Protein AF-A0A9E5RZT3-F1 (afdb_monomer)

Sequence (417 aa):
MDFTASQERQRAEQMVERFIDRFQPCYRFLAYYAALPLLLTPELVNYLRVEFLRDENVPWVAEVDLLLSDLCRQVGYELYTIDTAIRAYLLEEMKRELGIERMQEVAKSLIGYIRYLFQNNSYISAKELQAQQWAAMVYLEETREQVVREIAEGFESYGTSAIGKGLVNLADLARLANITKELAPELINYQNLLDYAGVVSKVVANASEIKHEDIKRSYQILPDIELRIPDDLVPDNLISDNLQQLELSTSASISEFISPFSRKATGNNSRDFFDREELLQQIFQILAQGGNISLVGESAIGKTSILHQICNQGKERLRSMGVLARDFVYFNLQLVTNEEEFYEALCDVLEIPFSPGYQLVRALRNKHYVLCLDEIEKLDDSAFTSNIRSLLRGLADGIDEPLKLIIAGRSPLDILF

Mean predicted aligned error: 17.51 Å

Foldseek 3Di:
DDPVLVVLLVVLVVQLVVLCVVPHVLLLQLLLLQLLFQKDALVRSVCSCVPPPPVSPDDNCSSVSCCPGPQWDDLDDRIIGGDLSNSVNSPVVCCVPVNLVVLLVSLVVQLVVLVVVPVVDPPDDPVSSLLRNLSSQLSPPVCVVVSLVVLLVQQVVLQPCPDDDDFVSLLSLLVSLVSCSSSCVSCVVQVLSVLLSVQSNCLSQPLVPDDPCSQQDWGCRDPPGIDHRHPSSHPVVSVDPDDDDDDDDDDDDDDDDDQPPRDDDDDDDPCPVPVLVVVVVVVLVCVLVLAAAEAAADRSPCLVVSLVVCQVCVQVSSVVVVGDRAHEFEAECPPPQAQQSVQVRVCVRVVHPRQPDVRVQVRLVPHAHEYEYEPCLSCAVVHYPPRVVVVVCVQRPDRPRRYHYYYYDNDDVVVRD

Secondary structure (DSSP, 8-state):
--HHHHHHHHHHHHHHHHHHHHS-TTHHHHHHHHHSSSSB-HHHHHHHHHHH-TTTT--TTHHHHHHTSTTEEEEETTEEEE-HHHHHHHHHHHHHHTHHHHHHHHHHHHHHHHHHHHHH-TTS-HHHHHHHHHHHHTTSHHHHHHHHHHHHHHHHHHHH-TTS-SHHHHHHHHHHHHHHHHTGGG-TT-HHHHHHHHHHHHHHH-GGG--HHHHH--EEEETTEEE---GGGS-GGGT-S------------------TT--------S-TTHHHHHHHHHHHHHHHTT--EEEE--TTSSHHHHHHHHHHHHHHHHHHTT---PEEEEEE-TT--SHHHHHHHHHHHTT----TTHHHHHHTTT--EEEEEE-GGGS-TTTS-HHHHHHHHHTTSSTTSSEEEEEEESS-HHHH-

Structure (mmCIF, N/CA/C/O backbone):
data_AF-A0A9E5RZT3-F1
#
_entry.id   AF-A0A9E5RZT3-F1
#
loop_
_atom_site.group_PDB
_atom_site.id
_atom_site.type_symbol
_atom_site.label_atom_id
_atom_site.label_alt_id
_atom_site.label_comp_id
_atom_site.label_asym_id
_atom_site.label_entity_id
_atom_site.label_seq_id
_atom_site.pdbx_PDB_ins_code
_atom_site.Cartn_x
_atom_site.Cartn_y
_atom_site.Cartn_z
_atom_site.occupancy
_atom_site.B_iso_or_equiv
_atom_site.auth_seq_id
_atom_site.auth_comp_id
_atom_site.auth_asym_id
_atom_site.auth_atom_id
_atom_site.pdbx_PDB_model_num
ATOM 1 N N . MET A 1 1 ? -24.412 13.719 1.003 1.00 38.88 1 MET A N 1
ATOM 2 C CA . MET A 1 1 ? -24.196 12.269 1.184 1.00 38.88 1 MET A CA 1
ATOM 3 C C . MET A 1 1 ? -23.756 11.726 -0.155 1.00 38.88 1 MET A C 1
ATOM 5 O O . MET A 1 1 ? -24.462 11.939 -1.132 1.00 38.88 1 MET A O 1
ATOM 9 N N . ASP A 1 2 ? -22.549 11.175 -0.205 1.00 51.12 2 ASP A N 1
ATOM 10 C CA . ASP A 1 2 ? -21.821 10.913 -1.445 1.00 51.12 2 ASP A CA 1
ATOM 11 C C . ASP A 1 2 ? -22.307 9.608 -2.092 1.00 51.12 2 ASP A C 1
ATOM 13 O O . ASP A 1 2 ? -22.129 8.515 -1.552 1.00 51.12 2 ASP A O 1
ATOM 17 N N . PHE A 1 3 ? -22.986 9.725 -3.232 1.00 48.03 3 PHE A N 1
ATOM 18 C CA . PHE A 1 3 ? -23.589 8.598 -3.953 1.00 48.03 3 PHE A CA 1
ATOM 19 C C . PHE A 1 3 ? -22.542 7.558 -4.396 1.00 48.03 3 PHE A C 1
ATOM 21 O O . PHE A 1 3 ? -22.839 6.370 -4.491 1.00 48.03 3 PHE A O 1
ATOM 28 N N . THR A 1 4 ? -21.302 7.996 -4.612 1.00 64.25 4 THR A N 1
ATOM 29 C CA . THR A 1 4 ? -20.142 7.178 -4.990 1.00 64.25 4 THR A CA 1
ATOM 30 C C . THR A 1 4 ? -19.677 6.264 -3.856 1.00 64.25 4 THR A C 1
ATOM 32 O O . THR A 1 4 ? -19.559 5.060 -4.067 1.00 64.25 4 THR A O 1
ATOM 35 N N . ALA A 1 5 ? -19.519 6.792 -2.638 1.00 66.62 5 ALA A N 1
ATOM 36 C CA . ALA A 1 5 ? -19.072 6.024 -1.473 1.00 66.62 5 ALA A CA 1
ATOM 37 C C . ALA A 1 5 ? -20.051 4.890 -1.115 1.00 66.62 5 ALA A C 1
ATOM 39 O O . ALA A 1 5 ? -19.645 3.775 -0.791 1.00 66.62 5 ALA A O 1
ATOM 40 N N . SER A 1 6 ? -21.358 5.146 -1.244 1.00 77.38 6 SER A N 1
ATOM 41 C CA . SER A 1 6 ? -22.384 4.117 -1.033 1.00 77.38 6 SER A CA 1
ATOM 42 C C . SER A 1 6 ? -22.327 2.998 -2.080 1.00 77.38 6 SER A C 1
ATOM 44 O O . SER A 1 6 ? -22.625 1.852 -1.750 1.00 77.38 6 SER A O 1
ATOM 46 N N . GLN A 1 7 ? -21.972 3.309 -3.331 1.00 81.88 7 GLN A N 1
ATOM 47 C CA . GLN A 1 7 ? -21.822 2.303 -4.386 1.00 81.88 7 GLN A CA 1
ATOM 48 C C . GLN A 1 7 ? -20.537 1.489 -4.233 1.00 81.88 7 GLN A C 1
ATOM 50 O O . GLN A 1 7 ? -20.559 0.280 -4.447 1.00 81.88 7 GLN A O 1
ATOM 55 N N . GLU A 1 8 ? -19.428 2.134 -3.868 1.00 84.81 8 GLU A N 1
ATOM 56 C CA . GLU A 1 8 ? -18.153 1.459 -3.605 1.00 84.81 8 GLU A CA 1
ATOM 57 C C . GLU A 1 8 ? -18.287 0.466 -2.448 1.00 84.81 8 GLU A C 1
ATOM 59 O O . GLU A 1 8 ? -17.894 -0.690 -2.595 1.00 84.81 8 GLU A O 1
ATOM 64 N N . ARG A 1 9 ? -18.959 0.864 -1.358 1.00 89.00 9 ARG A N 1
ATOM 65 C CA . ARG A 1 9 ? -19.255 -0.029 -0.228 1.00 89.00 9 ARG A CA 1
ATOM 66 C C . ARG A 1 9 ? -20.103 -1.235 -0.643 1.00 89.00 9 ARG A C 1
ATOM 68 O O . ARG A 1 9 ? -19.760 -2.357 -0.296 1.00 89.00 9 ARG A O 1
ATOM 75 N N . GLN A 1 10 ? -21.166 -1.033 -1.428 1.00 90.50 10 GLN A N 1
ATOM 76 C CA . GLN A 1 10 ? -21.998 -2.142 -1.923 1.00 90.50 10 GLN A CA 1
ATOM 77 C C . GLN A 1 10 ? -21.229 -3.102 -2.840 1.00 90.50 10 GLN A C 1
ATOM 79 O O . GLN A 1 10 ? -21.478 -4.305 -2.823 1.00 90.50 10 GLN A O 1
ATOM 84 N N . ARG A 1 11 ? -20.300 -2.595 -3.661 1.00 91.38 11 ARG A N 1
ATOM 85 C CA . ARG A 1 11 ? -19.444 -3.460 -4.486 1.00 91.38 11 ARG A CA 1
ATOM 86 C C . ARG A 1 11 ? -18.473 -4.263 -3.630 1.00 91.38 11 ARG A C 1
ATOM 88 O O . ARG A 1 11 ? -18.341 -5.460 -3.864 1.00 91.38 11 ARG A O 1
ATOM 95 N N . ALA A 1 12 ? -17.838 -3.623 -2.650 1.00 93.12 12 ALA A N 1
ATOM 96 C CA . ALA A 1 12 ? -16.948 -4.286 -1.704 1.00 93.12 12 ALA A CA 1
ATOM 97 C C . ALA A 1 12 ? -17.667 -5.424 -0.962 1.00 93.12 12 ALA A C 1
ATOM 99 O O . ALA A 1 12 ? -17.183 -6.553 -0.966 1.00 93.12 12 ALA A O 1
ATOM 100 N N . GLU A 1 13 ? -18.866 -5.154 -0.440 1.00 95.88 13 GLU A N 1
ATOM 101 C CA . GLU A 1 13 ? -19.746 -6.156 0.171 1.00 95.88 13 GLU A CA 1
ATOM 102 C C . GLU A 1 13 ? -20.003 -7.333 -0.779 1.00 95.88 13 GLU A C 1
ATOM 104 O O . GLU A 1 13 ? -19.720 -8.478 -0.439 1.00 95.88 13 GLU A O 1
ATOM 109 N N . GLN A 1 14 ? -20.447 -7.070 -2.013 1.00 95.25 14 GLN A N 1
ATOM 110 C CA . GLN A 1 14 ? -20.709 -8.131 -2.993 1.00 95.25 14 GLN A CA 1
ATOM 111 C C . GLN A 1 14 ? -19.471 -8.969 -3.327 1.00 95.25 14 GLN A C 1
ATOM 113 O O . GLN A 1 14 ? -19.600 -10.169 -3.567 1.00 95.25 14 GLN A O 1
ATOM 118 N N . MET A 1 15 ? -18.285 -8.362 -3.392 1.00 94.25 15 MET A N 1
ATOM 119 C CA . MET A 1 15 ? -17.039 -9.087 -3.654 1.00 94.25 15 MET A CA 1
ATOM 120 C C . MET A 1 15 ? -16.668 -10.000 -2.486 1.00 94.25 15 MET A C 1
ATOM 122 O O . MET A 1 15 ? -16.328 -11.161 -2.713 1.00 94.25 15 MET A O 1
ATOM 126 N N . VAL A 1 16 ? -16.789 -9.504 -1.253 1.00 96.69 16 VAL A N 1
ATOM 127 C CA . VAL A 1 16 ? -16.526 -10.291 -0.043 1.00 96.69 16 VAL A CA 1
ATOM 128 C C . VAL A 1 16 ? -17.523 -11.438 0.092 1.00 96.69 16 VAL A C 1
ATOM 130 O O . VAL A 1 16 ? -17.105 -12.575 0.292 1.00 96.69 16 VAL A O 1
ATOM 133 N N . GLU A 1 17 ? -18.819 -11.189 -0.097 1.00 96.56 17 GLU A N 1
ATOM 134 C CA . GLU A 1 17 ? -19.833 -12.247 -0.021 1.00 96.56 17 GLU A CA 1
ATOM 135 C C . GLU A 1 17 ? -19.623 -13.310 -1.109 1.00 96.56 17 GLU A C 1
ATOM 137 O O . GLU A 1 17 ? -19.631 -14.499 -0.811 1.00 96.56 17 GLU A O 1
ATOM 142 N N . ARG A 1 18 ? -19.301 -12.917 -2.351 1.00 95.19 18 ARG A N 1
ATOM 143 C CA . ARG A 1 18 ? -18.952 -13.881 -3.414 1.00 95.19 18 ARG A CA 1
ATOM 144 C C . ARG A 1 18 ? -17.739 -14.736 -3.065 1.00 95.19 18 ARG A C 1
ATOM 146 O O . ARG A 1 18 ? -17.714 -15.916 -3.407 1.00 95.19 18 ARG A O 1
ATOM 153 N N . PHE A 1 19 ? -16.720 -14.145 -2.446 1.00 94.56 19 PHE A N 1
ATOM 154 C CA . PHE A 1 19 ? -15.545 -14.878 -1.987 1.00 94.56 19 PHE A CA 1
ATOM 155 C C . PHE A 1 19 ? -15.931 -15.911 -0.920 1.00 94.56 19 PHE A C 1
ATOM 157 O O . PHE A 1 19 ? -15.558 -17.076 -1.032 1.00 94.56 19 PHE A O 1
ATOM 164 N N . ILE A 1 20 ? -16.738 -15.515 0.063 1.00 96.06 20 ILE A N 1
ATOM 165 C CA . ILE A 1 20 ? -17.185 -16.396 1.147 1.00 96.06 20 ILE A CA 1
ATOM 166 C C . ILE A 1 20 ? -18.079 -17.526 0.611 1.00 96.06 20 ILE A C 1
ATOM 168 O O . ILE A 1 20 ? -17.851 -18.688 0.950 1.00 96.06 20 ILE A O 1
ATOM 172 N N . ASP A 1 21 ? -19.030 -17.209 -0.271 1.00 93.75 21 ASP A N 1
ATOM 173 C CA . ASP A 1 21 ? -19.938 -18.173 -0.908 1.00 93.75 21 ASP A CA 1
ATOM 174 C C . ASP A 1 21 ? -19.197 -19.185 -1.791 1.00 93.75 21 ASP A C 1
ATOM 176 O O . ASP A 1 21 ? -19.586 -20.351 -1.880 1.00 93.75 21 ASP A O 1
ATOM 180 N N . ARG A 1 22 ? -18.124 -18.747 -2.463 1.00 92.00 22 ARG A N 1
ATOM 181 C CA . ARG A 1 22 ? -17.287 -19.615 -3.302 1.00 92.00 22 ARG A CA 1
ATOM 182 C C . ARG A 1 22 ? -16.529 -20.654 -2.480 1.00 92.00 22 ARG A C 1
ATOM 184 O O . ARG A 1 22 ? -16.280 -21.750 -2.986 1.00 92.00 22 ARG A O 1
ATOM 191 N N . PHE A 1 23 ? -16.125 -20.296 -1.265 1.00 90.94 23 PHE A N 1
ATOM 192 C CA . PHE A 1 23 ? -15.326 -21.145 -0.394 1.00 90.94 23 PHE A CA 1
ATOM 193 C C . PHE A 1 23 ? -16.155 -21.623 0.800 1.00 90.94 23 PHE A C 1
ATOM 195 O O . PHE A 1 23 ? -16.931 -22.568 0.660 1.00 90.94 23 PHE A O 1
ATOM 202 N N . GLN A 1 24 ? -15.968 -21.037 1.986 1.00 90.44 24 GLN A N 1
ATOM 203 C CA . GLN A 1 24 ? -16.671 -21.434 3.208 1.00 90.44 24 GLN A CA 1
ATOM 204 C C . GLN A 1 24 ? -16.912 -20.224 4.125 1.00 90.44 24 GLN A C 1
ATOM 206 O O . GLN A 1 24 ? -16.071 -19.324 4.165 1.00 90.44 24 GLN A O 1
ATOM 211 N N . PRO A 1 25 ? -17.975 -20.228 4.958 1.00 93.19 25 PRO A N 1
ATOM 212 C CA . PRO A 1 25 ? -18.276 -19.130 5.883 1.00 93.19 25 PRO A CA 1
ATOM 213 C C . PRO A 1 25 ? -17.114 -18.716 6.799 1.00 93.19 25 PRO A C 1
ATOM 215 O O . PRO A 1 25 ? -16.943 -17.530 7.070 1.00 93.19 25 PRO A O 1
ATOM 218 N N . CYS A 1 26 ? -16.276 -19.664 7.234 1.00 92.81 26 CYS A N 1
ATOM 219 C CA . CYS A 1 26 ? -15.142 -19.390 8.122 1.00 92.81 26 CYS A CA 1
ATOM 220 C C . CYS A 1 26 ? -14.037 -18.530 7.471 1.00 92.81 26 CYS A C 1
ATOM 222 O O . CYS A 1 26 ? -13.254 -17.903 8.184 1.00 92.81 26 CYS A O 1
ATOM 224 N N . TYR A 1 27 ? -13.999 -18.414 6.135 1.00 95.44 27 TYR A N 1
ATOM 225 C CA . TYR A 1 27 ? -13.047 -17.548 5.424 1.00 95.44 27 TYR A CA 1
ATOM 226 C C . TYR A 1 27 ? -13.284 -16.062 5.726 1.00 95.44 27 TYR A C 1
ATOM 228 O O . TYR A 1 27 ? -12.349 -15.265 5.633 1.00 95.44 27 TYR A O 1
ATOM 236 N N . ARG A 1 28 ? -14.507 -15.695 6.140 1.00 96.81 28 ARG A N 1
ATOM 237 C CA . ARG A 1 28 ? -14.860 -14.334 6.570 1.00 96.81 28 ARG A CA 1
ATOM 238 C C . ARG A 1 28 ? -13.922 -13.840 7.667 1.00 96.81 28 ARG A C 1
ATOM 240 O O . ARG A 1 28 ? -13.397 -12.736 7.574 1.00 96.81 28 ARG A O 1
ATOM 247 N N . PHE A 1 29 ? -13.654 -14.684 8.663 1.00 96.62 29 PHE A N 1
ATOM 248 C CA . PHE A 1 29 ? -12.776 -14.313 9.764 1.00 96.62 29 PHE A CA 1
ATOM 249 C C . PHE A 1 29 ? -11.347 -14.078 9.276 1.00 96.62 29 PHE A C 1
ATOM 251 O O . PHE A 1 29 ? -10.760 -13.057 9.617 1.00 96.62 29 PHE A O 1
ATOM 258 N N . LEU A 1 30 ? -10.804 -14.949 8.417 1.00 96.88 30 LEU A N 1
ATOM 259 C CA . LEU A 1 30 ? -9.469 -14.740 7.845 1.00 96.88 30 LEU A CA 1
ATOM 260 C C . LEU A 1 30 ? -9.377 -13.421 7.069 1.00 96.88 30 LEU A C 1
ATOM 262 O O . LEU A 1 30 ? -8.405 -12.690 7.245 1.00 96.88 30 LEU A O 1
ATOM 266 N N . ALA A 1 31 ? -10.402 -13.085 6.281 1.00 97.56 31 ALA A N 1
ATOM 267 C CA . ALA A 1 31 ? -10.467 -11.812 5.570 1.00 97.56 31 ALA A CA 1
ATOM 268 C C . ALA A 1 31 ? -10.495 -10.607 6.532 1.00 97.56 31 ALA A C 1
ATOM 270 O O . ALA A 1 31 ? -9.792 -9.630 6.285 1.00 97.56 31 ALA A O 1
ATOM 271 N N . TYR A 1 32 ? -11.226 -10.685 7.652 1.00 97.12 32 TYR A N 1
ATOM 272 C CA . TYR A 1 32 ? -11.210 -9.641 8.688 1.00 97.12 32 TYR A CA 1
ATOM 273 C C . TYR A 1 32 ? -9.811 -9.415 9.262 1.00 97.12 32 TYR A C 1
ATOM 275 O O . TYR A 1 32 ? -9.309 -8.292 9.239 1.00 97.12 32 TYR A O 1
ATOM 283 N N . TYR A 1 33 ? -9.152 -10.475 9.735 1.00 96.38 33 TYR A N 1
ATOM 284 C CA . TYR A 1 33 ? -7.817 -10.353 10.326 1.00 96.38 33 TYR A CA 1
ATOM 285 C C . TYR A 1 33 ? -6.780 -9.873 9.296 1.00 96.38 33 TYR A C 1
ATOM 287 O O . TYR A 1 33 ? -5.914 -9.065 9.630 1.00 96.38 33 TYR A O 1
ATOM 295 N N . ALA A 1 34 ? -6.891 -10.311 8.038 1.00 96.44 34 ALA A N 1
ATOM 296 C CA . ALA A 1 34 ? -6.018 -9.882 6.947 1.00 96.44 34 ALA A CA 1
ATOM 297 C C . ALA A 1 34 ? -6.259 -8.428 6.491 1.00 96.44 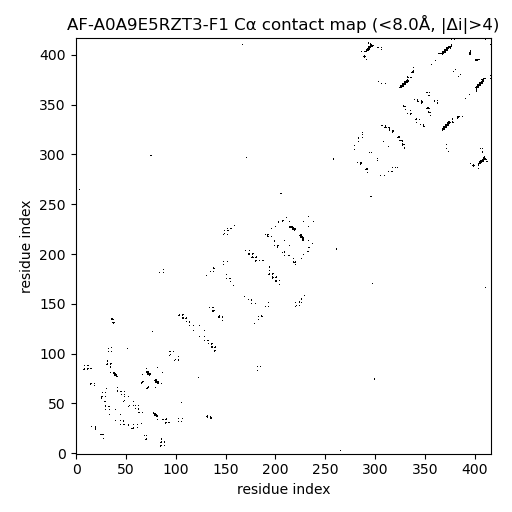34 ALA A C 1
ATOM 299 O O . ALA A 1 34 ? -5.403 -7.855 5.825 1.00 96.44 34 ALA A O 1
ATOM 300 N N . ALA A 1 35 ? -7.381 -7.806 6.864 1.00 96.00 35 ALA A N 1
ATOM 301 C CA . ALA A 1 35 ? -7.650 -6.398 6.568 1.00 96.00 35 ALA A CA 1
ATOM 302 C C . ALA A 1 35 ? -6.925 -5.428 7.514 1.00 96.00 35 ALA A C 1
ATOM 304 O O . ALA A 1 35 ? -6.787 -4.247 7.191 1.00 96.00 35 ALA A O 1
ATOM 305 N N . LEU A 1 36 ? -6.459 -5.901 8.677 1.00 94.38 36 LEU A N 1
ATOM 306 C CA . LEU A 1 36 ? -5.747 -5.064 9.646 1.00 94.38 36 LEU A CA 1
ATOM 307 C C . LEU A 1 36 ? -4.390 -4.571 9.102 1.00 94.38 36 LEU A C 1
ATOM 309 O O . LEU A 1 36 ? -4.187 -3.352 9.086 1.00 94.38 36 LEU A O 1
ATOM 313 N N . PRO A 1 37 ? -3.484 -5.443 8.604 1.00 92.25 37 PRO A N 1
ATOM 314 C CA . PRO A 1 37 ? -2.268 -5.004 7.920 1.00 92.25 37 PRO A CA 1
ATOM 315 C C . PRO A 1 37 ? -2.564 -4.215 6.638 1.00 92.25 37 PRO A C 1
ATOM 317 O O . PRO A 1 37 ? -3.601 -4.391 6.001 1.00 92.25 37 PRO A O 1
ATOM 320 N N . LEU A 1 38 ? -1.614 -3.376 6.217 1.00 90.25 38 LEU A N 1
ATOM 321 C CA . LEU A 1 38 ? -1.667 -2.728 4.899 1.00 90.25 38 LEU A CA 1
ATOM 322 C C . LEU A 1 38 ? -1.055 -3.610 3.797 1.00 90.25 38 LEU A C 1
ATOM 324 O O . LEU A 1 38 ? -1.415 -3.465 2.635 1.00 90.25 38 LEU A O 1
ATOM 328 N N . LEU A 1 39 ? -0.119 -4.499 4.148 1.00 88.44 39 LEU A N 1
ATOM 329 C CA . LEU A 1 39 ? 0.541 -5.446 3.243 1.00 88.44 39 LEU A CA 1
ATOM 330 C C . LEU A 1 39 ? 0.432 -6.846 3.829 1.00 88.44 39 LEU A C 1
ATOM 332 O O . LEU A 1 39 ? 0.546 -7.038 5.039 1.00 88.44 39 LEU A O 1
ATOM 336 N N . LEU A 1 40 ? 0.268 -7.816 2.943 1.00 90.06 40 LEU A N 1
ATOM 337 C CA . LEU A 1 40 ? 0.179 -9.228 3.255 1.00 90.06 40 LEU A CA 1
ATOM 338 C C . LEU A 1 40 ? 1.331 -9.979 2.598 1.00 90.06 40 LEU A C 1
ATOM 340 O O . LEU A 1 40 ? 1.657 -9.743 1.435 1.00 90.06 40 LEU A O 1
ATOM 344 N N . THR A 1 41 ? 1.892 -10.917 3.352 1.00 87.25 41 THR A N 1
ATOM 345 C CA . THR A 1 41 ? 2.764 -11.979 2.843 1.00 87.25 41 THR A CA 1
ATOM 346 C C . THR A 1 41 ? 2.118 -13.328 3.159 1.00 87.25 41 THR A C 1
ATOM 348 O O . THR A 1 41 ? 1.289 -13.395 4.079 1.00 87.25 41 THR A O 1
ATOM 351 N N . PRO A 1 42 ? 2.474 -14.411 2.448 1.00 86.44 42 PRO A N 1
ATOM 352 C CA . PRO A 1 42 ? 2.032 -15.758 2.804 1.00 86.44 42 PRO A CA 1
ATOM 353 C C . PRO A 1 42 ? 2.277 -16.094 4.283 1.00 86.44 42 PRO A C 1
ATOM 355 O O . PRO A 1 42 ? 1.380 -16.593 4.961 1.00 86.44 42 PRO A O 1
ATOM 358 N N . GLU A 1 43 ? 3.444 -15.733 4.821 1.00 85.94 43 GLU A N 1
ATOM 359 C CA . GLU A 1 43 ? 3.818 -15.958 6.223 1.00 85.94 43 GLU A CA 1
ATOM 360 C C . GLU A 1 43 ? 2.916 -15.179 7.181 1.00 85.94 43 GLU A C 1
ATOM 362 O O . GLU A 1 43 ? 2.504 -15.710 8.212 1.00 85.94 43 GLU A O 1
ATOM 367 N N . LEU A 1 44 ? 2.568 -13.934 6.839 1.00 88.94 44 LEU A N 1
ATOM 368 C CA . LEU A 1 44 ? 1.687 -13.114 7.664 1.00 88.94 44 LEU A CA 1
ATOM 369 C C . LEU A 1 44 ? 0.260 -13.656 7.703 1.00 88.94 44 LEU A C 1
ATOM 371 O O . LEU A 1 44 ? -0.339 -13.724 8.775 1.00 88.94 44 LEU A O 1
ATOM 375 N N . VAL A 1 45 ? -0.280 -14.077 6.559 1.00 92.94 45 VAL A N 1
ATOM 376 C CA . VAL A 1 45 ? -1.621 -14.678 6.504 1.00 92.94 45 VAL A CA 1
ATOM 377 C C . VAL A 1 45 ? -1.639 -16.014 7.254 1.00 92.94 45 VAL A C 1
ATOM 379 O O . VAL A 1 45 ? -2.578 -16.283 8.009 1.00 92.94 45 VAL A O 1
ATOM 382 N N . ASN A 1 46 ? -0.572 -16.810 7.131 1.00 89.19 46 ASN A N 1
ATOM 383 C CA . ASN A 1 46 ? -0.389 -18.028 7.913 1.00 89.19 46 ASN A CA 1
ATOM 384 C C . ASN A 1 46 ? -0.381 -17.751 9.418 1.00 89.19 46 ASN A C 1
ATOM 386 O O . ASN A 1 46 ? -1.124 -18.392 10.163 1.00 89.19 46 ASN A O 1
ATOM 390 N N . TYR A 1 47 ? 0.402 -16.765 9.859 1.00 89.25 47 TYR A N 1
ATOM 391 C CA . TYR A 1 47 ? 0.463 -16.354 11.256 1.00 89.25 47 TYR A CA 1
ATOM 392 C C . TYR A 1 47 ? -0.912 -15.942 11.784 1.00 89.25 47 TYR A C 1
ATOM 394 O O . TYR A 1 47 ? -1.341 -16.449 12.817 1.00 89.25 47 TYR A O 1
ATOM 402 N N . LEU A 1 48 ? -1.641 -15.097 11.050 1.00 92.50 48 LEU A N 1
ATOM 403 C CA . LEU A 1 48 ? -2.982 -14.660 11.442 1.00 92.50 48 LEU A CA 1
ATOM 404 C C . LEU A 1 48 ? -3.941 -15.844 11.614 1.00 92.50 48 LEU A C 1
ATOM 406 O O . LEU A 1 48 ? -4.666 -15.919 12.608 1.00 92.50 48 LEU A O 1
ATOM 410 N N . ARG A 1 49 ? -3.921 -16.804 10.682 1.00 93.88 49 ARG A N 1
ATOM 411 C CA . ARG A 1 49 ? -4.760 -18.002 10.781 1.00 93.88 49 ARG A CA 1
ATOM 412 C C . ARG A 1 49 ? -4.364 -18.876 11.968 1.00 93.88 49 ARG A C 1
ATOM 414 O O . ARG A 1 49 ? -5.223 -19.316 12.730 1.00 93.88 49 ARG A O 1
ATOM 421 N N . VAL A 1 50 ? -3.072 -19.153 12.119 1.00 90.19 50 VAL A N 1
ATOM 422 C CA . VAL A 1 50 ? -2.561 -20.036 13.170 1.00 90.19 50 VAL A CA 1
ATOM 423 C C . VAL A 1 50 ? -2.740 -19.421 14.551 1.00 90.19 50 VAL A C 1
ATOM 425 O O . VAL A 1 50 ? -2.972 -20.170 15.493 1.00 90.19 50 VAL A O 1
ATOM 428 N N . GLU A 1 51 ? -2.641 -18.107 14.698 1.00 91.06 51 GLU A N 1
ATOM 429 C CA . GLU A 1 51 ? -2.739 -17.452 16.001 1.00 91.06 51 GLU A CA 1
ATOM 430 C C . GLU A 1 51 ? -4.194 -17.204 16.414 1.00 91.06 51 GLU A C 1
ATOM 432 O O . GLU A 1 51 ? -4.560 -17.483 17.553 1.00 91.06 51 GLU A O 1
ATOM 437 N N . PHE A 1 52 ? -5.052 -16.755 15.491 1.00 92.00 52 PHE A N 1
ATOM 438 C CA . PHE A 1 52 ? -6.385 -16.249 15.849 1.00 92.00 52 PHE A CA 1
ATOM 439 C C . PHE A 1 52 ? -7.561 -17.124 15.414 1.00 92.00 52 PHE A C 1
ATOM 441 O O . PHE A 1 52 ? -8.673 -16.885 15.882 1.00 92.00 52 PHE A O 1
ATOM 448 N N . LEU A 1 53 ? -7.351 -18.112 14.533 1.00 91.62 53 LEU A N 1
ATOM 449 C CA . LEU A 1 53 ? -8.434 -18.857 13.866 1.00 91.62 53 LEU A CA 1
ATOM 450 C C . LEU A 1 53 ? -8.401 -20.369 14.112 1.00 91.62 53 LEU A C 1
ATOM 452 O O . LEU A 1 53 ? -9.026 -21.126 13.366 1.00 91.62 53 LEU A O 1
ATOM 456 N N . ARG A 1 54 ? -7.686 -20.835 15.145 1.00 84.56 54 ARG A N 1
ATOM 457 C CA . ARG A 1 54 ? -7.622 -22.275 15.466 1.00 84.56 54 ARG A CA 1
ATOM 458 C C . ARG A 1 54 ? -8.998 -22.865 15.754 1.00 84.56 54 ARG A C 1
ATOM 460 O O . ARG A 1 54 ? -9.301 -23.948 15.261 1.00 84.56 54 ARG A O 1
ATOM 467 N N . ASP A 1 55 ? -9.821 -22.134 16.498 1.00 86.50 55 ASP A N 1
ATOM 468 C CA . ASP A 1 55 ? -11.148 -22.593 16.916 1.00 86.50 55 ASP A CA 1
ATOM 469 C C . ASP A 1 55 ? -12.208 -22.431 15.808 1.00 86.50 55 ASP A C 1
ATOM 471 O O . ASP A 1 55 ? -13.235 -23.107 15.822 1.00 86.50 55 ASP A O 1
ATOM 475 N N . GLU A 1 56 ? -11.922 -21.610 14.792 1.00 84.44 56 GLU A N 1
ATOM 476 C CA . GLU A 1 56 ? -12.823 -21.306 13.668 1.00 84.44 56 GLU A CA 1
ATOM 477 C C . GLU A 1 56 ? -12.726 -22.321 12.511 1.00 84.44 56 GLU A C 1
ATOM 479 O O . GLU A 1 56 ? -13.371 -22.161 11.474 1.00 84.44 56 GLU A O 1
ATOM 484 N N . ASN A 1 57 ? -11.914 -23.377 12.664 1.00 84.44 57 ASN A N 1
ATOM 485 C CA . ASN A 1 57 ? -11.698 -24.432 11.663 1.00 84.44 57 ASN A CA 1
ATOM 486 C C . ASN A 1 57 ? -11.342 -23.905 10.256 1.00 84.44 57 ASN A C 1
ATOM 488 O O . ASN A 1 57 ? -11.708 -24.505 9.243 1.00 84.44 57 ASN A O 1
ATOM 492 N N . VAL A 1 58 ? -10.613 -22.788 10.173 1.00 89.50 58 VAL A N 1
ATOM 493 C CA . VAL A 1 58 ? -10.184 -22.223 8.887 1.00 89.50 58 VAL A CA 1
ATOM 494 C C . VAL A 1 58 ? -9.095 -23.117 8.274 1.00 89.50 58 VAL A C 1
ATOM 496 O O . VAL A 1 58 ? -8.036 -23.309 8.891 1.00 89.50 58 VAL A O 1
ATOM 499 N N . PRO A 1 59 ? -9.314 -23.681 7.070 1.00 82.56 59 PRO A N 1
ATOM 500 C CA . PRO A 1 59 ? -8.364 -24.603 6.466 1.00 82.56 59 PRO A CA 1
ATOM 501 C C . PRO A 1 59 ? -7.097 -23.867 6.021 1.00 82.56 59 PRO A C 1
ATOM 503 O O . PRO A 1 59 ? -7.130 -22.693 5.669 1.00 82.56 59 PRO A O 1
ATOM 506 N N . TRP A 1 60 ? -5.964 -24.569 5.992 1.00 82.19 60 TRP A N 1
ATOM 507 C CA . TRP A 1 60 ? -4.680 -23.988 5.576 1.00 82.19 60 TRP A CA 1
ATOM 508 C C . TRP A 1 60 ? -4.699 -23.450 4.136 1.00 82.19 60 TRP A C 1
ATOM 510 O O . TRP A 1 60 ? -4.038 -22.462 3.841 1.00 82.19 60 TRP A O 1
ATOM 520 N N . VAL A 1 61 ? -5.509 -24.051 3.256 1.00 84.31 61 VAL A N 1
ATOM 521 C CA . VAL A 1 61 ? -5.678 -23.604 1.862 1.00 84.31 61 VAL A CA 1
ATOM 522 C C . VAL A 1 61 ? -6.331 -22.219 1.759 1.00 84.31 61 VAL A C 1
ATOM 524 O O . VAL A 1 61 ? -6.113 -21.531 0.766 1.00 84.31 61 VAL A O 1
ATOM 527 N N . ALA A 1 62 ? -7.039 -21.769 2.806 1.00 85.69 62 ALA A N 1
ATOM 528 C CA . ALA A 1 62 ? -7.678 -20.454 2.848 1.00 85.69 62 ALA A CA 1
ATOM 529 C C . ALA A 1 62 ? -6.681 -19.298 2.700 1.00 85.69 62 ALA A C 1
ATOM 531 O O . ALA A 1 62 ? -7.045 -18.234 2.208 1.00 85.69 62 ALA A O 1
ATOM 532 N N . GLU A 1 63 ? -5.425 -19.506 3.107 1.00 88.38 63 GLU A N 1
ATOM 533 C CA . GLU A 1 63 ? -4.351 -18.520 2.966 1.00 88.38 63 GLU A CA 1
ATOM 534 C C . GLU A 1 63 ? -4.104 -18.200 1.484 1.00 88.38 63 GLU A C 1
ATOM 536 O O . GLU A 1 63 ? -4.121 -17.040 1.074 1.00 88.38 63 GLU A O 1
ATOM 541 N N . VAL A 1 64 ? -3.940 -19.245 0.668 1.00 82.50 64 VAL A N 1
ATOM 542 C CA . VAL A 1 64 ? -3.691 -19.132 -0.775 1.00 82.50 64 VAL A CA 1
ATOM 543 C C . VAL A 1 64 ? -4.946 -18.662 -1.501 1.00 82.50 64 VAL A C 1
ATOM 545 O O . VAL A 1 64 ? -4.863 -17.783 -2.357 1.00 82.50 64 VAL A O 1
ATOM 548 N N . ASP A 1 65 ? -6.108 -19.207 -1.130 1.00 89.31 65 ASP A N 1
ATOM 549 C CA . ASP A 1 65 ? -7.391 -18.805 -1.706 1.00 89.31 65 ASP A CA 1
ATOM 550 C C . ASP A 1 65 ? -7.649 -17.306 -1.502 1.00 89.31 65 ASP A C 1
ATOM 552 O O . ASP A 1 65 ? -8.110 -16.644 -2.428 1.00 89.31 65 ASP A O 1
ATOM 556 N N . LEU A 1 66 ? -7.325 -16.754 -0.324 1.00 93.06 66 LEU A N 1
ATOM 557 C CA . LEU A 1 66 ? -7.446 -15.323 -0.043 1.00 93.06 66 LEU A CA 1
ATOM 558 C C . LEU A 1 66 ? -6.466 -14.496 -0.881 1.00 93.06 66 LEU A C 1
ATOM 560 O O . LEU A 1 66 ? -6.888 -13.549 -1.546 1.00 93.06 66 LEU A O 1
ATOM 564 N N . LEU A 1 67 ? -5.173 -14.836 -0.857 1.00 87.81 67 LEU A N 1
ATOM 565 C CA . LEU A 1 67 ? -4.125 -14.060 -1.534 1.00 87.81 67 LEU A CA 1
ATOM 566 C C . LEU A 1 67 ? -4.301 -14.015 -3.057 1.00 87.81 67 LEU A C 1
ATOM 568 O O . LEU A 1 67 ? -3.969 -13.009 -3.680 1.00 87.81 67 LEU A O 1
ATOM 572 N N . LEU A 1 68 ? -4.838 -15.086 -3.645 1.00 85.69 68 LEU A N 1
ATOM 573 C CA . LEU A 1 68 ? -5.085 -15.199 -5.084 1.00 85.69 68 LEU A CA 1
ATOM 574 C C . LEU A 1 68 ? -6.527 -14.847 -5.487 1.00 85.69 68 LEU A C 1
ATOM 576 O O . LEU A 1 68 ? -6.894 -15.010 -6.652 1.00 85.69 68 LEU A O 1
ATOM 580 N N . SER A 1 69 ? -7.359 -14.401 -4.543 1.00 90.44 69 SER A N 1
ATOM 581 C CA . SER A 1 69 ? -8.719 -13.940 -4.834 1.00 90.44 69 SER A CA 1
ATOM 582 C C . SER A 1 69 ? -8.745 -12.515 -5.380 1.00 90.44 69 SER A C 1
ATOM 584 O O . SER A 1 69 ? -7.807 -11.743 -5.200 1.00 90.44 69 SER A O 1
ATOM 586 N N . ASP A 1 70 ? -9.896 -12.125 -5.928 1.00 88.75 70 ASP A N 1
ATOM 587 C CA . ASP A 1 70 ? -10.167 -10.749 -6.361 1.00 88.75 70 ASP A CA 1
ATOM 588 C C . ASP A 1 70 ? -10.239 -9.739 -5.193 1.00 88.75 70 ASP A C 1
ATOM 590 O O . ASP A 1 70 ? -10.407 -8.543 -5.429 1.00 88.75 70 ASP A O 1
ATOM 594 N N . LEU A 1 71 ? -10.137 -10.193 -3.933 1.00 91.94 71 LEU A N 1
ATOM 595 C CA . LEU A 1 71 ? -10.019 -9.303 -2.773 1.00 91.94 71 LEU A CA 1
ATOM 596 C C . LEU A 1 71 ? -8.610 -8.709 -2.650 1.00 91.94 71 LEU A C 1
ATOM 598 O O . LEU A 1 71 ? -8.445 -7.631 -2.075 1.00 91.94 71 LEU A O 1
ATOM 602 N N . CYS A 1 72 ? -7.612 -9.418 -3.183 1.00 88.12 72 CYS A N 1
ATOM 603 C CA . CYS A 1 72 ? -6.200 -9.104 -3.057 1.00 88.12 72 CYS A CA 1
ATOM 604 C C . CYS A 1 72 ? -5.590 -8.726 -4.411 1.00 88.12 72 CYS A C 1
ATOM 606 O O . CYS A 1 72 ? -6.011 -9.178 -5.474 1.00 88.12 72 CYS A O 1
ATOM 608 N N . ARG A 1 73 ? -4.530 -7.922 -4.370 1.00 84.94 73 ARG A N 1
ATOM 609 C CA . ARG A 1 73 ? -3.701 -7.597 -5.530 1.00 84.94 73 ARG A CA 1
ATOM 610 C C . ARG A 1 73 ? -2.239 -7.795 -5.183 1.00 84.94 73 ARG A C 1
ATOM 612 O O . ARG A 1 73 ? -1.776 -7.292 -4.165 1.00 84.94 73 ARG A O 1
ATOM 619 N N . GLN A 1 74 ? -1.503 -8.484 -6.048 1.00 80.38 74 GLN A N 1
ATOM 620 C CA . GLN A 1 74 ? -0.057 -8.599 -5.904 1.00 80.38 74 GLN A CA 1
ATOM 621 C C . GLN A 1 74 ? 0.612 -7.263 -6.259 1.00 80.38 74 GLN A C 1
ATOM 623 O O . GLN A 1 74 ? 0.391 -6.720 -7.343 1.00 80.38 74 GLN A O 1
ATOM 628 N N . VAL A 1 75 ? 1.423 -6.737 -5.341 1.00 74.56 75 VAL A N 1
ATOM 629 C CA . VAL A 1 75 ? 2.145 -5.458 -5.482 1.00 74.56 75 VAL A CA 1
ATOM 630 C C . VAL A 1 75 ? 3.665 -5.627 -5.519 1.00 74.56 75 VAL A C 1
ATOM 632 O O . VAL A 1 75 ? 4.378 -4.679 -5.834 1.00 74.56 75 VAL A O 1
ATOM 635 N N . GLY A 1 76 ? 4.162 -6.835 -5.249 1.00 65.25 76 GLY A N 1
ATOM 636 C CA . GLY A 1 76 ? 5.577 -7.185 -5.318 1.00 65.25 76 GLY A CA 1
ATOM 637 C C . GLY A 1 76 ? 5.799 -8.694 -5.231 1.00 65.25 76 GLY A C 1
ATOM 638 O O . GLY A 1 76 ? 4.845 -9.480 -5.221 1.00 65.25 76 GLY A O 1
ATOM 639 N N . TYR A 1 77 ? 7.064 -9.112 -5.168 1.00 69.50 77 TYR A N 1
ATOM 640 C CA . TYR A 1 77 ? 7.406 -10.514 -4.927 1.00 69.50 77 TYR A CA 1
ATOM 641 C C . TYR A 1 77 ? 6.856 -10.941 -3.562 1.00 69.50 77 TYR A C 1
ATOM 643 O O . TYR A 1 77 ? 7.240 -10.371 -2.548 1.00 69.50 77 TYR A O 1
ATOM 651 N N . GLU A 1 78 ? 5.903 -11.879 -3.562 1.00 74.50 78 GLU A N 1
ATOM 652 C CA . GLU A 1 78 ? 5.211 -12.373 -2.357 1.00 74.50 78 GLU A CA 1
ATOM 653 C C . GLU A 1 78 ? 4.537 -11.285 -1.490 1.00 74.50 78 GLU A C 1
ATOM 655 O O . GLU A 1 78 ? 4.189 -11.527 -0.336 1.00 74.50 78 GLU A O 1
ATOM 660 N N . LEU A 1 79 ? 4.283 -10.105 -2.067 1.00 79.56 79 LEU A N 1
ATOM 661 C CA . LEU A 1 79 ? 3.628 -8.976 -1.408 1.00 79.56 79 LEU A CA 1
ATOM 662 C C . LEU A 1 79 ? 2.262 -8.702 -2.030 1.00 79.56 79 LEU A C 1
ATOM 664 O O . LEU A 1 79 ? 2.148 -8.492 -3.241 1.00 79.56 79 LEU A O 1
ATOM 668 N N . TYR A 1 80 ? 1.239 -8.633 -1.183 1.00 87.31 80 TYR A N 1
ATOM 669 C CA . TYR A 1 80 ? -0.152 -8.439 -1.580 1.00 87.31 80 TYR A CA 1
ATOM 670 C C . TYR A 1 80 ? -0.805 -7.313 -0.777 1.00 87.31 80 TYR A C 1
ATOM 672 O O . TYR A 1 80 ? -0.426 -7.048 0.362 1.00 87.31 80 TYR A O 1
ATOM 680 N N . THR A 1 81 ? -1.813 -6.663 -1.349 1.00 88.88 81 THR A N 1
ATOM 681 C CA . THR A 1 81 ? -2.675 -5.697 -0.653 1.00 88.88 81 THR A CA 1
ATOM 682 C C . THR A 1 81 ? -4.135 -6.066 -0.847 1.00 88.88 81 THR A C 1
ATOM 684 O O . THR A 1 81 ? -4.517 -6.532 -1.920 1.00 88.88 81 THR A O 1
ATOM 687 N N . ILE A 1 82 ? -4.962 -5.843 0.175 1.00 92.31 82 ILE A N 1
ATOM 688 C CA . ILE A 1 82 ? -6.419 -5.859 0.009 1.00 92.31 82 ILE A CA 1
ATOM 689 C C . ILE A 1 82 ? -6.832 -4.528 -0.615 1.00 92.31 82 ILE A C 1
ATOM 691 O O . ILE A 1 82 ? -6.308 -3.478 -0.241 1.00 92.31 82 ILE A O 1
ATOM 695 N N . ASP A 1 83 ? -7.758 -4.560 -1.573 1.00 87.62 83 ASP A N 1
ATOM 696 C CA . ASP A 1 83 ? -8.267 -3.333 -2.186 1.00 87.62 83 ASP A CA 1
ATOM 697 C C . ASP A 1 83 ? -8.851 -2.366 -1.139 1.00 87.62 83 ASP A C 1
ATOM 699 O O . ASP A 1 83 ? -9.566 -2.794 -0.235 1.00 87.62 83 ASP A O 1
ATOM 703 N N . THR A 1 84 ? -8.586 -1.062 -1.267 1.00 85.50 84 THR A N 1
ATOM 704 C CA . THR A 1 84 ? -8.965 -0.033 -0.282 1.00 85.50 84 THR A CA 1
ATOM 705 C C . THR A 1 84 ? -10.442 -0.088 0.117 1.00 85.50 84 THR A C 1
ATOM 707 O O . THR A 1 84 ? -10.765 -0.003 1.303 1.00 85.50 84 THR A O 1
ATOM 710 N N . ALA A 1 85 ? -11.359 -0.237 -0.847 1.00 89.38 85 ALA A N 1
ATOM 711 C CA . ALA A 1 85 ? -12.794 -0.256 -0.547 1.00 89.38 85 ALA A CA 1
ATOM 712 C C . ALA A 1 85 ? -13.204 -1.555 0.166 1.00 89.38 85 ALA A C 1
ATOM 714 O O . ALA A 1 85 ? -14.020 -1.534 1.089 1.00 89.38 85 ALA A O 1
ATOM 715 N N . ILE A 1 86 ? -12.600 -2.675 -0.238 1.00 94.50 86 ILE A N 1
ATOM 716 C CA . ILE A 1 86 ? -12.803 -3.995 0.369 1.00 94.50 86 ILE A CA 1
ATOM 717 C C . ILE A 1 86 ? -12.264 -4.008 1.795 1.00 94.50 86 ILE A C 1
ATOM 719 O O . ILE A 1 86 ? -12.965 -4.426 2.712 1.00 94.50 86 ILE A O 1
ATOM 723 N N . ARG A 1 87 ? -11.051 -3.495 1.999 1.00 94.31 87 ARG A N 1
ATOM 724 C CA . ARG A 1 87 ? -10.410 -3.371 3.306 1.00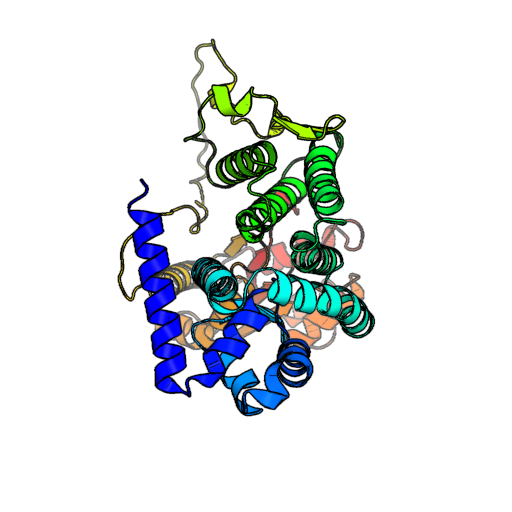 94.31 87 ARG A CA 1
ATOM 725 C C . ARG A 1 87 ? -11.254 -2.520 4.250 1.00 94.31 87 ARG A C 1
ATOM 727 O O . ARG A 1 87 ? -11.532 -2.955 5.362 1.00 94.31 87 ARG A O 1
ATOM 734 N N . ALA A 1 88 ? -11.713 -1.350 3.801 1.00 91.56 88 ALA A N 1
ATOM 735 C CA . ALA A 1 88 ? -12.575 -0.482 4.602 1.00 91.56 88 ALA A CA 1
ATOM 736 C C . ALA A 1 88 ? -13.872 -1.190 5.030 1.00 91.56 88 ALA A C 1
ATOM 738 O O . ALA A 1 88 ? -14.235 -1.133 6.204 1.00 91.56 88 ALA A O 1
ATOM 739 N N . TYR A 1 89 ? -14.525 -1.904 4.106 1.00 95.31 89 TYR A N 1
ATOM 740 C CA . TYR A 1 89 ? -15.704 -2.717 4.410 1.00 95.31 89 TYR A CA 1
ATOM 741 C C . TYR A 1 89 ? -15.391 -3.830 5.423 1.00 95.31 89 TYR A C 1
ATOM 743 O O . TYR A 1 89 ? -16.066 -3.937 6.441 1.00 95.31 89 TYR A O 1
ATOM 751 N N . LEU A 1 90 ? -14.334 -4.617 5.199 1.00 96.75 90 LEU A N 1
ATOM 752 C CA . LEU A 1 90 ? -13.933 -5.705 6.097 1.00 96.75 90 LEU A CA 1
ATOM 753 C C . LEU A 1 90 ? -13.628 -5.205 7.514 1.00 96.75 90 LEU A C 1
ATOM 755 O O . LEU A 1 90 ? -14.005 -5.861 8.478 1.00 96.75 90 LEU A O 1
ATOM 759 N N . LEU A 1 91 ? -12.976 -4.048 7.654 1.00 95.06 91 LEU A N 1
ATOM 760 C CA . LEU A 1 91 ? -12.680 -3.446 8.956 1.00 95.06 91 LEU A CA 1
ATOM 761 C C . LEU A 1 91 ? -13.941 -2.944 9.668 1.00 95.06 91 LEU A C 1
ATOM 763 O O . LEU A 1 91 ? -14.062 -3.112 10.882 1.00 95.06 91 LEU A O 1
ATOM 767 N N . GLU A 1 92 ? -14.881 -2.345 8.933 1.00 94.06 92 GLU A N 1
ATOM 768 C CA . GLU A 1 92 ? -16.176 -1.918 9.476 1.00 94.06 92 GLU A CA 1
ATOM 769 C C . GLU A 1 92 ? -16.970 -3.123 10.002 1.00 94.06 92 GLU A C 1
ATOM 771 O O . GLU A 1 92 ? -17.436 -3.120 11.145 1.00 94.06 92 GLU A O 1
ATOM 776 N N . GLU A 1 93 ? -17.058 -4.186 9.202 1.00 96.38 93 GLU A N 1
ATOM 777 C CA . GLU A 1 93 ? -17.774 -5.408 9.563 1.00 96.38 93 GLU A CA 1
ATOM 778 C C . GLU A 1 93 ? -17.074 -6.165 10.697 1.00 96.38 93 GLU A C 1
ATOM 780 O O . GLU A 1 93 ? -17.739 -6.614 11.630 1.00 96.38 93 GLU A O 1
ATOM 785 N N . MET A 1 94 ? -15.737 -6.224 10.696 1.00 96.25 94 MET A N 1
ATOM 786 C CA . MET A 1 94 ? -14.954 -6.774 11.805 1.00 96.25 94 MET A CA 1
ATOM 787 C C . MET A 1 94 ? -15.256 -6.033 13.108 1.00 96.25 94 MET A C 1
ATOM 789 O O . MET A 1 94 ? -15.504 -6.663 14.135 1.00 96.25 94 MET A O 1
ATOM 793 N N . LYS A 1 95 ? -15.274 -4.696 13.079 1.00 95.06 95 LYS A N 1
ATOM 794 C CA . LYS A 1 95 ? -15.590 -3.874 14.253 1.00 95.06 95 LYS A CA 1
ATOM 795 C C . LYS A 1 95 ? -17.013 -4.119 14.746 1.00 95.06 95 LYS A C 1
ATOM 797 O O . LYS A 1 95 ? -17.238 -4.140 15.954 1.00 95.06 95 LYS A O 1
ATOM 802 N N . ARG A 1 96 ? -17.965 -4.319 13.830 1.00 95.88 96 ARG A N 1
ATOM 803 C CA . ARG A 1 96 ? -19.367 -4.618 14.149 1.00 95.88 96 ARG A CA 1
ATOM 804 C C . ARG A 1 96 ? -19.549 -6.014 14.750 1.00 95.88 96 ARG A C 1
ATOM 806 O O . ARG A 1 96 ? -20.325 -6.160 15.689 1.00 95.88 96 ARG A O 1
ATOM 813 N N . GLU A 1 97 ? -18.881 -7.025 14.199 1.00 96.06 97 GLU A N 1
ATOM 814 C CA . GLU A 1 97 ? -19.094 -8.436 14.552 1.00 96.06 97 GLU A CA 1
ATOM 815 C C . GLU A 1 97 ? -18.192 -8.925 15.686 1.00 96.06 97 GLU A C 1
ATOM 817 O O . GLU A 1 97 ? -18.657 -9.652 16.560 1.00 96.06 97 GLU A O 1
ATOM 822 N N . LEU A 1 98 ? -16.919 -8.525 15.687 1.00 94.94 98 LEU A N 1
ATOM 823 C CA . LEU A 1 98 ? -15.916 -8.962 16.666 1.00 94.94 98 LEU A CA 1
ATOM 824 C C . LEU A 1 98 ? -15.605 -7.901 17.729 1.00 94.94 98 LEU A C 1
ATOM 826 O O . LEU A 1 98 ? -15.047 -8.226 18.776 1.00 94.94 98 LEU A O 1
ATOM 830 N N . GLY A 1 99 ? -15.970 -6.642 17.482 1.00 94.6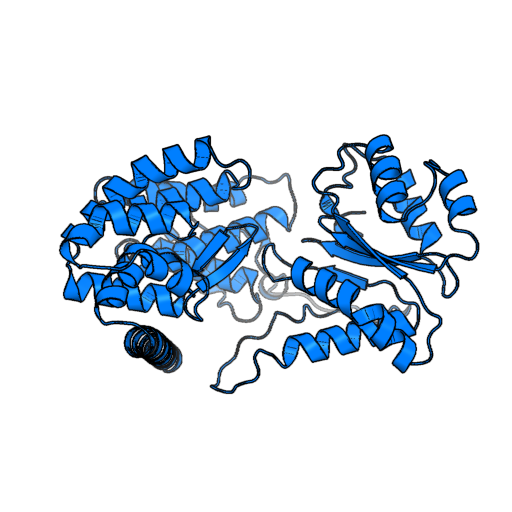9 99 GLY A N 1
ATOM 831 C CA . GLY A 1 99 ? -15.716 -5.537 18.400 1.00 94.69 99 GLY A CA 1
ATOM 832 C C . GLY A 1 99 ? -14.296 -4.972 18.315 1.00 94.69 99 GLY A C 1
ATOM 833 O O . GLY A 1 99 ? -13.353 -5.604 17.834 1.00 94.69 99 GLY A O 1
ATOM 834 N N . ILE A 1 100 ? -14.136 -3.748 18.827 1.00 92.00 100 ILE A N 1
ATOM 835 C CA . ILE A 1 100 ? -12.850 -3.035 18.816 1.00 92.00 100 ILE A CA 1
ATOM 836 C C . ILE A 1 100 ? -11.786 -3.723 19.684 1.00 92.00 100 ILE A C 1
ATOM 838 O O . ILE A 1 100 ? -10.614 -3.720 19.322 1.00 92.00 100 ILE A O 1
ATOM 842 N N . GLU A 1 101 ? -12.184 -4.369 20.785 1.00 94.06 101 GLU A N 1
ATOM 843 C CA . GLU A 1 101 ? -11.264 -5.076 21.687 1.00 94.06 101 GLU A CA 1
ATOM 844 C C . GLU A 1 101 ? -10.520 -6.204 20.960 1.00 94.06 101 GLU A C 1
ATOM 846 O O . GLU A 1 101 ? -9.306 -6.352 21.111 1.00 94.06 101 GLU A O 1
ATOM 851 N N . ARG A 1 102 ? -11.218 -6.949 20.091 1.00 94.25 102 ARG A N 1
ATOM 852 C CA . ARG A 1 102 ? -10.602 -8.015 19.294 1.00 94.25 102 ARG A CA 1
ATOM 853 C C . ARG A 1 102 ? -9.647 -7.461 18.241 1.00 94.25 102 ARG A C 1
ATOM 855 O O . ARG A 1 102 ? -8.576 -8.023 18.033 1.00 94.25 102 ARG A O 1
ATOM 862 N N . MET A 1 103 ? -9.995 -6.343 17.601 1.00 94.56 103 MET A N 1
ATOM 863 C CA . MET A 1 103 ? -9.091 -5.660 16.665 1.00 94.56 103 MET A CA 1
ATOM 864 C C . MET A 1 103 ? -7.803 -5.212 17.368 1.00 94.56 103 MET A C 1
ATOM 866 O O . MET A 1 103 ? -6.710 -5.405 16.840 1.00 94.56 103 MET A O 1
ATOM 870 N N . GLN A 1 104 ? -7.924 -4.671 18.584 1.00 93.75 104 GLN A N 1
ATOM 871 C CA . GLN A 1 104 ? -6.790 -4.246 19.406 1.00 93.75 104 GLN A CA 1
ATOM 872 C C . GLN A 1 104 ? -5.891 -5.411 19.823 1.00 93.75 104 GLN A C 1
ATOM 874 O O . GLN A 1 104 ? -4.669 -5.274 19.802 1.00 93.75 104 GLN A O 1
ATOM 879 N N . GLU A 1 105 ? -6.468 -6.555 20.190 1.00 93.38 105 GLU A N 1
ATOM 880 C CA . GLU A 1 105 ? -5.712 -7.769 20.517 1.00 93.38 105 GLU A CA 1
ATOM 881 C C . GLU A 1 105 ? -4.826 -8.205 19.342 1.00 93.38 105 GLU A C 1
ATOM 883 O O . GLU A 1 105 ? -3.621 -8.408 19.502 1.00 93.38 105 GLU A O 1
ATOM 888 N N . VAL A 1 106 ? -5.401 -8.264 18.141 1.00 93.19 106 VAL A N 1
ATOM 889 C CA . VAL A 1 106 ? -4.671 -8.654 16.928 1.00 93.19 106 VAL A CA 1
ATOM 890 C C . VAL A 1 106 ? -3.605 -7.626 16.583 1.00 93.19 106 VAL A C 1
ATOM 892 O O . VAL A 1 106 ? -2.467 -7.990 16.295 1.00 93.19 106 VAL A O 1
ATOM 895 N N . ALA A 1 107 ? -3.950 -6.340 16.645 1.00 91.81 107 ALA A N 1
ATOM 896 C CA . ALA A 1 107 ? -3.024 -5.248 16.390 1.00 91.81 107 ALA A CA 1
ATOM 897 C C . ALA A 1 107 ? -1.799 -5.299 17.320 1.00 91.81 107 ALA A C 1
ATOM 899 O O . ALA A 1 107 ? -0.668 -5.151 16.853 1.00 91.81 107 ALA A O 1
ATOM 900 N N . LYS A 1 108 ? -1.989 -5.591 18.617 1.00 90.94 108 LYS A N 1
ATOM 901 C CA . LYS A 1 108 ? -0.882 -5.772 19.577 1.00 90.94 108 LYS A CA 1
ATOM 902 C C . LYS A 1 108 ? 0.061 -6.894 19.152 1.00 90.94 108 LYS A C 1
ATOM 904 O O . LYS A 1 108 ? 1.278 -6.700 19.147 1.00 90.94 108 LYS A O 1
ATOM 909 N N . SER A 1 109 ? -0.485 -8.040 18.760 1.00 89.56 109 SER A N 1
ATOM 910 C CA . SER A 1 109 ? 0.307 -9.174 18.278 1.00 89.56 109 SER A CA 1
ATOM 911 C C . SER A 1 109 ? 1.028 -8.866 16.959 1.00 89.56 109 SER A C 1
ATOM 913 O O . SER A 1 109 ? 2.203 -9.206 16.796 1.00 89.56 109 SER A O 1
ATOM 915 N N . LEU A 1 110 ? 0.370 -8.141 16.048 1.00 87.31 110 LEU A N 1
ATOM 916 C CA . LEU A 1 110 ? 0.945 -7.713 14.772 1.00 87.31 110 LEU A CA 1
ATOM 917 C C . LEU A 1 110 ? 2.176 -6.822 14.953 1.00 87.31 110 LEU A C 1
ATOM 919 O O . LEU A 1 110 ? 3.154 -7.023 14.242 1.00 87.31 110 LEU A O 1
ATOM 923 N N . ILE A 1 111 ? 2.190 -5.893 15.917 1.00 84.38 111 ILE A N 1
ATOM 924 C CA . ILE A 1 111 ? 3.354 -5.014 16.157 1.00 84.38 111 ILE A CA 1
ATOM 925 C C . ILE A 1 111 ? 4.633 -5.832 16.399 1.00 84.38 111 ILE A C 1
ATOM 927 O O . ILE A 1 111 ? 5.690 -5.529 15.835 1.00 84.38 111 ILE A O 1
ATOM 931 N N . GLY A 1 112 ? 4.547 -6.873 17.233 1.00 79.19 112 GLY A N 1
ATOM 932 C CA . GLY A 1 112 ? 5.683 -7.744 17.537 1.00 79.19 112 GLY A CA 1
ATOM 933 C C . GLY A 1 112 ? 6.097 -8.594 16.338 1.00 79.19 112 GLY A C 1
ATOM 934 O O . GLY A 1 112 ? 7.285 -8.694 16.023 1.00 79.19 112 GLY A O 1
ATOM 935 N N . TYR A 1 113 ? 5.115 -9.163 15.643 1.00 80.06 113 TYR A N 1
ATOM 936 C CA . TYR A 1 113 ? 5.356 -10.065 14.525 1.00 80.06 113 TYR A CA 1
ATOM 937 C C . TYR A 1 113 ? 5.881 -9.350 13.270 1.00 80.06 113 TYR A C 1
ATOM 939 O O . TYR A 1 113 ? 6.825 -9.829 12.649 1.00 80.06 113 TYR A O 1
ATOM 947 N N . ILE A 1 114 ? 5.363 -8.161 12.948 1.00 79.00 114 ILE A N 1
ATOM 948 C CA . ILE A 1 114 ? 5.866 -7.297 11.868 1.00 79.00 114 ILE A CA 1
ATOM 949 C C . ILE A 1 114 ? 7.346 -6.985 12.104 1.00 79.00 114 ILE A C 1
ATOM 951 O O . ILE A 1 114 ? 8.168 -7.132 11.206 1.00 79.00 114 ILE A O 1
ATOM 955 N N . ARG A 1 115 ? 7.740 -6.632 13.331 1.00 75.44 115 ARG A N 1
ATOM 956 C CA . ARG A 1 115 ? 9.156 -6.380 13.632 1.00 75.44 115 ARG A CA 1
ATOM 957 C C . ARG A 1 115 ? 10.037 -7.600 13.342 1.00 75.44 115 ARG A C 1
ATOM 959 O O . ARG A 1 115 ? 11.128 -7.433 12.808 1.00 75.44 115 ARG A O 1
ATOM 966 N N . TYR A 1 116 ? 9.564 -8.800 13.674 1.00 77.19 116 TYR A N 1
ATOM 967 C CA . TYR A 1 116 ? 10.276 -10.049 13.407 1.00 77.19 116 TYR A CA 1
ATOM 968 C C . TYR A 1 116 ? 10.341 -10.383 11.910 1.00 77.19 116 TYR A C 1
ATOM 970 O O . TYR A 1 116 ? 11.420 -10.673 11.397 1.00 77.19 116 TYR A O 1
ATOM 978 N N . LEU A 1 117 ? 9.213 -10.311 11.196 1.00 67.75 117 LEU A N 1
ATOM 979 C CA . LEU A 1 117 ? 9.145 -10.612 9.764 1.00 67.75 117 LEU A CA 1
ATOM 980 C C . LEU A 1 117 ? 10.112 -9.749 8.956 1.00 67.75 117 LEU A C 1
ATOM 982 O O . LEU A 1 117 ? 10.842 -10.250 8.108 1.00 67.75 117 LEU A O 1
ATOM 986 N N . PHE A 1 118 ? 10.161 -8.455 9.249 1.00 65.00 118 PHE A N 1
ATOM 987 C CA . PHE A 1 118 ? 10.975 -7.517 8.485 1.00 65.00 118 PHE A CA 1
ATOM 988 C C . PHE A 1 118 ? 12.469 -7.605 8.793 1.00 65.00 118 PHE A C 1
ATOM 990 O O . PHE A 1 118 ? 13.284 -7.246 7.953 1.00 65.00 118 PHE A O 1
ATOM 997 N N . GLN A 1 119 ? 12.855 -8.117 9.964 1.00 69.69 119 GLN A N 1
ATOM 998 C CA . GLN A 1 119 ? 14.260 -8.439 10.232 1.00 69.69 119 GLN A CA 1
ATOM 999 C C . GLN A 1 119 ? 14.754 -9.615 9.380 1.00 69.69 119 GLN A C 1
ATOM 1001 O O . GLN A 1 119 ? 15.953 -9.721 9.137 1.00 69.69 119 GLN A O 1
ATOM 1006 N N . ASN A 1 120 ? 13.839 -10.472 8.918 1.00 65.69 120 ASN A N 1
ATOM 1007 C CA . ASN A 1 120 ? 14.159 -11.690 8.178 1.00 65.69 120 ASN A CA 1
ATOM 1008 C C . ASN A 1 120 ? 13.850 -11.600 6.671 1.00 65.69 120 ASN A C 1
ATOM 1010 O O . ASN A 1 120 ? 14.312 -12.455 5.921 1.00 65.69 120 ASN A O 1
ATOM 1014 N N . ASN A 1 121 ? 13.125 -10.569 6.221 1.00 60.25 121 ASN A N 1
ATOM 1015 C CA . ASN A 1 121 ? 12.734 -10.366 4.823 1.00 60.25 121 ASN A CA 1
ATOM 1016 C C . ASN A 1 121 ? 13.434 -9.136 4.223 1.00 60.25 121 ASN A C 1
ATOM 1018 O O . ASN A 1 121 ? 13.117 -7.999 4.564 1.00 60.25 121 ASN A O 1
ATOM 1022 N N . SER A 1 122 ? 14.362 -9.353 3.286 1.00 58.41 122 SER A N 1
ATOM 1023 C CA . SER A 1 122 ? 15.189 -8.295 2.678 1.00 58.41 122 SER A CA 1
ATOM 1024 C C . SER A 1 122 ? 14.491 -7.463 1.593 1.00 58.41 122 SER A C 1
ATOM 1026 O O . SER A 1 122 ? 15.096 -6.531 1.068 1.00 58.41 122 SER A O 1
ATOM 1028 N N . TYR A 1 123 ? 13.253 -7.803 1.220 1.00 64.81 123 TYR A N 1
ATOM 1029 C CA . TYR A 1 123 ? 12.537 -7.200 0.089 1.00 64.81 123 TYR A CA 1
ATOM 1030 C C . TYR A 1 123 ? 11.530 -6.105 0.478 1.00 64.81 123 TYR A C 1
ATOM 1032 O O . TYR A 1 123 ? 10.927 -5.514 -0.413 1.00 64.81 123 TYR A O 1
ATOM 1040 N N . ILE A 1 124 ? 11.351 -5.808 1.773 1.00 66.62 124 ILE A N 1
ATOM 1041 C CA . ILE A 1 124 ? 10.442 -4.744 2.225 1.00 66.62 124 ILE A CA 1
ATOM 1042 C C . ILE A 1 124 ? 11.235 -3.519 2.692 1.00 66.62 124 ILE A C 1
ATOM 1044 O O . ILE A 1 124 ? 12.164 -3.621 3.493 1.00 66.62 124 ILE A O 1
ATOM 1048 N N . SER A 1 125 ? 10.869 -2.338 2.198 1.00 73.88 125 SER A N 1
ATOM 1049 C CA . SER A 1 125 ? 11.559 -1.085 2.507 1.00 73.88 125 SER A CA 1
ATOM 1050 C C . SER A 1 125 ? 11.254 -0.564 3.918 1.00 73.88 125 SER A C 1
ATOM 1052 O O . SER A 1 125 ? 10.211 -0.847 4.512 1.00 73.88 125 SER A O 1
ATOM 1054 N N . ALA A 1 126 ? 12.128 0.304 4.442 1.00 75.94 126 ALA A N 1
ATOM 1055 C CA . ALA A 1 126 ? 11.914 0.966 5.733 1.00 75.94 126 ALA A CA 1
ATOM 1056 C C . ALA A 1 126 ? 10.615 1.801 5.779 1.00 75.94 126 ALA A C 1
ATOM 1058 O O . ALA A 1 126 ? 9.954 1.863 6.813 1.00 75.94 126 ALA A O 1
ATOM 1059 N N . LYS A 1 127 ? 10.219 2.410 4.651 1.00 78.00 127 LYS A N 1
ATOM 1060 C CA . LYS A 1 127 ? 8.982 3.204 4.542 1.00 78.00 127 LYS A CA 1
ATOM 1061 C C . LYS A 1 127 ? 7.727 2.326 4.584 1.00 78.00 127 LYS A C 1
ATOM 1063 O O . LYS A 1 127 ? 6.723 2.723 5.171 1.00 78.00 127 LYS A O 1
ATOM 1068 N N . GLU A 1 128 ? 7.774 1.143 3.977 1.00 78.56 128 GLU A N 1
ATOM 1069 C CA . GLU A 1 128 ? 6.684 0.161 4.037 1.00 78.56 128 GLU A CA 1
ATOM 1070 C C . GLU A 1 128 ? 6.572 -0.458 5.430 1.00 78.56 128 GLU A C 1
ATOM 1072 O O . GLU A 1 128 ? 5.463 -0.593 5.941 1.00 78.56 128 GLU A O 1
ATOM 1077 N N . LEU A 1 129 ? 7.706 -0.752 6.077 1.00 80.81 129 LEU A N 1
ATOM 1078 C CA . LEU A 1 129 ? 7.740 -1.187 7.476 1.00 80.81 129 LEU A CA 1
ATOM 1079 C C . LEU A 1 129 ? 7.068 -0.164 8.391 1.00 80.81 129 LEU A C 1
ATOM 1081 O O . LEU A 1 129 ? 6.215 -0.527 9.199 1.00 80.81 129 LEU A O 1
ATOM 1085 N N . GLN A 1 130 ? 7.421 1.111 8.243 1.00 85.31 130 GLN A N 1
ATOM 1086 C CA . GLN A 1 130 ? 6.817 2.189 9.018 1.00 85.31 130 GLN A CA 1
ATOM 1087 C C . GLN A 1 130 ? 5.297 2.251 8.802 1.00 85.31 130 GLN A C 1
ATOM 1089 O O . GLN A 1 130 ? 4.540 2.291 9.769 1.00 85.31 130 GLN A O 1
ATOM 1094 N N . ALA A 1 131 ? 4.835 2.175 7.550 1.00 86.88 131 ALA A N 1
ATOM 1095 C CA . ALA A 1 131 ? 3.406 2.153 7.246 1.00 86.88 131 ALA A CA 1
ATOM 1096 C C . ALA A 1 131 ? 2.689 0.955 7.900 1.00 86.88 131 ALA A C 1
ATOM 1098 O O . ALA A 1 131 ? 1.611 1.128 8.467 1.00 86.88 131 ALA A O 1
ATOM 1099 N N . GLN A 1 132 ? 3.296 -0.240 7.884 1.00 87.69 132 GLN A N 1
ATOM 1100 C CA . GLN A 1 132 ? 2.741 -1.410 8.578 1.00 87.69 132 GLN A CA 1
ATOM 1101 C C . GLN A 1 132 ? 2.668 -1.218 10.092 1.00 87.69 132 GLN A C 1
ATOM 1103 O O . GLN A 1 132 ? 1.683 -1.603 10.721 1.00 87.69 132 GLN A O 1
ATOM 1108 N N . GLN A 1 133 ? 3.701 -0.626 10.691 1.00 89.25 133 GLN A N 1
ATOM 1109 C CA . GLN A 1 133 ? 3.721 -0.354 12.126 1.00 89.25 133 GLN A CA 1
ATOM 1110 C C . GLN A 1 133 ? 2.605 0.614 12.511 1.00 89.25 133 GLN A C 1
ATOM 1112 O O . GLN A 1 133 ? 1.851 0.321 13.437 1.00 89.25 133 GLN A O 1
ATOM 1117 N N . TRP A 1 134 ? 2.437 1.705 11.762 1.00 92.88 134 TRP A N 1
ATOM 1118 C CA . TRP A 1 134 ? 1.333 2.643 11.962 1.00 92.88 134 TRP A CA 1
ATOM 1119 C C . TRP A 1 134 ? -0.032 1.973 11.829 1.00 92.88 134 TRP A C 1
ATOM 1121 O O . TRP A 1 134 ? -0.907 2.217 12.658 1.00 92.88 134 TRP A O 1
ATOM 1131 N N . ALA A 1 135 ? -0.199 1.085 10.845 1.00 90.69 135 ALA A N 1
ATOM 1132 C CA . ALA A 1 135 ? -1.444 0.355 10.637 1.00 90.69 135 ALA A CA 1
ATOM 1133 C C . ALA A 1 135 ? -1.845 -0.506 11.835 1.00 90.69 135 ALA A C 1
ATOM 1135 O O . ALA A 1 135 ? -3.021 -0.570 12.165 1.00 90.69 135 ALA A O 1
ATOM 1136 N N . ALA A 1 136 ? -0.885 -1.122 12.525 1.00 90.62 136 ALA A N 1
ATOM 1137 C CA . ALA A 1 136 ? -1.173 -1.844 13.758 1.00 90.62 136 ALA A CA 1
ATOM 1138 C C . ALA A 1 136 ? -1.344 -0.886 14.953 1.00 90.62 136 ALA A C 1
ATOM 1140 O O . ALA A 1 136 ? -2.287 -1.008 15.731 1.00 90.62 136 ALA A O 1
ATOM 1141 N N . MET A 1 137 ? -0.465 0.107 15.093 1.00 92.25 137 MET A N 1
ATOM 1142 C CA . MET A 1 137 ? -0.462 1.027 16.234 1.00 92.25 137 MET A CA 1
ATOM 1143 C C . MET A 1 137 ? -1.724 1.892 16.319 1.00 92.25 137 MET A C 1
ATOM 1145 O O . MET A 1 137 ? -2.182 2.164 17.421 1.00 92.25 137 MET A O 1
ATOM 1149 N N . VAL A 1 138 ? -2.334 2.286 15.197 1.00 93.25 138 VAL A N 1
ATOM 1150 C CA . VAL A 1 138 ? -3.491 3.202 15.202 1.00 93.25 138 VAL A CA 1
ATOM 1151 C C . VAL A 1 138 ? -4.711 2.655 15.963 1.00 93.25 138 VAL A C 1
ATOM 1153 O O . VAL A 1 138 ? -5.530 3.425 16.473 1.00 93.25 138 VAL A O 1
ATOM 1156 N N . TYR A 1 139 ? -4.826 1.329 16.080 1.00 91.19 139 TYR A N 1
ATOM 1157 C CA . TYR A 1 139 ? -5.902 0.677 16.829 1.00 91.19 139 TYR A CA 1
ATOM 1158 C C . TYR A 1 139 ? -5.728 0.808 18.350 1.00 91.19 139 TYR A C 1
ATOM 1160 O O . TYR A 1 139 ? -6.708 0.684 19.090 1.00 91.19 139 TYR A O 1
ATOM 1168 N N . LEU A 1 140 ? -4.510 1.078 18.828 1.00 91.56 140 LEU A N 1
ATOM 1169 C CA . LEU A 1 140 ? -4.182 1.169 20.248 1.00 91.56 140 LEU A CA 1
ATOM 1170 C C . LEU A 1 140 ? -4.246 2.624 20.708 1.00 91.56 140 LEU A C 1
ATOM 1172 O O . LEU A 1 140 ? -3.597 3.498 20.136 1.00 91.56 140 LEU A O 1
ATOM 1176 N N . GLU A 1 141 ? -5.026 2.899 21.752 1.00 88.12 141 GLU A N 1
ATOM 1177 C CA . GLU A 1 141 ? -5.229 4.271 22.231 1.00 88.12 141 GLU A CA 1
ATOM 1178 C C . GLU A 1 141 ? -3.916 4.914 22.687 1.00 88.12 141 GLU A C 1
ATOM 1180 O O . GLU A 1 141 ? -3.674 6.087 22.413 1.00 88.12 141 GLU A O 1
ATOM 1185 N N . GLU A 1 142 ? -3.045 4.127 23.319 1.00 89.62 142 GLU A N 1
ATOM 1186 C CA . GLU A 1 142 ? -1.766 4.562 23.870 1.00 89.62 142 GLU A CA 1
ATOM 1187 C C . GLU A 1 142 ? -0.728 4.974 22.814 1.00 89.62 142 GLU A C 1
ATOM 1189 O O . GLU A 1 142 ? 0.166 5.761 23.120 1.00 89.62 142 GLU A O 1
ATOM 1194 N N . THR A 1 143 ? -0.827 4.469 21.580 1.00 92.38 143 THR A N 1
ATOM 1195 C CA . THR A 1 143 ? 0.118 4.785 20.494 1.00 92.38 143 THR A CA 1
ATOM 1196 C C . THR A 1 143 ? -0.516 5.573 19.352 1.00 92.38 143 THR A C 1
ATOM 1198 O O . THR A 1 143 ? 0.203 6.071 18.488 1.00 92.38 143 THR A O 1
ATOM 1201 N N . ARG A 1 144 ? -1.841 5.760 19.338 1.00 93.56 144 ARG A N 1
ATOM 1202 C CA . ARG A 1 144 ? -2.542 6.489 18.271 1.00 93.56 144 ARG A CA 1
ATOM 1203 C C . ARG A 1 144 ? -2.049 7.927 18.106 1.00 93.56 144 ARG A C 1
ATOM 1205 O O . ARG A 1 144 ? -1.820 8.358 16.979 1.00 93.56 144 ARG A O 1
ATOM 1212 N N . GLU A 1 145 ? -1.841 8.655 19.204 1.00 94.50 145 GLU A N 1
ATOM 1213 C CA . GLU A 1 145 ? -1.292 10.019 19.141 1.00 94.50 145 GLU A CA 1
ATOM 1214 C C . GLU A 1 145 ? 0.129 10.028 18.560 1.00 94.50 145 GLU A C 1
ATOM 1216 O O . GLU A 1 145 ? 0.466 10.904 17.767 1.00 94.50 145 GLU A O 1
ATOM 1221 N N . GLN A 1 146 ? 0.942 9.020 18.890 1.00 94.06 146 GLN A N 1
ATOM 1222 C CA . GLN A 1 146 ? 2.278 8.864 18.319 1.00 94.06 146 GLN A CA 1
ATOM 1223 C C . GLN A 1 146 ? 2.211 8.639 16.803 1.00 94.06 146 GLN A C 1
ATOM 1225 O O . GLN A 1 146 ? 2.960 9.273 16.069 1.00 94.06 146 GLN A O 1
ATOM 1230 N N . VAL A 1 147 ? 1.289 7.804 16.312 1.00 95.31 147 VAL A N 1
ATOM 1231 C CA . VAL A 1 147 ? 1.090 7.608 14.864 1.00 95.31 147 VAL A CA 1
ATOM 1232 C C . VAL A 1 147 ? 0.716 8.924 14.178 1.00 95.31 147 VAL A C 1
ATOM 1234 O O . VAL A 1 147 ? 1.292 9.272 13.152 1.00 95.31 147 VAL A O 1
ATOM 1237 N N . VAL A 1 148 ? -0.217 9.682 14.760 1.00 96.12 148 VAL A N 1
ATOM 1238 C CA . VAL A 1 148 ? -0.624 11.002 14.249 1.00 96.12 148 VAL A CA 1
ATOM 1239 C C . VAL A 1 148 ? 0.563 11.956 14.185 1.00 96.12 148 VAL A C 1
ATOM 1241 O O . VAL A 1 148 ? 0.750 12.626 13.172 1.00 96.12 148 VAL A O 1
ATOM 1244 N N . ARG A 1 149 ? 1.372 11.992 15.247 1.00 95.75 149 ARG A N 1
ATOM 1245 C CA . ARG A 1 149 ? 2.587 12.801 15.332 1.00 95.75 149 ARG A CA 1
ATOM 1246 C C . ARG A 1 149 ? 3.586 12.428 14.243 1.00 95.75 149 ARG A C 1
ATOM 1248 O O . ARG A 1 149 ? 3.981 13.300 13.485 1.00 95.75 149 ARG A O 1
ATOM 1255 N N . GLU A 1 150 ? 3.929 11.150 14.113 1.00 94.31 150 GLU A N 1
ATOM 1256 C CA . GLU A 1 150 ? 4.912 10.684 13.127 1.00 94.31 150 GLU A CA 1
ATOM 1257 C C . GLU A 1 150 ? 4.452 10.931 11.679 1.00 94.31 150 GLU A C 1
ATOM 1259 O O . GLU A 1 150 ? 5.259 11.299 10.824 1.00 94.31 150 GLU A O 1
ATOM 1264 N N . ILE A 1 151 ? 3.153 10.782 11.391 1.00 93.56 151 ILE A N 1
ATOM 1265 C CA . ILE A 1 151 ? 2.586 11.141 10.083 1.00 93.56 151 ILE A CA 1
ATOM 1266 C C . ILE A 1 151 ? 2.690 12.656 9.852 1.00 93.56 151 ILE A C 1
ATOM 1268 O O . ILE A 1 151 ? 3.093 13.085 8.769 1.00 93.56 151 ILE A O 1
ATOM 1272 N N . ALA A 1 152 ? 2.337 13.469 10.851 1.00 93.50 152 ALA A N 1
ATOM 1273 C CA . ALA A 1 152 ? 2.359 14.926 10.748 1.00 93.50 152 ALA A CA 1
ATOM 1274 C C . ALA A 1 152 ? 3.783 15.481 10.595 1.00 93.50 152 ALA A C 1
ATOM 1276 O O . ALA A 1 152 ? 4.016 16.316 9.727 1.00 93.50 152 ALA A O 1
ATOM 1277 N N . GLU A 1 153 ? 4.746 14.967 11.358 1.00 90.69 153 GLU A N 1
ATOM 1278 C CA . GLU A 1 153 ? 6.175 15.266 11.206 1.00 90.69 153 GLU A CA 1
ATOM 1279 C C . GLU A 1 153 ? 6.688 14.818 9.829 1.00 90.69 153 GLU A C 1
ATOM 1281 O O . GLU A 1 153 ? 7.470 15.520 9.187 1.00 90.69 153 GLU A O 1
ATOM 1286 N N . GLY A 1 154 ? 6.190 13.685 9.319 1.00 88.19 154 GLY A N 1
ATOM 1287 C CA . GLY A 1 154 ? 6.433 13.246 7.946 1.00 88.19 154 GLY A CA 1
ATOM 1288 C C . GLY A 1 154 ? 6.002 14.295 6.918 1.00 88.19 154 GLY A C 1
ATOM 1289 O O . GLY A 1 154 ? 6.774 14.619 6.015 1.00 88.19 154 GLY A O 1
ATOM 1290 N N . PHE A 1 155 ? 4.811 14.875 7.082 1.00 86.44 155 PHE A N 1
ATOM 1291 C CA . PHE A 1 155 ? 4.335 15.983 6.249 1.00 86.44 155 PHE A CA 1
ATOM 1292 C C . PHE A 1 155 ? 5.150 17.276 6.447 1.00 86.44 155 PHE A C 1
ATOM 1294 O O . PHE A 1 155 ? 5.456 17.955 5.469 1.00 86.44 155 PHE A O 1
ATOM 1301 N N . GLU A 1 156 ? 5.539 17.616 7.679 1.00 82.94 156 GLU A N 1
ATOM 1302 C CA . GLU A 1 156 ? 6.314 18.828 7.997 1.00 82.94 156 GLU A CA 1
ATOM 1303 C C . GLU A 1 156 ? 7.743 18.784 7.441 1.00 82.94 156 GLU A C 1
ATOM 1305 O O . GLU A 1 156 ? 8.262 19.795 6.957 1.00 82.94 156 GLU A O 1
ATOM 1310 N N . SER A 1 157 ? 8.370 17.605 7.450 1.00 76.06 157 SER A N 1
ATOM 1311 C CA . SER A 1 157 ? 9.729 17.402 6.933 1.00 76.06 157 SER A CA 1
ATOM 1312 C C . SER A 1 157 ? 9.887 17.815 5.461 1.00 76.06 157 SER A C 1
ATOM 1314 O O . SER A 1 157 ? 10.991 18.128 5.013 1.00 76.06 157 SER A O 1
ATOM 1316 N N . TYR A 1 158 ? 8.777 17.903 4.723 1.00 62.81 158 TYR A N 1
ATOM 1317 C CA . TYR A 1 158 ? 8.746 18.443 3.373 1.00 62.81 158 TYR A CA 1
ATOM 1318 C C . TYR A 1 158 ? 8.796 19.981 3.314 1.00 62.81 158 TYR A C 1
ATOM 1320 O O . TYR A 1 158 ? 9.474 20.536 2.453 1.00 62.81 158 TYR A O 1
ATOM 1328 N N . GLY A 1 159 ? 8.131 20.684 4.236 1.00 52.28 159 GLY A N 1
ATOM 1329 C CA . GLY A 1 159 ? 8.047 22.151 4.237 1.00 52.28 159 GLY A CA 1
ATOM 1330 C C . GLY A 1 159 ? 9.346 22.869 4.628 1.00 52.28 159 GLY A C 1
ATOM 1331 O O . GLY A 1 159 ? 9.482 24.065 4.387 1.00 52.28 159 GLY A O 1
ATOM 1332 N N . THR A 1 160 ? 10.309 22.161 5.227 1.00 47.59 160 THR A N 1
ATOM 1333 C CA . THR A 1 160 ? 11.555 22.746 5.761 1.00 47.59 160 THR A CA 1
ATOM 1334 C C . THR A 1 160 ? 12.795 22.500 4.892 1.00 47.59 160 THR A C 1
ATOM 1336 O O . THR A 1 160 ? 13.793 23.212 5.029 1.00 47.59 160 THR A O 1
ATOM 1339 N N . SER A 1 161 ? 12.750 21.548 3.955 1.00 45.19 161 SER A N 1
ATOM 1340 C CA . SER A 1 161 ? 13.892 21.198 3.101 1.00 45.19 161 SER A CA 1
ATOM 1341 C C . SER A 1 161 ? 13.942 22.057 1.829 1.00 45.19 161 SER A C 1
ATOM 1343 O O . SER A 1 161 ? 13.657 21.604 0.724 1.00 45.19 161 SER A O 1
ATOM 1345 N N . ALA A 1 162 ? 14.373 23.313 1.969 1.00 38.72 162 ALA A N 1
ATOM 1346 C CA . ALA A 1 162 ? 14.559 24.275 0.871 1.00 38.72 162 ALA A CA 1
ATOM 1347 C C . ALA A 1 162 ? 15.688 23.918 -0.139 1.00 38.72 162 ALA A C 1
ATOM 1349 O O . ALA A 1 162 ? 16.179 24.795 -0.848 1.00 38.72 162 ALA A O 1
ATOM 1350 N N . ILE A 1 163 ? 16.159 22.662 -0.197 1.00 36.53 163 ILE A N 1
ATOM 1351 C CA . ILE A 1 163 ? 17.377 22.273 -0.944 1.00 36.53 163 ILE A CA 1
ATOM 1352 C C . ILE A 1 163 ? 17.150 21.124 -1.960 1.00 36.53 163 ILE A C 1
ATOM 1354 O O . ILE A 1 163 ? 18.051 20.805 -2.728 1.00 36.53 163 ILE A O 1
ATOM 1358 N N . GLY A 1 164 ? 15.944 20.556 -2.096 1.00 38.59 164 GLY A N 1
ATOM 1359 C CA . GLY A 1 164 ? 15.675 19.489 -3.082 1.00 38.59 164 GLY A CA 1
ATOM 1360 C C . GLY A 1 164 ? 14.348 19.664 -3.817 1.00 38.59 164 GLY A C 1
ATOM 1361 O O . GLY A 1 164 ? 13.308 19.248 -3.318 1.00 38.59 164 GLY A O 1
ATOM 1362 N N . LYS A 1 165 ? 14.371 20.284 -5.002 1.00 39.16 165 LYS A N 1
ATOM 1363 C CA . LYS A 1 165 ? 13.179 20.591 -5.812 1.00 39.16 165 LYS A CA 1
ATOM 1364 C C . LYS A 1 165 ? 12.440 19.331 -6.301 1.00 39.16 165 LYS A C 1
ATOM 1366 O O . LYS A 1 165 ? 13.008 18.515 -7.022 1.00 39.16 165 LYS A O 1
ATOM 1371 N N . GLY A 1 166 ? 11.136 19.261 -6.016 1.00 45.44 166 GLY A N 1
ATOM 1372 C CA . GLY A 1 166 ? 10.129 18.761 -6.962 1.00 45.44 166 GLY A CA 1
ATOM 1373 C C . GLY A 1 166 ? 9.436 17.435 -6.630 1.00 45.44 166 GLY A C 1
ATOM 1374 O O . GLY A 1 166 ? 8.352 17.431 -6.061 1.00 45.44 166 GLY A O 1
ATOM 1375 N N . LEU A 1 167 ? 10.000 16.302 -7.064 1.00 36.28 167 LEU A N 1
ATOM 1376 C CA . LEU A 1 167 ? 9.220 15.071 -7.321 1.00 36.28 167 LEU A CA 1
ATOM 1377 C C . LEU A 1 167 ? 9.306 13.977 -6.247 1.00 36.28 167 LEU A C 1
ATOM 1379 O O . LEU A 1 167 ? 8.294 13.350 -5.942 1.00 36.28 167 LEU A O 1
ATOM 1383 N N . VAL A 1 168 ? 10.483 13.754 -5.647 1.00 39.25 168 VAL A N 1
ATOM 1384 C CA . VAL A 1 168 ? 10.656 12.749 -4.571 1.00 39.25 168 VAL A CA 1
ATOM 1385 C C . VAL A 1 168 ? 9.743 13.072 -3.393 1.00 39.25 168 VAL A C 1
ATOM 1387 O O . VAL A 1 168 ? 9.107 12.194 -2.814 1.00 39.25 168 VAL A O 1
ATOM 1390 N N . ASN A 1 169 ? 9.614 14.361 -3.108 1.00 60.41 169 ASN A N 1
ATOM 1391 C CA . ASN A 1 169 ? 8.802 14.825 -2.012 1.00 60.41 169 ASN A CA 1
ATOM 1392 C C . ASN A 1 169 ? 7.293 14.770 -2.305 1.00 60.41 169 ASN A C 1
ATOM 1394 O O . ASN A 1 169 ? 6.512 14.481 -1.406 1.00 60.41 169 ASN A O 1
ATOM 1398 N N . LEU A 1 170 ? 6.876 14.983 -3.558 1.00 63.66 170 LEU A N 1
ATOM 1399 C CA . LEU A 1 170 ? 5.480 14.829 -3.982 1.00 63.66 170 LEU A CA 1
ATOM 1400 C C . LEU A 1 170 ? 4.998 13.381 -3.844 1.00 63.66 170 LEU A C 1
ATOM 1402 O O . LEU A 1 170 ? 3.913 13.149 -3.317 1.00 63.66 170 LEU A O 1
ATOM 1406 N N . ALA A 1 171 ? 5.816 12.411 -4.258 1.00 61.47 171 ALA A N 1
ATOM 1407 C CA . ALA A 1 171 ? 5.502 10.992 -4.097 1.00 61.47 171 ALA A CA 1
ATOM 1408 C C . ALA A 1 171 ? 5.433 10.586 -2.614 1.00 61.47 171 ALA A C 1
ATOM 1410 O O . ALA A 1 171 ? 4.571 9.801 -2.218 1.00 61.47 171 ALA A O 1
ATOM 1411 N N . ASP A 1 172 ? 6.307 11.143 -1.771 1.00 69.12 172 ASP A N 1
ATOM 1412 C CA . ASP A 1 172 ? 6.261 10.909 -0.327 1.00 69.12 172 ASP A CA 1
ATOM 1413 C C . ASP A 1 172 ? 5.029 11.539 0.334 1.00 69.12 172 ASP A C 1
ATOM 1415 O O . ASP A 1 172 ? 4.401 10.894 1.176 1.00 69.12 172 ASP A O 1
ATOM 1419 N N . LEU A 1 173 ? 4.618 12.735 -0.092 1.00 76.06 173 LEU A N 1
ATOM 1420 C CA . LEU A 1 173 ? 3.358 13.348 0.325 1.00 76.06 173 LEU A CA 1
ATOM 1421 C C . LEU A 1 173 ? 2.139 12.537 -0.119 1.00 76.06 173 LEU A C 1
ATOM 1423 O O . LEU A 1 173 ? 1.233 12.311 0.683 1.00 76.06 173 LEU A O 1
ATOM 1427 N N . ALA A 1 174 ? 2.119 12.075 -1.371 1.00 76.50 174 ALA A N 1
ATOM 1428 C CA . ALA A 1 174 ? 1.062 11.222 -1.907 1.00 76.50 174 ALA A CA 1
ATOM 1429 C C . ALA A 1 174 ? 0.948 9.926 -1.099 1.00 76.50 174 ALA A C 1
ATOM 1431 O O . ALA A 1 174 ? -0.143 9.522 -0.692 1.00 76.50 174 ALA A O 1
ATOM 1432 N N . ARG A 1 175 ? 2.094 9.306 -0.793 1.00 83.62 175 ARG A N 1
ATOM 1433 C CA . ARG A 1 175 ? 2.187 8.112 0.047 1.00 83.62 175 ARG A CA 1
ATOM 1434 C C . ARG A 1 175 ? 1.650 8.371 1.453 1.00 83.62 175 ARG A C 1
ATOM 1436 O O . ARG A 1 175 ? 0.824 7.594 1.922 1.00 83.62 175 ARG A O 1
ATOM 1443 N N . LEU A 1 176 ? 2.088 9.440 2.124 1.00 86.69 176 LEU A N 1
ATOM 1444 C CA . LEU A 1 176 ? 1.607 9.799 3.464 1.00 86.69 176 LEU A CA 1
ATOM 1445 C C . LEU A 1 176 ? 0.104 10.092 3.463 1.00 86.69 176 LEU A C 1
ATOM 1447 O O . LEU A 1 176 ? -0.609 9.652 4.365 1.00 86.69 176 LEU A O 1
ATOM 1451 N N . ALA A 1 177 ? -0.399 10.775 2.435 1.00 85.69 177 ALA A N 1
ATOM 1452 C CA . ALA A 1 177 ? -1.816 11.07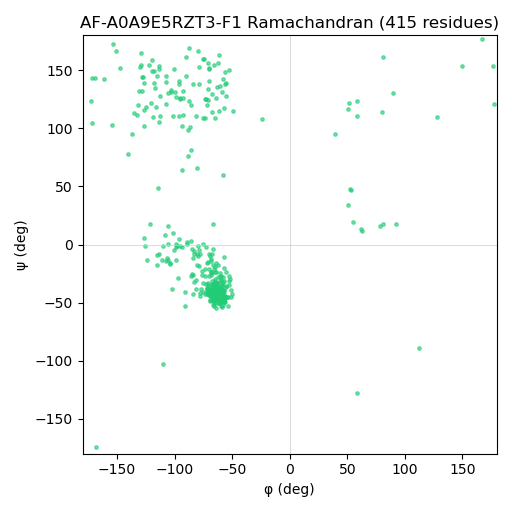3 2.296 1.00 85.69 177 ALA A CA 1
ATOM 1453 C C . ALA A 1 177 ? -2.656 9.807 2.059 1.00 85.69 177 ALA A C 1
ATOM 1455 O O . ALA A 1 177 ? -3.697 9.633 2.695 1.00 85.69 177 ALA A O 1
ATOM 1456 N N . ASN A 1 178 ? -2.169 8.881 1.229 1.00 84.56 178 ASN A N 1
ATOM 1457 C CA . ASN A 1 178 ? -2.796 7.578 1.019 1.00 84.56 178 ASN A CA 1
ATOM 1458 C C . ASN A 1 178 ? -2.797 6.734 2.299 1.00 84.56 178 ASN A C 1
ATOM 1460 O O . ASN A 1 178 ? -3.839 6.193 2.656 1.00 84.56 178 ASN A O 1
ATOM 1464 N N . ILE A 1 179 ? -1.682 6.672 3.034 1.00 88.06 179 ILE A N 1
ATOM 1465 C CA . ILE A 1 179 ? -1.631 5.970 4.326 1.00 88.06 179 ILE A CA 1
ATOM 1466 C C . ILE A 1 179 ? -2.623 6.597 5.307 1.00 88.06 179 ILE A C 1
ATOM 1468 O O . ILE A 1 179 ? -3.427 5.892 5.903 1.00 88.06 179 ILE A O 1
ATOM 1472 N N . THR A 1 180 ? -2.632 7.924 5.431 1.00 91.44 180 THR A N 1
ATOM 1473 C CA . THR A 1 180 ? -3.570 8.637 6.312 1.00 91.44 180 THR A CA 1
ATOM 1474 C C . THR A 1 180 ? -5.024 8.305 5.968 1.00 91.44 180 THR A C 1
ATOM 1476 O O . THR A 1 180 ? -5.842 8.090 6.862 1.00 91.44 180 THR A O 1
ATOM 1479 N N . LYS A 1 181 ? -5.344 8.196 4.673 1.00 89.12 181 LYS A N 1
ATOM 1480 C CA . LYS A 1 181 ? -6.666 7.781 4.195 1.00 89.12 181 LYS A CA 1
ATOM 1481 C C . LYS A 1 181 ? -6.990 6.328 4.563 1.00 89.12 181 LYS A C 1
ATOM 1483 O O . LYS A 1 181 ? -8.099 6.062 5.015 1.00 89.12 181 LYS A O 1
ATOM 1488 N N . GLU A 1 182 ? -6.049 5.401 4.400 1.00 88.75 182 GLU A N 1
ATOM 1489 C CA . GLU A 1 182 ? -6.214 3.990 4.789 1.00 88.75 182 GLU A CA 1
ATOM 1490 C C . GLU A 1 182 ? -6.430 3.808 6.301 1.00 88.75 182 GLU A C 1
ATOM 1492 O O . GLU A 1 182 ? -7.081 2.853 6.731 1.00 88.75 182 GLU A O 1
ATOM 1497 N N . LEU A 1 183 ? -5.901 4.726 7.115 1.00 91.25 183 LEU A N 1
ATOM 1498 C CA . LEU A 1 183 ? -6.046 4.728 8.574 1.00 91.25 183 LEU A CA 1
ATOM 1499 C C . LEU A 1 183 ? -7.230 5.577 9.067 1.00 91.25 183 LEU A C 1
ATOM 1501 O O . LEU A 1 183 ? -7.510 5.605 10.267 1.00 91.25 183 LEU A O 1
ATOM 1505 N N . ALA A 1 184 ? -7.959 6.238 8.163 1.00 89.31 184 ALA A N 1
ATOM 1506 C CA . ALA A 1 184 ? -9.030 7.173 8.499 1.00 89.31 184 ALA A CA 1
ATOM 1507 C C . ALA A 1 184 ? -10.092 6.639 9.484 1.00 89.31 184 ALA A C 1
ATOM 1509 O O . ALA A 1 184 ? -10.483 7.411 10.363 1.00 89.31 184 ALA A O 1
ATOM 1510 N N . PRO A 1 185 ? -10.535 5.360 9.423 1.00 86.12 185 PRO A N 1
ATOM 1511 C CA . PRO A 1 185 ? -11.531 4.838 10.363 1.00 86.12 185 PRO A CA 1
ATOM 1512 C C . PRO A 1 185 ? -11.132 4.965 11.840 1.00 86.12 185 PRO A C 1
ATOM 1514 O O . PRO A 1 185 ? -11.995 5.157 12.695 1.00 86.12 185 PRO A O 1
ATOM 1517 N N . GLU A 1 186 ? -9.833 4.899 12.139 1.00 89.75 186 GLU A N 1
ATOM 1518 C CA . GLU A 1 186 ? -9.298 4.987 13.503 1.00 89.75 186 GLU A CA 1
ATOM 1519 C C . GLU A 1 186 ? -8.735 6.380 13.837 1.00 89.75 186 GLU A C 1
ATOM 1521 O O . GLU A 1 186 ? -8.392 6.661 14.984 1.00 89.75 186 GLU A O 1
ATOM 1526 N N . LEU A 1 187 ? -8.697 7.289 12.858 1.00 90.94 187 LEU A N 1
ATOM 1527 C CA . LEU A 1 187 ? -8.209 8.666 12.997 1.00 90.94 187 LEU A CA 1
ATOM 1528 C C . LEU A 1 187 ? -9.336 9.710 13.024 1.00 90.94 187 LEU A C 1
ATOM 1530 O O . LEU A 1 187 ? -9.075 10.901 12.878 1.00 90.94 187 LEU A O 1
ATOM 1534 N N . ILE A 1 188 ? -10.586 9.297 13.255 1.00 87.38 188 ILE A N 1
ATOM 1535 C CA . ILE A 1 188 ? -11.760 10.189 13.211 1.00 87.38 188 ILE A CA 1
ATOM 1536 C C . ILE A 1 188 ? -11.676 11.377 14.190 1.00 87.38 188 ILE A C 1
ATOM 1538 O O . ILE A 1 188 ? -12.206 12.450 13.918 1.00 87.38 188 ILE A O 1
ATOM 1542 N N . ASN A 1 189 ? -10.959 11.215 15.308 1.00 90.12 189 ASN A N 1
ATOM 1543 C CA . ASN A 1 189 ? -10.736 12.279 16.294 1.00 90.12 189 ASN A CA 1
ATOM 1544 C C . ASN A 1 189 ? -9.658 13.294 15.865 1.00 90.12 189 ASN A C 1
ATOM 1546 O O . ASN A 1 189 ? -9.493 14.323 16.515 1.00 90.12 189 ASN A O 1
ATOM 1550 N N . TYR A 1 190 ? -8.946 13.031 14.767 1.00 93.38 190 TYR A N 1
ATOM 1551 C CA . TYR A 1 190 ? -7.880 13.865 14.213 1.00 93.38 190 TYR A CA 1
ATOM 1552 C C . TYR A 1 190 ? -8.292 14.427 12.847 1.00 93.38 190 TYR A C 1
ATOM 1554 O O . TYR A 1 190 ? -7.545 14.362 11.871 1.00 93.38 190 TYR A O 1
ATOM 1562 N N . GLN A 1 191 ? -9.501 14.995 12.770 1.00 92.31 191 GLN A N 1
ATOM 1563 C CA . GLN A 1 191 ? -10.103 15.455 11.514 1.00 92.31 191 GLN A CA 1
ATOM 1564 C C . GLN A 1 191 ? -9.217 16.444 10.742 1.00 92.31 191 GLN A C 1
ATOM 1566 O O . GLN A 1 191 ? -9.155 16.369 9.522 1.00 92.31 191 GLN A O 1
ATOM 1571 N N . ASN A 1 192 ? -8.470 17.316 11.428 1.00 93.06 192 ASN A N 1
ATOM 1572 C CA . ASN A 1 192 ? -7.556 18.249 10.762 1.00 93.06 192 ASN A CA 1
ATOM 1573 C C . ASN A 1 192 ? -6.438 17.533 9.982 1.00 93.06 192 ASN A C 1
ATOM 1575 O O . ASN A 1 192 ? -6.033 18.032 8.936 1.00 93.06 192 ASN A O 1
ATOM 1579 N N . LEU A 1 193 ? -5.967 16.367 10.447 1.00 93.88 193 LEU A N 1
ATOM 1580 C CA . LEU A 1 193 ? -4.986 15.554 9.717 1.00 93.88 193 LEU A CA 1
ATOM 1581 C C . LEU A 1 193 ? -5.618 14.904 8.484 1.00 93.88 193 LEU A C 1
ATOM 1583 O O . LEU A 1 193 ? -5.016 14.906 7.412 1.00 93.88 193 LEU A O 1
ATOM 1587 N N . LEU A 1 194 ? -6.841 14.385 8.623 1.00 92.12 194 LEU A N 1
ATOM 1588 C CA . LEU A 1 194 ? -7.594 13.796 7.512 1.00 92.12 194 LEU A CA 1
ATOM 1589 C C . LEU A 1 194 ? -7.914 14.838 6.434 1.00 92.12 194 LEU A C 1
ATOM 1591 O O . LEU A 1 194 ? -7.740 14.571 5.245 1.00 92.12 194 LEU A O 1
ATOM 1595 N N . ASP A 1 195 ? -8.333 16.033 6.849 1.00 90.44 195 ASP A N 1
ATOM 1596 C CA . ASP A 1 195 ? -8.600 17.161 5.961 1.00 90.44 195 ASP A CA 1
ATOM 1597 C C . ASP A 1 195 ? -7.318 17.582 5.234 1.00 90.44 195 ASP A C 1
ATOM 1599 O O . ASP A 1 195 ? -7.325 17.705 4.008 1.00 90.44 195 ASP A O 1
ATOM 1603 N N . TYR A 1 196 ? -6.207 17.728 5.966 1.00 90.56 196 TYR A N 1
ATOM 1604 C CA . TYR A 1 196 ? -4.904 18.066 5.393 1.00 90.56 196 TYR A CA 1
ATOM 1605 C C . TYR A 1 196 ? -4.456 17.035 4.352 1.00 90.56 196 TYR A C 1
ATOM 1607 O O . TYR A 1 196 ? -4.181 17.392 3.207 1.00 90.56 196 TYR A O 1
ATOM 1615 N N . ALA A 1 197 ? -4.458 15.745 4.702 1.00 89.50 197 ALA A N 1
ATOM 1616 C CA . ALA A 1 197 ? -4.122 14.662 3.779 1.00 89.50 197 ALA A CA 1
ATOM 1617 C C . ALA A 1 197 ? -5.056 14.632 2.555 1.00 89.50 197 ALA A C 1
ATOM 1619 O O . ALA A 1 197 ? -4.619 14.361 1.433 1.00 89.50 197 ALA A O 1
ATOM 1620 N N . GLY A 1 198 ? -6.338 14.954 2.744 1.00 85.62 198 GLY A N 1
ATOM 1621 C CA . GLY A 1 198 ? -7.311 15.085 1.664 1.00 85.62 198 GLY A CA 1
ATOM 1622 C C . GLY A 1 198 ? -6.985 16.232 0.706 1.00 85.62 198 GLY A C 1
ATOM 1623 O O . GLY A 1 198 ? -7.098 16.061 -0.510 1.00 85.62 198 GLY A O 1
ATOM 1624 N N . VAL A 1 199 ? -6.552 17.382 1.225 1.00 84.00 199 VAL A N 1
ATOM 1625 C CA . VAL A 1 199 ? -6.085 18.509 0.405 1.00 84.00 199 VAL A CA 1
ATOM 1626 C C . VAL A 1 199 ? -4.794 18.139 -0.317 1.00 84.00 199 VAL A C 1
ATOM 1628 O O . VAL A 1 199 ? -4.756 18.261 -1.538 1.00 84.00 199 VAL A O 1
ATOM 1631 N N . VAL A 1 200 ? -3.795 17.586 0.377 1.00 82.38 200 VAL A N 1
ATOM 1632 C CA . VAL A 1 200 ? -2.539 17.110 -0.233 1.00 82.38 200 VAL A CA 1
ATOM 1633 C C . VAL A 1 200 ? -2.810 16.118 -1.367 1.00 82.38 200 VAL A C 1
ATOM 1635 O O . VAL A 1 200 ? -2.271 16.274 -2.457 1.00 82.38 200 VAL A O 1
ATOM 1638 N N . SER A 1 201 ? -3.714 15.154 -1.172 1.00 80.75 201 SER A N 1
ATOM 1639 C CA . SER A 1 201 ? -4.095 14.197 -2.222 1.00 80.75 201 SER A CA 1
ATOM 1640 C C . SER A 1 201 ? -4.648 14.884 -3.475 1.00 80.75 201 SER A C 1
ATOM 1642 O O . SER A 1 201 ? -4.372 14.452 -4.591 1.00 80.75 201 SER A O 1
ATOM 1644 N N . LYS A 1 202 ? -5.445 15.950 -3.311 1.00 76.75 202 LYS A N 1
ATOM 1645 C CA . LYS A 1 202 ? -5.987 16.728 -4.438 1.00 76.75 202 LYS A CA 1
ATOM 1646 C C . LYS A 1 202 ? -4.900 17.547 -5.125 1.00 76.75 202 LYS A C 1
ATOM 1648 O O . LYS A 1 202 ? -4.872 17.580 -6.350 1.00 76.75 202 LYS A O 1
ATOM 1653 N N . VAL A 1 203 ? -4.011 18.161 -4.342 1.00 72.50 203 VAL A N 1
ATOM 1654 C CA . VAL A 1 203 ? -2.857 18.929 -4.837 1.00 72.50 203 VAL A CA 1
ATOM 1655 C C . VAL A 1 203 ? -1.972 18.053 -5.716 1.00 72.50 203 VAL A C 1
ATOM 1657 O O . VAL A 1 203 ? -1.657 18.443 -6.835 1.00 72.50 203 VAL A O 1
ATOM 1660 N N . VAL A 1 204 ? -1.649 16.845 -5.251 1.00 66.56 204 VAL A N 1
ATOM 1661 C CA . VAL A 1 204 ? -0.850 15.877 -6.012 1.00 66.56 204 VAL A CA 1
ATOM 1662 C C . VAL A 1 204 ? -1.591 15.397 -7.270 1.00 66.56 204 VAL A C 1
ATOM 1664 O O . VAL A 1 204 ? -0.977 15.258 -8.323 1.00 66.56 204 VAL A O 1
ATOM 1667 N N . ALA A 1 205 ? -2.900 15.126 -7.183 1.00 60.62 205 ALA A N 1
ATOM 1668 C CA . ALA A 1 205 ? -3.643 14.480 -8.268 1.00 60.62 205 ALA A CA 1
ATOM 1669 C C . ALA A 1 205 ? -4.090 15.419 -9.404 1.00 60.62 205 ALA A C 1
ATOM 1671 O O . ALA A 1 205 ? -4.122 14.976 -10.548 1.00 60.62 205 ALA A O 1
ATOM 1672 N N . ASN A 1 206 ? -4.508 16.658 -9.105 1.00 57.97 206 ASN A N 1
ATOM 1673 C CA . ASN A 1 206 ? -4.889 17.692 -10.081 1.00 57.97 206 ASN A CA 1
ATOM 1674 C C . ASN A 1 206 ? -5.124 19.040 -9.371 1.00 57.97 206 ASN A C 1
ATOM 1676 O O . ASN A 1 206 ? -6.174 19.273 -8.768 1.00 57.97 206 ASN A O 1
ATOM 1680 N N . ALA A 1 207 ? -4.179 19.972 -9.502 1.00 54.44 207 ALA A N 1
ATOM 1681 C CA . ALA A 1 207 ? -4.195 21.243 -8.777 1.00 54.44 207 ALA A CA 1
ATOM 1682 C C . ALA A 1 207 ? -5.293 22.247 -9.224 1.00 54.44 207 ALA A C 1
ATOM 1684 O O . ALA A 1 207 ? -5.514 23.264 -8.570 1.00 54.44 207 ALA A O 1
ATOM 1685 N N . SER A 1 208 ? -6.019 21.966 -10.314 1.00 45.50 208 SER A N 1
ATOM 1686 C CA . SER A 1 208 ? -7.013 22.864 -10.926 1.00 45.50 208 SER A CA 1
ATOM 1687 C C . SER A 1 208 ? -8.393 22.901 -10.246 1.00 45.50 208 SER A C 1
ATOM 1689 O O . SER A 1 208 ? -9.208 23.749 -10.599 1.00 45.50 208 SER A O 1
ATOM 1691 N N . GLU A 1 209 ? -8.685 22.011 -9.291 1.00 50.66 209 GLU A N 1
ATOM 1692 C CA . GLU A 1 209 ? -9.999 21.926 -8.610 1.00 50.66 209 GLU A CA 1
ATOM 1693 C C . GLU A 1 209 ? -9.984 22.404 -7.145 1.00 50.66 209 GLU A C 1
ATOM 1695 O O . GLU A 1 209 ? -10.960 22.232 -6.409 1.00 50.66 209 GLU A O 1
ATOM 1700 N N . ILE A 1 210 ? -8.880 22.992 -6.686 1.00 60.22 210 ILE A N 1
ATOM 1701 C CA . ILE A 1 210 ? -8.682 23.301 -5.268 1.00 60.22 210 ILE A CA 1
ATOM 1702 C C . ILE A 1 210 ? -9.143 24.723 -4.968 1.00 60.22 210 ILE A C 1
ATOM 1704 O O . ILE A 1 210 ? -8.782 25.678 -5.654 1.00 60.22 210 ILE A O 1
ATOM 1708 N N . LYS A 1 211 ? -9.939 24.881 -3.908 1.00 63.50 211 LYS A N 1
ATOM 1709 C CA . LYS A 1 211 ? -10.353 26.203 -3.436 1.00 63.50 211 LYS A CA 1
ATOM 1710 C C . LYS A 1 211 ? -9.154 26.915 -2.815 1.00 63.50 211 LYS A C 1
ATOM 1712 O O . LYS A 1 211 ? -8.478 26.352 -1.958 1.00 63.50 211 LYS A O 1
ATOM 1717 N N . HIS A 1 212 ? -8.948 28.183 -3.167 1.00 59.41 212 HIS A N 1
ATOM 1718 C CA . HIS A 1 212 ? -7.888 29.017 -2.583 1.00 59.41 212 HIS A CA 1
ATOM 1719 C C . HIS A 1 212 ? -7.905 29.057 -1.042 1.00 59.41 212 HIS A C 1
ATOM 1721 O O . HIS A 1 212 ? -6.853 29.188 -0.419 1.00 59.41 212 HIS A O 1
ATOM 1727 N N . GLU A 1 213 ? -9.086 28.944 -0.428 1.00 62.72 213 GLU A N 1
ATOM 1728 C CA . GLU A 1 213 ? -9.255 28.919 1.030 1.00 62.72 213 GLU A CA 1
ATOM 1729 C C . GLU A 1 213 ? -8.605 27.685 1.673 1.00 62.72 213 GLU A C 1
ATOM 1731 O O . GLU A 1 213 ? -7.996 27.808 2.732 1.00 62.72 213 GLU A O 1
ATOM 1736 N N . ASP A 1 214 ? -8.665 26.523 1.015 1.00 66.62 214 ASP A N 1
ATOM 1737 C CA . ASP A 1 214 ? -8.126 25.261 1.539 1.00 66.62 214 ASP A CA 1
ATOM 1738 C C . ASP A 1 214 ? -6.587 25.229 1.494 1.00 66.62 214 ASP A C 1
ATOM 1740 O O . ASP A 1 214 ? -5.958 24.567 2.322 1.00 66.62 214 ASP A O 1
ATOM 1744 N N . ILE A 1 215 ? -5.991 25.979 0.559 1.00 66.62 215 ILE A N 1
ATOM 1745 C CA . ILE A 1 215 ? -4.538 26.106 0.364 1.00 66.62 215 ILE A CA 1
ATOM 1746 C C . ILE A 1 215 ? -3.916 27.043 1.406 1.00 66.62 215 ILE A C 1
ATOM 1748 O O . ILE A 1 215 ? -2.863 26.744 1.958 1.00 66.62 215 ILE A O 1
ATOM 1752 N N . LYS A 1 216 ? -4.574 28.172 1.706 1.00 70.06 216 LYS A N 1
ATOM 1753 C CA . LYS A 1 216 ? -4.080 29.164 2.683 1.00 70.06 216 LYS A CA 1
ATOM 1754 C C . LYS A 1 216 ? -4.421 28.817 4.133 1.00 70.06 216 LYS A C 1
ATOM 1756 O O . LYS A 1 216 ? -3.981 29.510 5.052 1.00 70.06 216 LYS A O 1
ATOM 1761 N N . ARG A 1 217 ? -5.242 27.789 4.351 1.00 82.69 217 ARG A N 1
ATOM 1762 C CA . ARG A 1 217 ? -5.650 27.348 5.683 1.00 82.69 217 ARG A CA 1
ATOM 1763 C C . ARG A 1 217 ? -4.473 26.714 6.416 1.00 82.69 217 ARG A C 1
ATOM 1765 O O . ARG A 1 217 ? -3.697 25.954 5.845 1.00 82.69 217 ARG A O 1
ATOM 1772 N N . SER A 1 218 ? -4.396 27.002 7.710 1.00 86.06 218 SER A N 1
ATOM 1773 C CA . SER A 1 218 ? -3.521 26.282 8.620 1.00 86.06 218 SER A CA 1
ATOM 1774 C C . SER A 1 218 ? -4.279 25.181 9.355 1.00 86.06 218 SER A C 1
ATOM 1776 O O . SER A 1 218 ? -5.426 25.383 9.772 1.00 86.06 218 SER A O 1
ATOM 1778 N N . TYR A 1 219 ? -3.648 24.019 9.498 1.00 89.12 219 TYR A N 1
ATOM 1779 C CA . TYR A 1 219 ? -4.236 22.818 10.077 1.00 89.12 219 TYR A CA 1
ATOM 1780 C C . TYR A 1 219 ? -3.521 22.498 11.389 1.00 89.12 219 TYR A C 1
ATOM 1782 O O . TYR A 1 219 ? -2.393 22.013 11.394 1.00 89.12 219 TYR A O 1
ATOM 1790 N N . GLN A 1 220 ? -4.186 22.759 12.517 1.00 93.25 220 GLN A N 1
ATOM 1791 C CA . GLN A 1 220 ? -3.673 22.369 13.830 1.00 93.25 220 GLN A CA 1
ATOM 1792 C C . GLN A 1 220 ? -3.863 20.860 14.019 1.00 93.25 220 GLN A C 1
ATOM 1794 O O . GLN A 1 220 ? -4.999 20.407 14.175 1.00 93.25 220 GLN A O 1
ATOM 1799 N N . ILE A 1 221 ? -2.782 20.083 13.996 1.00 92.81 221 ILE A N 1
ATOM 1800 C CA . ILE A 1 221 ? -2.858 18.618 14.076 1.00 92.81 221 ILE A CA 1
ATOM 1801 C C . ILE A 1 221 ? -2.786 18.143 15.528 1.00 92.81 221 ILE A C 1
ATOM 1803 O O . ILE A 1 221 ? -3.669 17.427 15.996 1.00 92.81 221 ILE A O 1
ATOM 1807 N N . LEU A 1 222 ? -1.756 18.592 16.242 1.00 91.81 222 LEU A N 1
ATOM 1808 C CA . LEU A 1 222 ? -1.528 18.391 17.677 1.00 91.81 222 LEU A CA 1
ATOM 1809 C C . LEU A 1 222 ? -1.235 19.756 18.316 1.00 91.81 222 LEU A C 1
ATOM 1811 O O . LEU A 1 222 ? -0.959 20.692 17.571 1.00 91.81 222 LEU A O 1
ATOM 1815 N N . PRO A 1 223 ? -1.282 19.928 19.653 1.00 89.75 223 PRO A N 1
ATOM 1816 C CA . PRO A 1 223 ? -1.038 21.229 20.293 1.00 89.75 223 PRO A CA 1
ATOM 1817 C C . PRO A 1 223 ? 0.273 21.913 19.877 1.00 89.75 223 PRO A C 1
ATOM 1819 O O . PRO A 1 223 ? 0.364 23.136 19.906 1.00 89.75 223 PRO A O 1
ATOM 1822 N N . ASP A 1 224 ? 1.266 21.121 19.487 1.00 90.75 224 ASP A N 1
ATOM 1823 C CA . ASP A 1 224 ? 2.610 21.538 19.106 1.00 90.75 224 ASP A CA 1
ATOM 1824 C C . ASP A 1 224 ? 2.926 21.377 17.607 1.00 90.75 224 ASP A C 1
ATOM 1826 O O . ASP A 1 224 ? 4.014 21.761 17.192 1.00 90.75 224 ASP A O 1
ATOM 1830 N N . ILE A 1 225 ? 1.994 20.860 16.793 1.00 89.94 225 ILE A N 1
ATOM 1831 C CA . ILE A 1 225 ? 2.197 20.644 15.349 1.00 89.94 225 ILE A CA 1
ATOM 1832 C C . ILE A 1 225 ? 1.100 21.338 14.538 1.00 89.94 225 ILE A C 1
ATOM 1834 O O . ILE A 1 225 ? -0.083 20.989 14.621 1.00 89.94 225 ILE A O 1
ATOM 1838 N N . GLU A 1 226 ? 1.517 22.292 13.709 1.00 91.12 226 GLU A N 1
ATOM 1839 C CA . GLU A 1 226 ? 0.680 23.057 12.784 1.00 91.12 226 GLU A CA 1
ATOM 1840 C C . GLU A 1 226 ? 1.189 22.841 11.351 1.00 91.12 226 GLU A C 1
ATOM 1842 O O . GLU A 1 226 ? 2.344 23.129 11.048 1.00 91.12 226 GLU A O 1
ATOM 1847 N N . LEU A 1 227 ? 0.329 22.343 10.457 1.00 88.12 227 LEU A N 1
ATOM 1848 C CA . LEU A 1 227 ? 0.683 22.083 9.060 1.00 88.12 227 LEU A CA 1
ATOM 1849 C C . LEU A 1 227 ? 0.049 23.101 8.114 1.00 88.12 227 LEU A C 1
ATOM 1851 O O . LEU A 1 227 ? -1.098 23.523 8.286 1.00 88.12 227 LEU A O 1
ATOM 1855 N N . ARG A 1 228 ? 0.786 23.441 7.054 1.00 85.62 228 ARG A N 1
ATOM 1856 C CA . ARG A 1 228 ? 0.318 24.261 5.928 1.00 85.62 228 ARG A CA 1
ATOM 1857 C C . ARG A 1 228 ? 0.635 23.568 4.616 1.00 85.62 228 ARG A C 1
ATOM 1859 O O . ARG A 1 228 ? 1.535 22.728 4.554 1.00 85.62 228 ARG A O 1
ATOM 1866 N N . ILE A 1 229 ? -0.140 23.879 3.581 1.00 79.12 229 ILE A N 1
ATOM 1867 C CA . ILE A 1 229 ? 0.195 23.436 2.230 1.00 79.12 229 ILE A CA 1
ATOM 1868 C C . ILE A 1 229 ? 1.415 24.250 1.783 1.00 79.12 229 ILE A C 1
ATOM 1870 O O . ILE A 1 229 ? 1.356 25.477 1.851 1.00 79.12 229 ILE A O 1
ATOM 1874 N N . PRO A 1 230 ? 2.522 23.605 1.383 1.00 71.19 230 PRO A N 1
ATOM 1875 C CA . PRO A 1 230 ? 3.709 24.317 0.925 1.00 71.19 230 PRO A CA 1
ATOM 1876 C C . PRO A 1 230 ? 3.408 25.166 -0.308 1.00 71.19 230 PRO A C 1
ATOM 1878 O O . PRO A 1 230 ? 2.754 24.687 -1.237 1.00 71.19 230 PRO A O 1
ATOM 1881 N N . ASP A 1 231 ? 3.925 26.395 -0.325 1.00 65.69 231 ASP A N 1
ATOM 1882 C CA . ASP A 1 231 ? 3.708 27.350 -1.419 1.00 65.69 231 ASP A CA 1
ATOM 1883 C C . ASP A 1 231 ? 4.185 26.788 -2.773 1.00 65.69 231 ASP A C 1
ATOM 1885 O O . ASP A 1 231 ? 3.543 27.015 -3.794 1.00 65.69 231 ASP A O 1
ATOM 1889 N N . ASP A 1 232 ? 5.235 25.957 -2.768 1.00 61.00 232 ASP A N 1
ATOM 1890 C CA . ASP A 1 232 ? 5.792 25.287 -3.955 1.00 61.00 232 ASP A CA 1
ATOM 1891 C C . ASP A 1 232 ? 4.828 24.290 -4.625 1.00 61.00 232 ASP A C 1
ATOM 1893 O O . ASP A 1 232 ? 5.056 23.863 -5.756 1.00 61.00 232 ASP A O 1
ATOM 1897 N N . LEU A 1 233 ? 3.766 23.877 -3.928 1.00 60.47 233 LEU A N 1
ATOM 1898 C CA . LEU A 1 233 ? 2.733 22.991 -4.464 1.00 60.47 233 LEU A CA 1
ATOM 1899 C C . LEU A 1 233 ? 1.493 23.735 -4.967 1.00 60.47 233 LEU A C 1
ATOM 1901 O O . LEU A 1 233 ? 0.539 23.110 -5.440 1.00 60.47 233 LEU A O 1
ATOM 1905 N N . VAL A 1 234 ? 1.481 25.060 -4.848 1.00 58.72 234 VAL A N 1
ATOM 1906 C CA . VAL A 1 234 ? 0.378 25.896 -5.302 1.00 58.72 234 VAL A CA 1
ATOM 1907 C C . VAL A 1 234 ? 0.589 26.200 -6.786 1.00 58.72 234 VAL A C 1
ATOM 1909 O O . VAL A 1 234 ? 1.606 26.787 -7.143 1.00 58.72 234 VAL A O 1
ATOM 1912 N N . PRO A 1 235 ? -0.335 25.816 -7.682 1.00 50.03 235 PRO A N 1
ATOM 1913 C CA . PRO A 1 235 ? -0.176 26.080 -9.109 1.00 50.03 235 PRO A CA 1
ATOM 1914 C C . PRO A 1 235 ? -0.152 27.597 -9.383 1.00 50.03 235 PRO A C 1
ATOM 1916 O O . PRO A 1 235 ? -0.979 28.338 -8.845 1.00 50.03 235 PRO A O 1
ATOM 1919 N N . ASP A 1 236 ? 0.774 28.056 -10.236 1.00 43.44 236 ASP A N 1
ATOM 1920 C CA . ASP A 1 236 ? 1.071 29.478 -10.525 1.00 43.44 236 ASP A CA 1
ATOM 1921 C C . ASP A 1 236 ? -0.164 30.318 -10.907 1.00 43.44 236 ASP A C 1
ATOM 1923 O O . ASP A 1 236 ? -0.271 31.511 -10.614 1.00 43.44 236 ASP A O 1
ATOM 1927 N N . ASN A 1 237 ? -1.151 29.673 -11.520 1.00 43.31 237 ASN A N 1
ATOM 1928 C CA . ASN A 1 237 ? -2.452 30.217 -11.905 1.00 43.31 237 ASN A CA 1
ATOM 1929 C C . ASN A 1 237 ? -3.360 30.590 -10.715 1.00 43.31 237 ASN A C 1
ATOM 1931 O O . ASN A 1 237 ? -4.393 31.224 -10.921 1.00 43.31 237 ASN A O 1
ATOM 1935 N N . LEU A 1 238 ? -2.977 30.248 -9.483 1.00 41.16 238 LEU A N 1
ATOM 1936 C CA . LEU A 1 238 ? -3.631 30.678 -8.245 1.00 41.16 238 LEU A CA 1
ATOM 1937 C C . LEU A 1 238 ? -2.826 31.757 -7.488 1.00 41.16 238 LEU A C 1
ATOM 1939 O O . LEU A 1 238 ? -3.266 32.206 -6.425 1.00 41.16 238 LEU A O 1
ATOM 1943 N N . ILE A 1 239 ? -1.667 32.179 -8.016 1.00 42.16 239 ILE A N 1
ATOM 1944 C CA . ILE A 1 239 ? -0.721 33.080 -7.336 1.00 42.16 239 ILE A CA 1
ATOM 1945 C C . ILE A 1 239 ? -0.849 34.552 -7.788 1.00 42.16 239 ILE A C 1
ATOM 1947 O O . ILE A 1 239 ? -0.373 35.437 -7.079 1.00 42.16 239 ILE A O 1
ATOM 1951 N N . SER A 1 240 ? -1.545 34.888 -8.883 1.00 32.44 240 SER A N 1
ATOM 1952 C CA . SER A 1 240 ? -1.532 36.269 -9.414 1.00 32.44 240 SER A CA 1
ATOM 1953 C C . SER A 1 240 ? -2.906 36.925 -9.630 1.00 32.44 240 SER A C 1
ATOM 1955 O O . SER A 1 240 ? -3.553 36.770 -10.662 1.00 32.44 240 SER A O 1
ATOM 1957 N N . ASP A 1 241 ? -3.277 37.800 -8.690 1.00 29.89 241 ASP A N 1
ATOM 1958 C CA . ASP A 1 241 ? -3.930 39.067 -9.032 1.00 29.89 241 ASP A CA 1
ATOM 1959 C C . ASP A 1 241 ? -2.893 39.951 -9.766 1.00 29.89 241 ASP A C 1
ATOM 1961 O O . ASP A 1 241 ? -1.925 40.402 -9.156 1.00 29.89 241 ASP A O 1
ATOM 1965 N N . ASN A 1 242 ? -3.131 40.239 -11.054 1.00 27.94 242 ASN A N 1
ATOM 1966 C CA . ASN A 1 242 ? -2.375 41.117 -11.979 1.00 27.94 242 ASN A CA 1
ATOM 1967 C C . ASN A 1 242 ? -1.086 40.559 -12.634 1.00 27.94 242 ASN A C 1
ATOM 1969 O O . ASN A 1 242 ? -0.044 40.474 -11.997 1.00 27.94 242 ASN A O 1
ATOM 1973 N N . LEU A 1 243 ? -1.082 40.385 -13.967 1.00 23.39 243 LEU A N 1
ATOM 1974 C CA . LEU A 1 243 ? -0.586 41.376 -14.949 1.00 23.39 243 LEU A CA 1
ATOM 1975 C C . LEU A 1 243 ? -0.641 40.846 -16.401 1.00 23.39 243 LEU A C 1
ATOM 1977 O O . LEU A 1 243 ? -0.621 39.652 -16.671 1.00 23.39 243 LEU A O 1
ATOM 1981 N N . GLN A 1 244 ? -0.758 41.800 -17.323 1.00 26.11 244 GLN A N 1
ATOM 1982 C CA . GLN A 1 244 ? -1.026 41.691 -18.759 1.00 26.11 244 GLN A CA 1
ATOM 1983 C C . GLN A 1 244 ? 0.193 41.300 -19.626 1.00 26.11 244 GLN A C 1
ATOM 1985 O O . GLN A 1 244 ? 1.309 41.706 -19.331 1.00 26.11 244 GLN A O 1
ATOM 1990 N N . GLN A 1 245 ? -0.112 40.656 -20.767 1.00 26.03 245 GLN A N 1
ATOM 1991 C CA . GLN A 1 245 ? 0.524 40.731 -22.104 1.00 26.03 245 GLN A CA 1
ATOM 1992 C C . GLN A 1 245 ? 2.048 40.547 -22.266 1.00 26.03 245 GLN A C 1
ATOM 1994 O O . GLN A 1 245 ? 2.821 41.421 -21.893 1.00 26.03 245 GLN A O 1
ATOM 1999 N N . LEU A 1 246 ? 2.443 39.543 -23.071 1.00 21.83 246 LEU A N 1
ATOM 2000 C CA . LEU A 1 246 ? 3.137 39.740 -24.365 1.00 21.83 246 LEU A CA 1
ATOM 2001 C C . LEU A 1 246 ? 3.298 38.409 -25.134 1.00 21.83 246 LEU A C 1
ATOM 2003 O O . LEU A 1 246 ? 3.867 37.446 -24.631 1.00 21.83 246 LEU A O 1
ATOM 2007 N N . GLU A 1 247 ? 2.775 38.384 -26.362 1.00 24.11 247 GLU A N 1
ATOM 2008 C CA . GLU A 1 247 ? 2.925 37.320 -27.368 1.00 24.11 247 GLU A CA 1
ATOM 2009 C C . GLU A 1 247 ? 4.187 37.496 -28.245 1.00 24.11 247 GLU A C 1
ATOM 2011 O O . GLU A 1 247 ? 4.744 38.591 -28.329 1.00 24.11 247 GLU A O 1
ATOM 2016 N N . LEU A 1 248 ? 4.470 36.424 -29.013 1.00 22.02 248 LEU A N 1
ATOM 2017 C CA . LEU A 1 248 ? 5.351 36.237 -30.191 1.00 22.02 248 LEU A CA 1
ATOM 2018 C C . LEU A 1 248 ? 6.817 35.843 -29.899 1.00 22.02 248 LEU A C 1
ATOM 2020 O O . LEU A 1 248 ? 7.504 36.502 -29.137 1.00 22.02 248 LEU A O 1
ATOM 2024 N N . SER A 1 249 ? 7.418 34.812 -30.514 1.00 20.56 249 SER A N 1
ATOM 2025 C CA . SER A 1 249 ? 6.999 33.922 -31.612 1.00 20.56 249 SER A CA 1
ATOM 2026 C C . SER A 1 249 ? 7.992 32.755 -31.810 1.00 20.56 249 SER A C 1
ATOM 2028 O O . SER A 1 249 ? 9.200 32.967 -31.788 1.00 20.56 249 SER A O 1
ATOM 2030 N N . THR A 1 250 ? 7.443 31.575 -32.135 1.00 22.73 250 THR A N 1
ATOM 2031 C CA . THR A 1 250 ? 7.959 30.514 -33.041 1.00 22.73 250 THR A CA 1
ATOM 2032 C C . THR A 1 250 ? 9.321 29.841 -32.794 1.00 22.73 250 THR A C 1
ATOM 2034 O O . THR A 1 250 ? 10.360 30.358 -33.187 1.00 22.73 250 THR A O 1
ATOM 2037 N N . SER A 1 251 ? 9.290 28.560 -32.407 1.00 21.84 251 SER A N 1
ATOM 2038 C CA . SER A 1 251 ? 9.638 27.434 -33.300 1.00 21.84 251 SER A CA 1
ATOM 2039 C C . SER A 1 251 ? 9.065 26.125 -32.732 1.00 21.84 251 SER A C 1
ATOM 2041 O O . SER A 1 251 ? 8.932 25.969 -31.523 1.00 21.84 251 SER A O 1
ATOM 2043 N N . ALA A 1 252 ? 8.586 25.258 -33.620 1.00 26.16 252 ALA A N 1
ATOM 2044 C CA . ALA A 1 252 ? 7.705 24.142 -33.308 1.00 26.16 252 ALA A CA 1
ATOM 2045 C C . ALA A 1 252 ? 8.419 22.976 -32.602 1.00 26.16 252 ALA A C 1
ATOM 2047 O O . ALA A 1 252 ? 9.335 22.387 -33.171 1.00 26.16 252 ALA A O 1
ATOM 2048 N N . SER A 1 253 ? 7.890 22.588 -31.439 1.00 23.72 253 SER A N 1
ATOM 2049 C CA . SER A 1 253 ? 8.051 21.263 -30.829 1.00 23.72 253 SER A CA 1
ATOM 2050 C C . SER A 1 253 ? 6.673 20.825 -30.340 1.00 23.72 253 SER A C 1
ATOM 2052 O O . SER A 1 253 ? 6.068 21.470 -29.486 1.00 23.72 253 SER A O 1
ATOM 2054 N N . ILE A 1 254 ? 6.134 19.784 -30.962 1.00 24.08 254 ILE A N 1
ATOM 2055 C CA . ILE A 1 254 ? 4.780 19.278 -30.743 1.00 24.08 254 ILE A CA 1
ATOM 2056 C C . ILE A 1 254 ? 4.714 18.541 -29.394 1.00 24.08 254 ILE A C 1
ATOM 2058 O O . ILE A 1 254 ? 5.307 17.481 -29.236 1.00 24.08 254 ILE A O 1
ATOM 2062 N N . SER A 1 255 ? 4.019 19.191 -28.454 1.00 24.98 255 SER A N 1
ATOM 2063 C CA . SER A 1 255 ? 3.032 18.692 -27.476 1.00 24.98 255 SER A CA 1
ATOM 2064 C C . SER A 1 255 ? 3.340 17.480 -26.579 1.00 24.98 255 SER A C 1
ATOM 2066 O O . SER A 1 255 ? 3.386 16.340 -27.032 1.00 24.98 255 SER A O 1
ATOM 2068 N N . GLU A 1 256 ? 3.366 17.766 -25.272 1.00 30.80 256 GLU A N 1
ATOM 2069 C CA . GLU A 1 256 ? 2.478 17.187 -24.243 1.00 30.80 256 GLU A CA 1
ATOM 2070 C C . GLU A 1 256 ? 2.140 15.691 -24.363 1.00 30.80 256 GLU A C 1
ATOM 2072 O O . GLU A 1 256 ? 1.136 15.306 -24.961 1.00 30.80 256 GLU A O 1
ATOM 2077 N N . PHE A 1 257 ? 2.901 14.849 -23.660 1.00 27.88 257 PHE A N 1
ATOM 2078 C CA . PHE A 1 257 ? 2.371 13.572 -23.187 1.00 27.88 257 PHE A CA 1
ATOM 2079 C C . PHE A 1 257 ? 1.684 13.785 -21.837 1.00 27.88 257 PHE A C 1
ATOM 2081 O O . PHE A 1 257 ? 2.314 13.897 -20.787 1.00 27.88 257 PHE A O 1
ATOM 2088 N N . ILE A 1 258 ? 0.358 13.858 -21.904 1.00 28.83 258 ILE A N 1
ATOM 2089 C CA . ILE A 1 258 ? -0.565 13.726 -20.779 1.00 28.83 258 ILE A CA 1
ATOM 2090 C C . ILE A 1 258 ? -0.287 12.383 -20.089 1.00 28.83 258 ILE A C 1
ATOM 2092 O O . ILE A 1 258 ? -0.290 11.341 -20.744 1.00 28.83 258 ILE A O 1
ATOM 2096 N N . SER A 1 259 ? -0.074 12.398 -18.771 1.00 28.47 259 SER A N 1
ATOM 2097 C CA . SER A 1 259 ? -0.066 11.179 -17.956 1.00 28.47 259 SER A CA 1
ATOM 2098 C C . SER A 1 259 ? -1.407 10.447 -18.133 1.00 28.47 259 SER A C 1
ATOM 2100 O O . SER A 1 259 ? -2.450 11.006 -17.780 1.00 28.47 259 SER A O 1
ATOM 2102 N N . PRO A 1 260 ? -1.428 9.210 -18.663 1.00 33.41 260 PRO A N 1
ATOM 2103 C CA . PRO A 1 260 ? -2.672 8.503 -18.967 1.00 33.41 260 PRO A CA 1
ATOM 2104 C C . PRO A 1 260 ? -3.408 8.011 -17.710 1.00 33.41 260 PRO A C 1
ATOM 2106 O O . PRO A 1 260 ? -4.503 7.473 -17.814 1.00 33.41 260 PRO A O 1
ATOM 2109 N N . PHE A 1 261 ? -2.851 8.222 -16.513 1.00 37.22 261 PHE A N 1
ATOM 2110 C CA . PHE A 1 261 ? -3.461 7.814 -15.243 1.00 37.22 261 PHE A CA 1
ATOM 2111 C C . PHE A 1 261 ? -4.263 8.935 -14.557 1.00 37.22 261 PHE A C 1
ATOM 2113 O O . PHE A 1 261 ? -4.900 8.707 -13.528 1.00 37.22 261 PHE A O 1
ATOM 2120 N N . SER A 1 262 ? -4.300 10.136 -15.142 1.00 27.12 262 SER A N 1
ATOM 2121 C CA . SER A 1 262 ? -5.014 11.293 -14.593 1.00 27.12 262 SER A CA 1
ATOM 2122 C C . SER A 1 262 ? -6.435 11.420 -15.151 1.00 27.12 262 SER A C 1
ATOM 2124 O O . SER A 1 262 ? -6.768 12.398 -15.815 1.00 27.12 262 SER A O 1
ATOM 2126 N N . ARG A 1 263 ? -7.314 10.452 -14.865 1.00 25.83 263 ARG A N 1
ATOM 2127 C CA . ARG A 1 263 ? -8.773 10.675 -14.911 1.00 25.83 263 ARG A CA 1
ATOM 2128 C C . ARG A 1 263 ? -9.512 9.701 -13.995 1.00 25.83 263 ARG A C 1
ATOM 2130 O O . ARG A 1 263 ? -9.773 8.556 -14.343 1.00 25.83 263 ARG A O 1
ATOM 2137 N N . LYS A 1 264 ? -9.939 10.194 -12.830 1.00 31.47 264 LYS A N 1
ATOM 2138 C CA . LYS A 1 264 ? -11.106 9.628 -12.140 1.00 31.47 264 LYS A CA 1
ATOM 2139 C C . LYS A 1 264 ? -12.342 9.930 -12.987 1.00 31.47 264 LYS A C 1
ATOM 2141 O O . LYS A 1 264 ? -12.559 11.096 -13.298 1.00 31.47 264 LYS A O 1
ATOM 2146 N N . ALA A 1 265 ? -13.168 8.923 -13.279 1.00 27.23 265 ALA A N 1
ATOM 2147 C CA . ALA A 1 265 ? -14.559 8.905 -12.810 1.00 27.23 265 ALA A CA 1
ATOM 2148 C C . ALA A 1 265 ? -15.360 7.683 -13.314 1.00 27.23 265 ALA A C 1
ATOM 2150 O O . ALA A 1 265 ? -15.622 7.524 -14.501 1.00 27.23 265 ALA A O 1
ATOM 2151 N N . THR A 1 266 ? -15.857 6.932 -12.325 1.00 28.95 266 THR A N 1
ATOM 2152 C CA . THR A 1 266 ? -17.231 6.411 -12.184 1.00 28.95 266 THR A CA 1
ATOM 2153 C C . THR A 1 266 ? -17.840 5.509 -13.255 1.00 28.95 266 THR A C 1
ATOM 2155 O O . THR A 1 266 ? -18.162 5.932 -14.360 1.00 28.95 266 THR A O 1
ATOM 2158 N N . GLY A 1 267 ? -18.265 4.333 -12.792 1.00 25.31 267 GLY A N 1
ATOM 2159 C CA . GLY A 1 267 ? -19.400 3.613 -13.362 1.00 25.31 267 GLY A CA 1
ATOM 2160 C C . GLY A 1 267 ? -19.062 2.174 -13.702 1.00 25.31 267 GLY A C 1
ATOM 2161 O O . GLY A 1 267 ? -18.334 1.911 -14.647 1.00 25.31 267 GLY A O 1
ATOM 2162 N N . ASN A 1 268 ? -19.641 1.270 -12.912 1.00 33.22 268 ASN A N 1
ATOM 2163 C CA . ASN A 1 268 ? -19.766 -0.166 -13.133 1.00 33.22 268 ASN A CA 1
ATOM 2164 C C . ASN A 1 268 ? -19.683 -0.530 -14.622 1.00 33.22 268 ASN A C 1
ATOM 2166 O O . ASN A 1 268 ? -20.628 -0.239 -15.347 1.00 33.22 268 ASN A O 1
ATOM 2170 N N . ASN A 1 269 ? -18.586 -1.136 -15.068 1.00 27.61 269 ASN A N 1
ATOM 2171 C CA . ASN A 1 269 ? -18.550 -1.991 -16.248 1.00 27.61 269 ASN A CA 1
ATOM 2172 C C . ASN A 1 269 ? -17.206 -2.714 -16.299 1.00 27.61 269 ASN A C 1
ATOM 2174 O O . ASN A 1 269 ? -16.165 -2.156 -15.983 1.00 27.61 269 ASN A O 1
ATOM 2178 N N . SER A 1 270 ? -17.265 -3.960 -16.741 1.00 31.44 270 SER A N 1
ATOM 2179 C CA . SER A 1 270 ? -16.191 -4.904 -17.049 1.00 31.44 270 SER A CA 1
ATOM 2180 C C . SER A 1 270 ? -15.201 -4.393 -18.118 1.00 31.44 270 SER A C 1
ATOM 2182 O O . SER A 1 270 ? -15.067 -4.990 -19.185 1.00 31.44 270 SER A O 1
ATOM 2184 N N . ARG A 1 271 ? -14.538 -3.260 -17.850 1.00 30.70 271 ARG A N 1
ATOM 2185 C CA . ARG A 1 271 ? -13.607 -2.547 -18.741 1.00 30.70 271 ARG A CA 1
ATOM 2186 C C . ARG A 1 271 ? -12.229 -2.252 -18.128 1.00 30.70 271 ARG A C 1
ATOM 2188 O O . ARG A 1 271 ? -11.400 -1.694 -18.830 1.00 30.70 271 ARG A O 1
ATOM 2195 N N . ASP A 1 272 ? -11.907 -2.721 -16.924 1.00 36.78 272 ASP A N 1
ATOM 2196 C CA . ASP A 1 272 ? -10.554 -2.525 -16.354 1.00 36.78 272 ASP A CA 1
ATOM 2197 C C . ASP A 1 272 ? -9.448 -3.315 -17.092 1.00 36.78 272 ASP A C 1
ATOM 2199 O O . ASP A 1 272 ? -8.261 -3.036 -16.942 1.00 36.78 272 ASP A O 1
ATOM 2203 N N . PHE A 1 273 ? -9.825 -4.261 -17.962 1.00 31.20 273 PHE A N 1
ATOM 2204 C CA . PHE A 1 273 ? -8.918 -4.902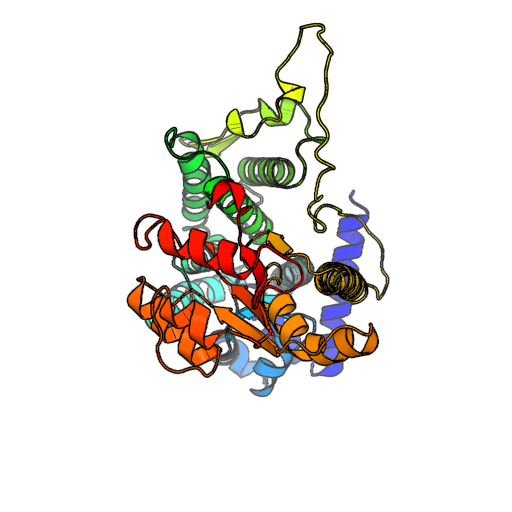 -18.926 1.00 31.20 273 PHE A CA 1
ATOM 2205 C C . PHE A 1 273 ? -8.734 -4.107 -20.237 1.00 31.20 273 PHE A C 1
ATOM 2207 O O . PHE A 1 273 ? -7.846 -4.438 -21.019 1.00 31.20 273 PHE A O 1
ATOM 2214 N N . PHE A 1 274 ? -9.554 -3.081 -20.503 1.00 31.00 274 PHE A N 1
ATOM 2215 C CA . PHE A 1 274 ? -9.561 -2.349 -21.778 1.00 31.00 274 PHE A CA 1
ATOM 2216 C C . PHE A 1 274 ? -8.479 -1.254 -21.850 1.00 31.00 274 PHE A C 1
ATOM 2218 O O . PHE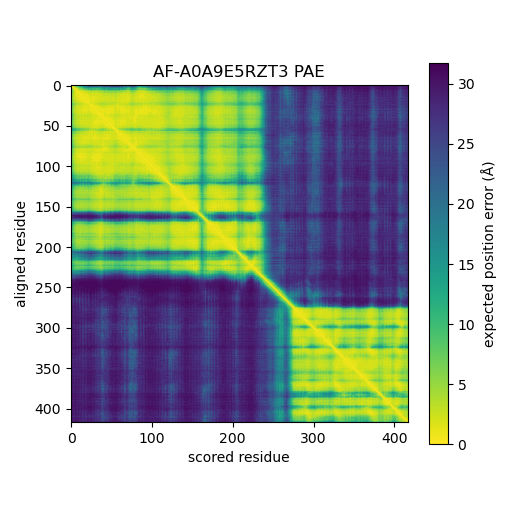 A 1 274 ? -7.898 -1.067 -22.915 1.00 31.00 274 PHE A O 1
ATOM 2225 N N . ASP A 1 275 ? -8.129 -0.609 -20.729 1.00 46.62 275 ASP A N 1
ATOM 2226 C CA . ASP A 1 275 ? -7.144 0.494 -20.717 1.00 46.62 275 ASP A CA 1
ATOM 2227 C C . ASP A 1 275 ? -5.700 0.030 -20.961 1.00 46.62 275 ASP A C 1
ATOM 2229 O O . ASP A 1 275 ? -4.901 0.728 -21.587 1.00 46.62 275 ASP A O 1
ATOM 2233 N N . ARG A 1 276 ? -5.341 -1.180 -20.510 1.00 56.09 276 ARG A N 1
ATOM 2234 C CA . ARG A 1 276 ? -3.985 -1.714 -20.725 1.00 56.09 276 ARG A CA 1
ATOM 2235 C C . ARG A 1 276 ? -3.755 -2.127 -22.172 1.00 56.09 276 ARG A C 1
ATOM 2237 O O . ARG A 1 276 ? -2.643 -1.976 -22.664 1.00 56.09 276 ARG A O 1
ATOM 2244 N N . GLU A 1 277 ? -4.782 -2.626 -22.856 1.00 64.25 277 GLU A N 1
ATOM 2245 C CA . GLU A 1 277 ? -4.670 -2.993 -24.269 1.00 64.25 277 GLU A CA 1
ATOM 2246 C C . GLU A 1 277 ? -4.579 -1.773 -25.183 1.00 64.25 277 GLU A C 1
ATOM 2248 O O . GLU A 1 277 ? -3.773 -1.786 -26.111 1.00 64.25 277 GLU A O 1
ATOM 2253 N N . GLU A 1 278 ? -5.316 -0.696 -24.898 1.00 60.62 278 GLU A N 1
ATOM 2254 C CA . GLU A 1 278 ? -5.193 0.556 -25.653 1.00 60.62 278 GLU A CA 1
ATOM 2255 C C . GLU A 1 278 ? -3.808 1.193 -25.456 1.00 60.62 278 GLU A C 1
ATOM 2257 O O . GLU A 1 278 ? -3.151 1.568 -26.430 1.00 60.62 278 GLU A O 1
ATOM 2262 N N . LEU A 1 279 ? -3.302 1.214 -24.217 1.00 67.94 279 LEU A N 1
ATOM 2263 C CA . LEU A 1 279 ? -1.943 1.670 -23.920 1.00 67.94 279 LEU A CA 1
ATOM 2264 C C . LEU A 1 279 ? -0.882 0.814 -24.626 1.00 67.94 279 LEU A C 1
ATOM 2266 O O . LEU A 1 279 ? 0.025 1.347 -25.263 1.00 67.94 279 LEU A O 1
ATOM 2270 N N . LEU A 1 280 ? -0.994 -0.516 -24.562 1.00 73.19 280 LEU A N 1
ATOM 2271 C CA . LEU A 1 280 ? -0.087 -1.415 -25.279 1.00 73.19 280 LEU A CA 1
ATOM 2272 C C . LEU A 1 280 ? -0.169 -1.193 -26.789 1.00 73.19 280 LEU A C 1
ATOM 2274 O O . LEU A 1 280 ? 0.859 -1.192 -27.460 1.00 73.19 280 LEU A O 1
ATOM 2278 N N . GLN A 1 281 ? -1.364 -0.966 -27.334 1.00 75.62 281 GLN A N 1
ATOM 2279 C CA . GLN A 1 281 ? -1.546 -0.670 -28.749 1.00 75.62 281 GLN A CA 1
ATOM 2280 C C . GLN A 1 281 ? -0.827 0.625 -29.151 1.00 75.62 281 GLN A C 1
ATOM 2282 O O . GLN A 1 281 ? -0.129 0.626 -30.167 1.00 75.62 281 GLN A O 1
ATOM 2287 N N . GLN A 1 282 ? -0.924 1.687 -28.346 1.00 74.62 282 GLN A N 1
ATOM 2288 C CA . GLN A 1 282 ? -0.190 2.939 -28.564 1.00 74.62 282 GLN A CA 1
ATOM 2289 C C . GLN A 1 282 ? 1.329 2.731 -28.479 1.00 74.62 282 GLN A C 1
ATOM 2291 O O . GLN A 1 282 ? 2.066 3.159 -29.368 1.00 74.62 282 GLN A O 1
ATOM 2296 N N . ILE A 1 283 ? 1.800 2.002 -27.462 1.00 81.44 283 ILE A N 1
ATOM 2297 C CA . ILE A 1 283 ? 3.217 1.654 -27.289 1.00 81.44 283 ILE A CA 1
ATOM 2298 C C . ILE A 1 283 ? 3.743 0.916 -28.525 1.00 81.44 283 ILE A C 1
ATOM 2300 O O . ILE A 1 283 ? 4.762 1.303 -29.097 1.00 81.44 283 ILE A O 1
ATOM 2304 N N . PHE A 1 284 ? 3.034 -0.111 -28.999 1.00 82.62 284 PHE A N 1
ATOM 2305 C CA . PHE A 1 284 ? 3.461 -0.870 -30.174 1.00 82.62 284 PHE A CA 1
ATOM 2306 C C . PHE A 1 284 ? 3.405 -0.060 -31.472 1.00 82.62 284 PHE A C 1
ATOM 2308 O O . PHE A 1 284 ? 4.259 -0.272 -32.331 1.00 82.62 284 PHE A O 1
ATOM 2315 N N . GLN A 1 285 ? 2.483 0.897 -31.611 1.00 78.50 285 GLN A N 1
ATOM 2316 C CA . GLN A 1 285 ? 2.481 1.826 -32.747 1.00 78.50 285 GLN A CA 1
ATOM 2317 C C . GLN A 1 285 ? 3.724 2.725 -32.757 1.00 78.50 285 GLN A C 1
ATOM 2319 O O . GLN A 1 285 ? 4.355 2.870 -33.804 1.00 78.50 285 GLN A O 1
ATOM 2324 N N . ILE A 1 286 ? 4.115 3.278 -31.606 1.00 77.19 286 ILE A N 1
ATOM 2325 C CA . ILE A 1 286 ? 5.326 4.106 -31.489 1.00 77.19 286 ILE A CA 1
ATOM 2326 C C . ILE A 1 286 ? 6.580 3.264 -31.775 1.00 77.19 286 ILE A C 1
ATOM 2328 O O . ILE A 1 286 ? 7.446 3.681 -32.547 1.00 77.19 286 ILE A O 1
ATOM 2332 N N . LEU A 1 287 ? 6.658 2.041 -31.234 1.00 80.69 287 LEU A N 1
ATOM 2333 C CA . LEU A 1 287 ? 7.766 1.115 -31.506 1.00 80.69 287 LEU A CA 1
ATOM 2334 C C . LEU A 1 287 ? 7.850 0.720 -32.986 1.00 80.69 287 LEU A C 1
ATOM 2336 O O . LEU A 1 287 ? 8.952 0.620 -33.534 1.00 80.69 287 LEU A O 1
ATOM 2340 N N . ALA A 1 288 ? 6.703 0.517 -33.643 1.00 79.94 288 ALA A N 1
ATOM 2341 C CA . ALA A 1 288 ? 6.629 0.205 -35.068 1.00 79.94 288 ALA A CA 1
ATOM 2342 C C . ALA A 1 288 ? 7.133 1.360 -35.945 1.00 79.94 288 ALA A C 1
ATOM 2344 O O . ALA A 1 288 ? 7.738 1.120 -36.987 1.00 79.94 288 ALA A O 1
ATOM 2345 N N . GLN A 1 289 ? 6.952 2.602 -35.492 1.00 77.31 289 GLN A N 1
ATOM 2346 C CA . GLN A 1 289 ? 7.505 3.803 -36.128 1.00 77.31 289 GLN A CA 1
ATOM 2347 C C . GLN A 1 289 ? 8.987 4.039 -35.783 1.00 77.31 289 GLN A C 1
ATOM 2349 O O . GLN A 1 289 ? 9.598 4.979 -36.285 1.00 77.31 289 GLN A O 1
ATOM 2354 N N . GLY A 1 290 ? 9.589 3.183 -34.949 1.00 71.12 290 GLY A N 1
ATOM 2355 C CA . GLY A 1 290 ? 10.985 3.301 -34.533 1.00 71.12 290 GLY A CA 1
ATOM 2356 C C . GLY A 1 290 ? 11.221 4.313 -33.411 1.00 71.12 290 GLY A C 1
ATOM 2357 O O . GLY A 1 290 ? 12.369 4.712 -33.209 1.00 71.12 290 GLY A O 1
ATOM 2358 N N . GLY A 1 291 ? 10.179 4.712 -32.680 1.00 73.31 291 GLY A N 1
ATOM 2359 C CA . GLY A 1 291 ? 10.287 5.596 -31.522 1.00 73.31 291 GLY A CA 1
ATOM 2360 C C . GLY A 1 291 ? 10.830 4.900 -30.271 1.00 73.31 291 GLY A C 1
ATOM 2361 O O . GLY A 1 291 ? 10.767 3.676 -30.139 1.00 73.31 291 GLY A O 1
ATOM 2362 N N . ASN A 1 292 ? 11.347 5.711 -29.348 1.00 77.44 292 ASN A N 1
ATOM 2363 C CA . ASN A 1 292 ? 11.675 5.319 -27.977 1.00 77.44 292 ASN A CA 1
ATOM 2364 C C . ASN A 1 292 ? 10.548 5.789 -27.048 1.00 77.44 292 ASN A C 1
ATOM 2366 O O . ASN A 1 292 ? 9.885 6.785 -27.339 1.00 77.44 292 ASN A O 1
ATOM 2370 N N . ILE A 1 293 ? 10.318 5.079 -25.946 1.00 83.06 293 ILE A N 1
ATOM 2371 C CA . ILE A 1 293 ? 9.182 5.317 -25.049 1.00 83.06 293 ILE A CA 1
ATOM 2372 C C . ILE A 1 293 ? 9.690 5.495 -23.624 1.00 83.06 293 ILE A C 1
ATOM 2374 O O . ILE A 1 293 ? 10.555 4.750 -23.170 1.00 83.06 293 ILE A O 1
ATOM 2378 N N . SER A 1 294 ? 9.111 6.457 -22.909 1.00 79.25 294 SER A N 1
ATOM 2379 C CA . SER A 1 294 ? 9.302 6.623 -21.471 1.00 79.25 294 SER A CA 1
ATOM 2380 C C . SER A 1 294 ? 7.968 6.418 -20.756 1.00 79.25 294 SER A C 1
ATOM 2382 O O . SER A 1 294 ? 6.998 7.129 -21.016 1.00 79.25 294 SER A O 1
ATOM 2384 N N . LEU A 1 295 ? 7.909 5.412 -19.888 1.00 71.56 295 LEU A N 1
ATOM 2385 C CA . LEU A 1 295 ? 6.800 5.126 -18.991 1.00 71.56 295 LEU A CA 1
ATOM 2386 C C . LEU A 1 295 ? 7.093 5.796 -17.652 1.00 71.56 295 LEU A C 1
ATOM 2388 O O . LEU A 1 295 ? 7.878 5.290 -16.848 1.00 71.56 295 LEU A O 1
ATOM 2392 N N . VAL A 1 296 ? 6.445 6.931 -17.417 1.00 68.75 296 VAL A N 1
ATOM 2393 C CA . VAL A 1 296 ? 6.621 7.716 -16.195 1.00 68.75 296 VAL A CA 1
ATOM 2394 C C . VAL A 1 296 ? 5.435 7.504 -15.267 1.00 68.75 296 VAL A C 1
ATOM 2396 O O . VAL A 1 296 ? 4.282 7.612 -15.680 1.00 68.75 296 VAL A O 1
ATOM 2399 N N . GLY A 1 297 ? 5.714 7.224 -13.999 1.00 55.31 297 GLY A N 1
ATOM 2400 C CA . GLY A 1 297 ? 4.703 7.285 -12.948 1.00 55.31 297 GLY A CA 1
ATOM 2401 C C . GLY A 1 297 ? 5.152 6.638 -11.645 1.00 55.31 297 GLY A C 1
ATOM 2402 O O . GLY A 1 297 ? 6.242 6.077 -11.561 1.00 55.31 297 GLY A O 1
ATOM 2403 N N . GLU A 1 298 ? 4.322 6.698 -10.611 1.00 47.50 298 GLU A N 1
ATOM 2404 C CA . GLU A 1 298 ? 4.683 6.269 -9.255 1.00 47.50 298 GLU A CA 1
ATOM 2405 C C . GLU A 1 298 ? 5.060 4.778 -9.144 1.00 47.50 298 GLU A C 1
ATOM 2407 O O . GLU A 1 298 ? 4.796 3.958 -10.031 1.00 47.50 298 GLU A O 1
ATOM 2412 N N . SER A 1 299 ? 5.715 4.397 -8.047 1.00 49.88 299 SER A N 1
ATOM 2413 C CA . SER A 1 299 ? 5.964 2.984 -7.733 1.00 49.88 299 SER A CA 1
ATOM 2414 C C . SER A 1 299 ? 4.656 2.191 -7.677 1.00 49.88 299 SER A C 1
ATOM 2416 O O . SER A 1 299 ? 3.618 2.719 -7.300 1.00 49.88 299 SER A O 1
ATOM 2418 N N . ALA A 1 300 ? 4.710 0.912 -8.049 1.00 46.38 300 ALA A N 1
ATOM 2419 C CA . ALA A 1 300 ? 3.575 -0.014 -7.982 1.00 46.38 300 ALA A CA 1
ATOM 2420 C C . ALA A 1 300 ? 2.336 0.326 -8.849 1.00 46.38 300 ALA A C 1
ATOM 2422 O O . ALA A 1 300 ? 1.331 -0.373 -8.761 1.00 46.38 300 ALA A O 1
ATOM 2423 N N . ILE A 1 301 ? 2.409 1.285 -9.784 1.00 51.81 301 ILE A N 1
ATOM 2424 C CA . ILE A 1 301 ? 1.316 1.530 -10.758 1.00 51.81 301 ILE A CA 1
ATOM 2425 C C . ILE A 1 301 ? 1.236 0.480 -11.886 1.00 51.81 301 ILE A C 1
ATOM 2427 O O . ILE A 1 301 ? 0.406 0.581 -12.786 1.00 51.81 301 ILE A O 1
ATOM 2431 N N . GLY A 1 302 ? 2.125 -0.520 -11.877 1.00 53.59 302 GLY A N 1
ATOM 2432 C CA . GLY A 1 302 ? 2.166 -1.584 -12.883 1.00 53.59 302 GLY A CA 1
ATOM 2433 C C . GLY A 1 302 ? 3.094 -1.338 -14.078 1.00 53.59 302 GLY A C 1
ATOM 2434 O O . GLY A 1 302 ? 2.958 -2.042 -15.075 1.00 53.59 302 GLY A O 1
ATOM 2435 N N . LYS A 1 303 ? 4.056 -0.401 -13.997 1.00 74.06 303 LYS A N 1
ATOM 2436 C CA . LYS A 1 303 ? 5.070 -0.180 -15.056 1.00 74.06 303 LYS A CA 1
ATOM 2437 C C . LYS A 1 303 ? 5.864 -1.452 -15.368 1.00 74.06 303 LYS A C 1
ATOM 2439 O O . LYS A 1 303 ? 5.915 -1.865 -16.519 1.00 74.06 303 LYS A O 1
ATOM 2444 N N . THR A 1 304 ? 6.380 -2.124 -14.340 1.00 68.88 304 THR A N 1
ATOM 2445 C CA . THR A 1 304 ? 7.091 -3.405 -14.473 1.00 68.88 304 THR A CA 1
ATOM 2446 C C . THR A 1 304 ? 6.199 -4.482 -15.096 1.00 68.88 304 THR A C 1
ATOM 2448 O O . THR A 1 304 ? 6.620 -5.191 -16.006 1.00 68.88 304 THR A O 1
ATOM 2451 N N . SER A 1 305 ? 4.920 -4.554 -14.707 1.00 63.59 305 SER A N 1
ATOM 2452 C CA . SER A 1 305 ? 3.954 -5.474 -15.327 1.00 63.59 305 SER A CA 1
ATOM 2453 C C . SER A 1 305 ? 3.726 -5.174 -16.815 1.00 63.59 305 SER A C 1
ATOM 2455 O O . SER A 1 305 ? 3.623 -6.103 -17.612 1.00 63.59 305 SER A O 1
ATOM 2457 N N . ILE A 1 306 ? 3.681 -3.894 -17.203 1.00 75.44 306 ILE A N 1
ATOM 2458 C CA . ILE A 1 306 ? 3.577 -3.466 -18.606 1.00 75.44 306 ILE A CA 1
ATOM 2459 C C . ILE A 1 306 ? 4.847 -3.844 -19.377 1.00 75.44 306 ILE A C 1
ATOM 2461 O O . ILE A 1 306 ? 4.733 -4.412 -20.460 1.00 75.44 306 ILE A O 1
ATOM 2465 N N . LEU A 1 307 ? 6.041 -3.610 -18.821 1.00 75.94 307 LEU A N 1
ATOM 2466 C CA . LEU A 1 307 ? 7.305 -4.020 -19.444 1.00 75.94 307 LEU A CA 1
ATOM 2467 C C . LEU A 1 307 ? 7.354 -5.536 -19.683 1.00 75.94 307 LEU A C 1
ATOM 2469 O O . LEU A 1 307 ? 7.685 -5.967 -20.786 1.00 75.94 307 LEU A O 1
ATOM 2473 N N . HIS A 1 308 ? 6.947 -6.347 -18.701 1.00 73.62 308 HIS A N 1
ATOM 2474 C CA . HIS A 1 308 ? 6.855 -7.801 -18.871 1.00 73.62 308 HIS A CA 1
ATOM 2475 C C . HIS A 1 308 ? 5.852 -8.200 -19.956 1.00 73.62 308 HIS A C 1
ATOM 2477 O O . HIS A 1 308 ? 6.134 -9.083 -20.767 1.00 73.62 308 HIS A O 1
ATOM 2483 N N . GLN A 1 309 ? 4.692 -7.542 -20.013 1.00 72.19 309 GLN A N 1
ATOM 2484 C CA . GLN A 1 309 ? 3.691 -7.816 -21.041 1.00 72.19 309 GLN A CA 1
ATOM 2485 C C . GLN A 1 309 ? 4.199 -7.441 -22.442 1.00 72.19 309 GLN A C 1
ATOM 2487 O O . GLN A 1 309 ? 3.961 -8.183 -23.399 1.00 72.19 309 GLN A O 1
ATOM 2492 N N . ILE A 1 310 ? 4.957 -6.346 -22.557 1.00 82.50 310 ILE A N 1
ATOM 2493 C CA . ILE A 1 310 ? 5.620 -5.940 -23.797 1.00 82.50 310 ILE A CA 1
ATOM 2494 C C . ILE A 1 310 ? 6.665 -6.974 -24.216 1.00 82.50 310 ILE A C 1
ATOM 2496 O O . ILE A 1 310 ? 6.657 -7.392 -25.372 1.00 82.50 310 ILE A O 1
ATOM 2500 N N . CYS A 1 311 ? 7.517 -7.438 -23.298 1.00 81.81 311 CYS A N 1
ATOM 2501 C CA . CYS A 1 311 ? 8.519 -8.454 -23.617 1.00 81.81 311 CYS A CA 1
ATOM 2502 C C . CYS A 1 311 ? 7.886 -9.779 -24.062 1.00 81.81 311 CYS A C 1
ATOM 2504 O O . CYS A 1 311 ? 8.339 -10.377 -25.036 1.00 81.81 311 CYS A O 1
ATOM 2506 N N . ASN A 1 312 ? 6.798 -10.197 -23.411 1.00 78.25 312 ASN A N 1
ATOM 2507 C CA . ASN A 1 312 ? 6.117 -11.451 -23.732 1.00 78.25 312 ASN A CA 1
ATOM 2508 C C . ASN A 1 312 ? 5.391 -11.414 -25.086 1.00 78.25 312 ASN A C 1
ATOM 2510 O O . ASN A 1 312 ? 5.389 -12.410 -25.803 1.00 78.25 312 ASN A O 1
ATOM 2514 N N . GLN A 1 313 ? 4.756 -10.292 -25.443 1.00 80.62 313 GLN A N 1
ATOM 2515 C CA . GLN A 1 313 ? 3.880 -10.211 -26.625 1.00 80.62 313 GLN A CA 1
ATOM 2516 C C . GLN A 1 313 ? 4.500 -9.447 -27.804 1.00 80.62 313 GLN A C 1
ATOM 2518 O O . GLN A 1 313 ? 3.988 -9.492 -28.927 1.00 80.62 313 GLN A O 1
ATOM 2523 N N . GLY A 1 314 ? 5.590 -8.715 -27.573 1.00 83.69 314 GLY A N 1
ATOM 2524 C CA . GLY A 1 314 ? 6.062 -7.691 -28.497 1.00 83.69 314 GLY A CA 1
ATOM 2525 C C . GLY A 1 314 ? 6.588 -8.227 -29.817 1.00 83.69 314 GLY A C 1
ATOM 2526 O O . GLY A 1 314 ? 6.332 -7.634 -30.868 1.00 83.69 314 GLY A O 1
ATOM 2527 N N . LYS A 1 315 ? 7.245 -9.390 -29.795 1.00 85.06 315 LYS A N 1
ATOM 2528 C CA . LYS A 1 315 ? 7.769 -10.035 -31.005 1.00 85.06 315 LYS A CA 1
ATOM 2529 C C . LYS A 1 315 ? 6.650 -10.433 -31.967 1.00 85.06 315 LYS A C 1
ATOM 2531 O O . LYS A 1 315 ? 6.777 -10.228 -33.172 1.00 85.06 315 LYS A O 1
ATOM 2536 N N . GLU A 1 316 ? 5.549 -10.975 -31.452 1.00 83.31 316 GLU A N 1
ATOM 2537 C CA . GLU A 1 316 ? 4.393 -11.375 -32.262 1.00 83.31 316 GLU A CA 1
ATOM 2538 C C . GLU A 1 316 ? 3.596 -10.160 -32.746 1.00 83.31 316 GLU A C 1
ATOM 2540 O O . GLU A 1 316 ? 3.257 -10.080 -33.931 1.00 83.31 316 GLU A O 1
ATOM 2545 N N . ARG A 1 317 ? 3.377 -9.164 -31.875 1.00 83.06 317 ARG A N 1
ATOM 2546 C CA . ARG A 1 317 ? 2.653 -7.936 -32.234 1.00 83.06 317 ARG A CA 1
ATOM 2547 C C . ARG A 1 317 ? 3.381 -7.117 -33.301 1.00 83.06 317 ARG A C 1
ATOM 2549 O O . ARG A 1 317 ? 2.761 -6.779 -34.308 1.00 83.06 317 ARG A O 1
ATOM 2556 N N . LEU A 1 318 ? 4.686 -6.867 -33.167 1.00 84.00 318 LEU A N 1
ATOM 2557 C CA . LEU A 1 318 ? 5.444 -6.126 -34.190 1.00 84.00 318 LEU A CA 1
ATO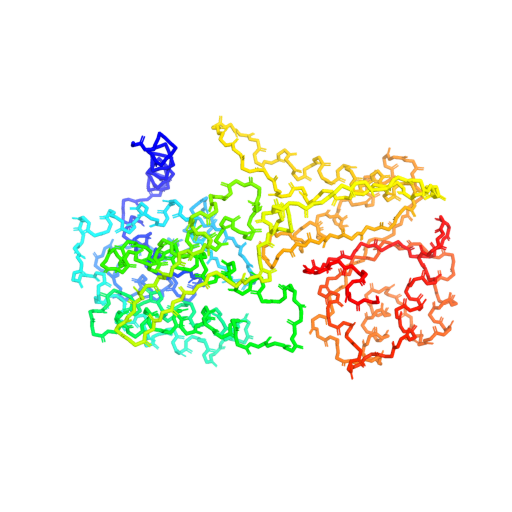M 2558 C C . LEU A 1 318 ? 5.520 -6.877 -35.527 1.00 84.00 318 LEU A C 1
ATOM 2560 O O . LEU A 1 318 ? 5.398 -6.257 -36.585 1.00 84.00 318 LEU A O 1
ATOM 2564 N N . ARG A 1 319 ? 5.632 -8.214 -35.500 1.00 84.75 319 ARG A N 1
ATOM 2565 C CA . ARG A 1 319 ? 5.555 -9.040 -36.719 1.00 84.75 319 ARG A CA 1
ATOM 2566 C C . ARG A 1 319 ? 4.206 -8.900 -37.419 1.00 84.75 319 ARG A C 1
ATOM 2568 O O . ARG A 1 319 ? 4.176 -8.761 -38.638 1.00 84.75 319 ARG A O 1
ATOM 2575 N N . SER A 1 320 ? 3.103 -8.895 -36.666 1.00 82.94 320 SER A N 1
ATOM 2576 C CA . SER A 1 320 ? 1.757 -8.698 -37.228 1.00 82.94 320 SER A CA 1
ATOM 2577 C C . SER A 1 320 ? 1.566 -7.316 -37.871 1.00 82.94 320 SER A C 1
ATOM 2579 O O . SER A 1 320 ? 0.751 -7.167 -38.777 1.00 82.94 320 SER A O 1
ATOM 2581 N N . MET A 1 321 ? 2.367 -6.328 -37.456 1.00 81.62 321 MET A N 1
ATOM 2582 C CA . MET A 1 321 ? 2.402 -4.969 -38.009 1.00 81.62 321 MET A CA 1
ATOM 2583 C C . MET A 1 321 ? 3.391 -4.803 -39.181 1.00 81.62 321 MET A C 1
ATOM 2585 O O . MET A 1 321 ? 3.539 -3.699 -39.696 1.00 81.62 321 MET A O 1
ATOM 2589 N N . GLY A 1 322 ? 4.069 -5.872 -39.619 1.00 78.94 322 GLY A N 1
ATOM 2590 C CA . GLY A 1 322 ? 5.006 -5.834 -40.750 1.00 78.94 322 GLY A CA 1
ATOM 2591 C C . GLY A 1 322 ? 6.384 -5.244 -40.430 1.00 78.94 322 GLY A C 1
ATOM 2592 O O . GLY A 1 322 ? 7.128 -4.901 -41.347 1.00 78.94 322 GLY A O 1
ATOM 2593 N N . VAL A 1 323 ? 6.736 -5.127 -39.147 1.00 78.44 323 VAL A N 1
ATOM 2594 C CA . VAL A 1 323 ? 8.029 -4.598 -38.689 1.00 78.44 323 VAL A CA 1
ATOM 2595 C C . VAL A 1 323 ? 9.042 -5.737 -38.551 1.00 78.44 323 VAL A C 1
ATOM 2597 O O . VAL A 1 323 ? 8.691 -6.864 -38.187 1.00 78.44 323 VAL A O 1
ATOM 2600 N N . LEU A 1 324 ? 10.313 -5.448 -38.849 1.00 68.81 324 LEU A N 1
ATOM 2601 C CA . LEU A 1 324 ? 11.416 -6.403 -38.728 1.00 68.81 324 LEU A CA 1
ATOM 2602 C C . LEU A 1 324 ? 11.487 -6.968 -37.300 1.00 68.81 324 LEU A C 1
ATOM 2604 O O . LEU A 1 324 ? 11.286 -6.245 -36.324 1.00 68.81 324 LEU A O 1
ATOM 2608 N N . ALA A 1 325 ? 11.750 -8.270 -37.178 1.00 65.75 325 ALA A N 1
ATOM 2609 C CA . ALA A 1 325 ? 11.737 -8.946 -35.886 1.00 65.75 325 ALA A CA 1
ATOM 2610 C C . ALA A 1 325 ? 12.852 -8.398 -34.982 1.00 65.75 325 ALA A C 1
ATOM 2612 O O . ALA A 1 325 ? 14.027 -8.666 -35.223 1.00 65.75 325 ALA A O 1
ATOM 2613 N N . ARG A 1 326 ? 12.460 -7.650 -33.949 1.00 79.44 326 ARG A N 1
ATOM 2614 C CA . ARG A 1 326 ? 13.329 -7.238 -32.845 1.00 79.44 326 ARG A CA 1
ATOM 2615 C C . ARG A 1 326 ? 13.150 -8.197 -31.675 1.00 79.44 326 ARG A C 1
ATOM 2617 O O . ARG A 1 326 ? 12.024 -8.630 -31.407 1.00 79.44 326 ARG A O 1
ATOM 2624 N N . ASP A 1 327 ? 14.240 -8.525 -30.995 1.00 86.44 327 ASP A N 1
ATOM 2625 C CA . ASP A 1 327 ? 14.173 -9.284 -29.748 1.00 86.44 327 ASP A CA 1
ATOM 2626 C C . ASP A 1 327 ? 13.899 -8.334 -28.584 1.00 86.44 327 ASP A C 1
ATOM 2628 O O . ASP A 1 327 ? 14.421 -7.222 -28.540 1.00 86.44 327 ASP A O 1
ATOM 2632 N N . PHE A 1 328 ? 13.029 -8.749 -27.669 1.00 89.94 328 PHE A N 1
ATOM 2633 C CA . PHE A 1 328 ? 12.652 -7.948 -26.512 1.00 89.94 328 PHE A CA 1
ATOM 2634 C C . PHE A 1 328 ? 13.428 -8.419 -25.298 1.00 89.94 328 PHE A C 1
ATOM 2636 O O . PHE A 1 328 ? 13.476 -9.615 -25.015 1.00 89.94 328 PHE A O 1
ATOM 2643 N N . VAL A 1 329 ? 14.021 -7.467 -24.592 1.00 90.44 329 VAL A N 1
ATOM 2644 C CA . VAL A 1 329 ? 14.971 -7.727 -23.521 1.00 90.44 329 VAL A CA 1
ATOM 2645 C C . VAL A 1 329 ? 14.574 -6.880 -22.324 1.00 90.44 329 VAL A C 1
ATOM 2647 O O . VAL A 1 329 ? 14.493 -5.659 -22.427 1.00 90.44 329 VAL A O 1
ATOM 2650 N N . TYR A 1 330 ? 14.288 -7.529 -21.197 1.00 88.81 330 TYR A N 1
ATOM 2651 C CA . TYR A 1 330 ? 13.986 -6.850 -19.939 1.00 88.81 330 TYR A CA 1
ATOM 2652 C C . TYR A 1 330 ? 15.261 -6.698 -19.119 1.00 88.81 330 TYR A C 1
ATOM 2654 O O . TYR A 1 330 ? 15.931 -7.690 -18.853 1.00 88.81 330 TYR A O 1
ATOM 2662 N N . PHE A 1 331 ? 15.573 -5.474 -18.704 1.00 90.25 331 PHE A N 1
ATOM 2663 C CA . PHE A 1 331 ? 16.762 -5.168 -17.928 1.00 90.25 331 PHE A CA 1
ATOM 2664 C C . PHE A 1 331 ? 16.402 -4.288 -16.730 1.00 90.25 331 PHE A C 1
ATOM 2666 O O . PHE A 1 331 ? 16.027 -3.126 -16.876 1.00 90.25 331 PHE A O 1
ATOM 2673 N N . ASN A 1 332 ? 16.514 -4.872 -15.538 1.00 86.00 332 ASN A N 1
ATOM 2674 C CA . ASN A 1 332 ? 16.277 -4.194 -14.271 1.00 86.00 332 ASN A CA 1
ATOM 2675 C C . ASN A 1 332 ? 17.607 -3.692 -13.689 1.00 86.00 332 ASN A C 1
ATOM 2677 O O . ASN A 1 332 ? 18.545 -4.472 -13.516 1.00 86.00 332 ASN A O 1
ATOM 2681 N N . LEU A 1 333 ? 17.672 -2.398 -13.376 1.00 86.06 333 LEU A N 1
ATOM 2682 C CA . LEU A 1 333 ? 18.879 -1.729 -12.889 1.00 86.06 333 LEU A CA 1
ATOM 2683 C C . LEU A 1 333 ? 19.036 -1.761 -11.358 1.00 86.06 333 LEU A C 1
ATOM 2685 O O . LEU A 1 333 ? 20.029 -1.259 -10.840 1.00 86.06 333 LEU A O 1
ATOM 2689 N N . GLN A 1 334 ? 18.107 -2.373 -10.617 1.00 79.56 334 GLN A N 1
ATOM 2690 C CA . GLN A 1 334 ? 18.068 -2.363 -9.149 1.00 79.56 334 GLN A CA 1
ATOM 2691 C C . GLN A 1 334 ? 19.358 -2.861 -8.482 1.00 79.56 334 GLN A C 1
ATOM 2693 O O . GLN A 1 334 ? 19.745 -2.340 -7.433 1.00 79.56 334 GLN A O 1
ATOM 2698 N N . LEU A 1 335 ? 20.002 -3.872 -9.075 1.00 74.81 335 LEU A N 1
ATOM 2699 C CA . LEU A 1 335 ? 21.224 -4.504 -8.563 1.00 74.81 335 LEU A CA 1
ATOM 2700 C C . LEU A 1 335 ? 22.504 -3.984 -9.229 1.00 74.81 335 LEU A C 1
ATOM 2702 O O . LEU A 1 335 ? 23.585 -4.453 -8.893 1.00 74.81 335 LEU A O 1
ATOM 2706 N N . VAL A 1 336 ? 22.389 -3.044 -10.168 1.00 81.31 336 VAL A N 1
ATOM 2707 C CA . VAL A 1 336 ? 23.525 -2.507 -10.917 1.00 81.31 336 VAL A CA 1
ATOM 2708 C C . VAL A 1 336 ? 24.034 -1.268 -10.194 1.00 81.31 336 VAL A C 1
ATOM 2710 O O . VAL A 1 336 ? 23.346 -0.250 -10.137 1.00 81.31 336 VAL A O 1
ATOM 2713 N N . THR A 1 337 ? 25.233 -1.351 -9.619 1.00 78.50 337 THR A N 1
ATOM 2714 C CA . THR A 1 337 ? 25.756 -0.300 -8.729 1.00 78.50 337 THR A CA 1
ATOM 2715 C C . THR A 1 337 ? 26.867 0.540 -9.341 1.00 78.50 337 THR A C 1
ATOM 2717 O O . THR A 1 337 ? 27.201 1.588 -8.797 1.00 78.50 337 THR A O 1
ATOM 2720 N N . ASN A 1 338 ? 27.457 0.097 -10.452 1.00 82.00 338 ASN A N 1
ATOM 2721 C CA . ASN A 1 338 ? 28.545 0.793 -11.132 1.00 82.00 338 ASN A CA 1
ATOM 2722 C C . ASN A 1 338 ? 28.591 0.455 -12.632 1.00 82.00 338 ASN A C 1
ATOM 2724 O O . ASN A 1 338 ? 27.877 -0.421 -13.122 1.00 82.00 338 ASN A O 1
ATOM 2728 N N . GLU A 1 339 ? 29.448 1.161 -13.374 1.00 84.31 339 GLU A N 1
ATOM 2729 C CA . GLU A 1 339 ? 29.559 1.014 -14.830 1.00 84.31 339 GLU A CA 1
ATOM 2730 C C . GLU A 1 339 ? 29.984 -0.383 -15.293 1.00 84.31 339 GLU A C 1
ATOM 2732 O O . GLU A 1 339 ? 29.517 -0.848 -16.330 1.00 84.31 339 GLU A O 1
ATOM 2737 N N . GLU A 1 340 ? 30.879 -1.045 -14.560 1.00 83.94 340 GLU A N 1
ATOM 2738 C CA . GLU A 1 340 ? 31.377 -2.374 -14.925 1.00 83.94 340 GLU A CA 1
ATOM 2739 C C . GLU A 1 340 ? 30.258 -3.412 -14.800 1.00 83.94 340 GLU A C 1
ATOM 2741 O O . GLU A 1 340 ? 29.975 -4.117 -15.770 1.00 83.94 340 GLU A O 1
ATOM 2746 N N . GLU A 1 341 ? 29.542 -3.397 -13.671 1.00 86.12 341 GLU A N 1
ATOM 2747 C CA . GLU A 1 341 ? 28.338 -4.205 -13.445 1.00 86.12 341 GLU A CA 1
ATOM 2748 C C . GLU A 1 341 ? 27.248 -3.906 -14.478 1.00 86.12 341 GLU A C 1
ATOM 2750 O O . GLU A 1 341 ? 26.539 -4.813 -14.908 1.00 86.12 341 GLU A O 1
ATOM 2755 N N . PHE A 1 342 ? 27.122 -2.652 -14.929 1.00 89.56 342 PHE A N 1
ATOM 2756 C CA . PHE A 1 342 ? 26.180 -2.302 -15.990 1.00 89.56 342 PHE A CA 1
ATOM 2757 C C . PHE A 1 342 ? 26.533 -2.987 -17.306 1.00 89.56 342 PHE A C 1
ATOM 2759 O O . PHE A 1 342 ? 25.653 -3.567 -17.940 1.00 89.56 342 PHE A O 1
ATOM 2766 N N . TYR A 1 343 ? 27.799 -2.942 -17.731 1.00 88.12 343 TYR A N 1
ATOM 2767 C CA . TYR A 1 343 ? 28.217 -3.630 -18.954 1.00 88.12 343 TYR A CA 1
ATOM 2768 C C . TYR A 1 343 ? 28.109 -5.148 -18.818 1.00 88.12 343 TYR A C 1
ATOM 2770 O O . TYR A 1 343 ? 27.732 -5.799 -19.792 1.00 88.12 343 TYR A O 1
ATOM 2778 N N . GLU A 1 344 ? 28.422 -5.706 -17.649 1.00 86.25 344 GLU A N 1
ATOM 2779 C CA . GLU A 1 344 ? 28.309 -7.140 -17.381 1.00 86.25 344 GLU A CA 1
ATOM 2780 C C . GLU A 1 344 ? 26.851 -7.596 -17.468 1.00 86.25 344 GLU A C 1
ATOM 2782 O O . GLU A 1 344 ? 26.527 -8.439 -18.306 1.00 86.25 344 GLU A O 1
ATOM 2787 N N . ALA A 1 345 ? 25.962 -6.957 -16.706 1.00 87.31 345 ALA A N 1
ATOM 2788 C CA . ALA A 1 345 ? 24.540 -7.272 -16.700 1.00 87.31 345 ALA A CA 1
ATOM 2789 C C . ALA A 1 345 ? 23.894 -7.029 -18.072 1.00 87.31 345 ALA A C 1
ATOM 2791 O O . ALA A 1 345 ? 23.147 -7.869 -18.564 1.00 87.31 345 ALA A O 1
ATOM 2792 N N . LEU A 1 346 ? 24.214 -5.920 -18.747 1.00 8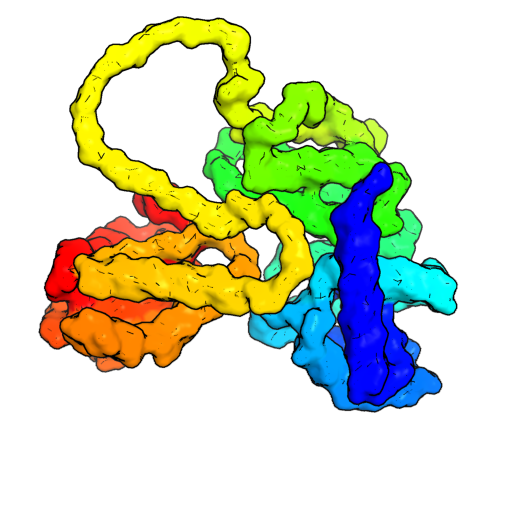9.75 346 LEU A N 1
ATOM 2793 C CA . LEU A 1 346 ? 23.668 -5.642 -20.074 1.00 89.75 346 LEU A CA 1
ATOM 2794 C C . LEU A 1 346 ? 24.126 -6.682 -21.107 1.00 89.75 346 LEU A C 1
ATOM 2796 O O . LEU A 1 346 ? 23.319 -7.117 -21.925 1.00 89.75 346 LEU A O 1
ATOM 2800 N N . CYS A 1 347 ? 25.400 -7.085 -21.092 1.00 90.31 347 CYS A N 1
ATOM 2801 C CA . CYS A 1 347 ? 25.898 -8.102 -22.021 1.00 90.31 347 CYS A CA 1
ATOM 2802 C C . CYS A 1 347 ? 25.273 -9.476 -21.753 1.00 90.31 347 CYS A C 1
ATOM 2804 O O . CYS A 1 347 ? 24.943 -10.173 -22.713 1.00 90.31 347 CYS A O 1
ATOM 2806 N N . ASP A 1 348 ? 25.074 -9.835 -20.482 1.00 88.44 348 ASP A N 1
ATOM 2807 C CA . ASP A 1 348 ? 24.435 -11.090 -20.078 1.00 88.44 348 ASP A CA 1
ATOM 2808 C C . ASP A 1 348 ? 22.980 -11.159 -20.563 1.00 88.44 348 ASP A C 1
ATOM 2810 O O . ASP A 1 348 ? 22.602 -12.080 -21.286 1.00 88.44 348 ASP A O 1
ATOM 2814 N N . VAL A 1 349 ? 22.188 -10.115 -20.296 1.00 87.12 349 VAL A N 1
ATOM 2815 C CA . VAL A 1 349 ? 20.769 -10.061 -20.690 1.00 87.12 349 VAL A CA 1
ATOM 2816 C C . VAL A 1 349 ? 20.601 -9.963 -22.222 1.00 87.12 349 VAL A C 1
ATOM 2818 O O . VAL A 1 349 ? 19.601 -10.418 -22.777 1.00 87.12 349 VAL A O 1
ATOM 2821 N N . LEU A 1 350 ? 21.588 -9.419 -22.944 1.00 88.56 350 LEU A N 1
ATOM 2822 C CA . LEU A 1 350 ? 21.619 -9.406 -24.416 1.00 88.56 350 LEU A CA 1
ATOM 2823 C C . LEU A 1 350 ? 22.197 -10.688 -25.044 1.00 88.56 350 LEU A C 1
ATOM 2825 O O . LEU A 1 350 ? 22.225 -10.794 -26.277 1.00 88.56 350 LEU A O 1
ATOM 2829 N N . GLU A 1 351 ? 22.677 -11.630 -24.228 1.00 89.94 351 GLU A N 1
ATOM 2830 C CA . GLU A 1 351 ? 23.371 -12.854 -24.645 1.00 89.94 351 GLU A CA 1
ATOM 2831 C C . GLU A 1 351 ? 24.568 -12.572 -25.580 1.00 89.94 351 GLU A C 1
ATOM 2833 O O . GLU A 1 351 ? 24.744 -13.185 -26.642 1.00 89.94 351 GLU A O 1
ATOM 2838 N N . ILE A 1 352 ? 25.404 -11.595 -25.214 1.00 90.38 352 ILE A N 1
ATOM 2839 C CA . ILE A 1 352 ? 26.622 -11.231 -25.951 1.00 90.38 352 ILE A CA 1
ATOM 2840 C C . ILE A 1 352 ? 27.872 -11.335 -25.072 1.00 90.38 352 ILE A C 1
ATOM 2842 O O . ILE A 1 352 ? 27.795 -11.187 -23.856 1.00 90.38 352 ILE A O 1
ATOM 2846 N N . PRO A 1 353 ? 29.062 -11.552 -25.667 1.00 88.94 353 PRO A N 1
ATOM 2847 C CA . PRO A 1 353 ? 30.307 -11.498 -24.912 1.00 88.94 353 PRO A CA 1
ATOM 2848 C C . PRO A 1 353 ? 30.485 -10.133 -24.246 1.00 88.94 353 PRO A C 1
ATOM 2850 O O . PRO A 1 353 ? 30.196 -9.111 -24.875 1.00 88.94 353 PRO A O 1
ATOM 2853 N N . PHE A 1 354 ? 31.026 -10.119 -23.025 1.00 90.12 354 PHE A N 1
ATOM 2854 C CA . PHE A 1 354 ? 31.340 -8.890 -22.299 1.00 90.12 354 PHE A CA 1
ATOM 2855 C C . PHE A 1 354 ? 32.135 -7.917 -23.179 1.00 90.12 354 PHE A C 1
ATOM 2857 O O . PHE A 1 354 ? 33.247 -8.217 -23.619 1.00 90.12 354 PHE A O 1
ATOM 2864 N N . SER A 1 355 ? 31.519 -6.775 -23.481 1.00 86.88 355 SER A N 1
ATOM 2865 C CA . SER A 1 355 ? 31.989 -5.833 -24.497 1.00 86.88 355 SER A CA 1
ATOM 2866 C C . SER A 1 355 ? 31.803 -4.392 -24.011 1.00 86.88 355 SER A C 1
ATOM 2868 O O . SER A 1 355 ? 30.869 -3.726 -24.446 1.00 86.88 355 SER A O 1
ATOM 2870 N N . PRO A 1 356 ? 32.658 -3.861 -23.124 1.00 83.19 356 PRO A N 1
ATOM 2871 C CA . PRO A 1 356 ? 32.485 -2.515 -22.589 1.00 83.19 356 PRO A CA 1
ATOM 2872 C C . PRO A 1 356 ? 32.749 -1.411 -23.629 1.00 83.19 356 PRO A C 1
ATOM 2874 O O . PRO A 1 356 ? 33.552 -1.549 -24.563 1.00 83.19 356 PRO A O 1
ATOM 2877 N N . GLY A 1 357 ? 32.071 -0.275 -23.457 1.00 79.25 357 GLY A N 1
ATOM 2878 C CA . GLY A 1 357 ? 32.239 0.927 -24.276 1.00 79.25 357 GLY A CA 1
ATOM 2879 C C . GLY A 1 357 ? 31.980 0.690 -25.768 1.00 79.25 357 GLY A C 1
ATOM 2880 O O . GLY A 1 357 ? 30.955 0.145 -26.169 1.00 79.25 357 GLY A O 1
ATOM 2881 N N . TYR A 1 358 ? 32.921 1.087 -26.631 1.00 80.00 358 TYR A N 1
ATOM 2882 C CA . TYR A 1 358 ? 32.762 0.956 -28.088 1.00 80.00 358 TYR A CA 1
ATOM 2883 C C . TYR A 1 358 ? 32.681 -0.504 -28.578 1.00 80.00 358 TYR A C 1
ATOM 2885 O O . TYR A 1 358 ? 32.199 -0.767 -29.683 1.00 80.00 358 TYR A O 1
ATOM 2893 N N . GLN A 1 359 ? 33.138 -1.471 -27.778 1.00 83.19 359 GLN A N 1
ATOM 2894 C CA . GLN A 1 359 ? 33.001 -2.885 -28.124 1.00 83.19 359 GLN A CA 1
ATOM 2895 C C . GLN A 1 359 ? 31.525 -3.305 -28.144 1.00 83.19 359 GLN A C 1
ATOM 2897 O O . GLN A 1 359 ? 31.139 -4.049 -29.045 1.00 83.19 359 GLN A O 1
ATOM 2902 N N . LEU A 1 360 ? 30.690 -2.747 -27.255 1.00 85.12 360 LEU A N 1
ATOM 2903 C CA . LEU A 1 360 ? 29.239 -2.962 -27.231 1.00 85.12 360 LEU A CA 1
ATOM 2904 C C . LEU A 1 360 ? 28.603 -2.564 -28.563 1.00 85.12 360 LEU A C 1
ATOM 2906 O O . LEU A 1 360 ? 27.877 -3.341 -29.177 1.00 85.12 360 LEU A O 1
ATOM 2910 N N . VAL A 1 361 ? 28.958 -1.375 -29.062 1.00 83.94 361 VAL A N 1
ATOM 2911 C CA . VAL A 1 361 ? 28.477 -0.844 -30.349 1.00 83.94 361 VAL A CA 1
ATOM 2912 C C . VAL A 1 361 ? 28.802 -1.808 -31.492 1.00 83.94 361 VAL A C 1
ATOM 2914 O O . VAL A 1 361 ? 27.997 -2.009 -32.398 1.00 83.94 361 VAL A O 1
ATOM 2917 N N . ARG A 1 362 ? 29.986 -2.435 -31.465 1.00 81.62 362 ARG A N 1
ATOM 2918 C CA . ARG A 1 362 ? 30.378 -3.438 -32.466 1.00 81.62 362 ARG A CA 1
ATOM 2919 C C . ARG A 1 362 ? 29.618 -4.751 -32.305 1.00 81.62 362 ARG A C 1
ATOM 2921 O O . ARG A 1 362 ? 29.217 -5.312 -33.320 1.00 81.62 362 ARG A O 1
ATOM 2928 N N . ALA A 1 363 ? 29.440 -5.225 -31.075 1.00 87.00 363 ALA A N 1
ATOM 2929 C CA . ALA A 1 363 ? 28.735 -6.470 -30.768 1.00 87.00 363 ALA A CA 1
ATOM 2930 C C . ALA A 1 363 ? 27.243 -6.408 -31.140 1.00 87.00 363 ALA A C 1
ATOM 2932 O O . ALA A 1 363 ? 26.652 -7.420 -31.516 1.00 87.00 363 ALA A O 1
ATOM 2933 N N . LEU A 1 364 ? 26.661 -5.208 -31.089 1.00 87.38 364 LEU A N 1
ATOM 2934 C CA . LEU A 1 364 ? 25.279 -4.924 -31.465 1.00 87.38 364 LEU A CA 1
ATOM 2935 C C . LEU A 1 364 ? 25.066 -4.701 -32.973 1.00 87.38 364 LEU A C 1
ATOM 2937 O O . LEU A 1 364 ? 23.926 -4.579 -33.414 1.00 87.38 364 LEU A O 1
ATOM 2941 N N . ARG A 1 365 ? 26.122 -4.672 -33.801 1.00 82.56 365 ARG A N 1
ATOM 2942 C CA . ARG A 1 365 ? 25.968 -4.473 -35.254 1.00 82.56 365 ARG A CA 1
ATOM 2943 C C . ARG A 1 365 ? 25.090 -5.557 -35.875 1.00 82.56 365 ARG A C 1
ATOM 2945 O O . ARG A 1 365 ? 25.349 -6.744 -35.700 1.00 82.56 365 ARG A O 1
ATOM 2952 N N . ASN A 1 366 ? 24.115 -5.129 -36.677 1.00 81.12 366 ASN A N 1
ATOM 2953 C CA . ASN A 1 366 ? 23.118 -5.983 -37.337 1.00 81.12 366 ASN A CA 1
ATOM 2954 C C . ASN A 1 366 ? 22.207 -6.763 -36.373 1.00 81.12 366 ASN A C 1
ATOM 2956 O O . ASN A 1 366 ? 21.520 -7.691 -36.802 1.00 81.12 366 ASN A O 1
ATOM 2960 N N . LYS A 1 367 ? 22.202 -6.412 -35.083 1.00 86.44 367 LYS A N 1
ATOM 2961 C CA . LYS A 1 367 ? 21.240 -6.908 -34.105 1.00 86.44 367 LYS A CA 1
ATOM 2962 C C . LYS A 1 367 ? 20.280 -5.778 -33.760 1.00 86.44 367 LYS A C 1
ATOM 2964 O O . LYS A 1 367 ? 20.706 -4.636 -33.627 1.00 86.44 367 LYS A O 1
ATOM 2969 N N . HIS A 1 368 ? 19.001 -6.102 -33.615 1.00 86.81 368 HIS A N 1
ATOM 2970 C CA . HIS A 1 368 ? 17.981 -5.124 -33.257 1.00 86.81 368 HIS A CA 1
ATOM 2971 C C . HIS A 1 368 ? 17.204 -5.611 -32.040 1.00 86.81 368 HIS A C 1
ATOM 2973 O O . HIS A 1 368 ? 16.497 -6.618 -32.110 1.00 86.81 368 HIS A O 1
ATOM 2979 N N . TYR A 1 369 ? 17.317 -4.868 -30.947 1.00 90.38 369 TYR A N 1
ATOM 2980 C CA . TYR A 1 369 ? 16.664 -5.166 -29.682 1.00 90.38 369 TYR A CA 1
ATOM 2981 C C . TYR A 1 369 ? 15.690 -4.058 -29.294 1.00 90.38 369 TYR A C 1
ATOM 2983 O O . TYR A 1 369 ? 15.901 -2.882 -29.589 1.00 90.38 369 TYR A O 1
ATOM 2991 N N . VAL A 1 370 ? 14.627 -4.439 -28.595 1.00 89.88 370 VAL A N 1
ATOM 2992 C CA . VAL A 1 370 ? 13.841 -3.532 -27.762 1.00 89.88 370 VAL A CA 1
ATOM 2993 C C . VAL A 1 370 ? 14.267 -3.777 -26.320 1.00 89.88 370 VAL A C 1
ATOM 2995 O O . VAL A 1 370 ? 14.006 -4.845 -25.770 1.00 89.88 370 VAL A O 1
ATOM 2998 N N . LEU A 1 371 ? 14.955 -2.805 -25.732 1.00 90.12 371 LEU A N 1
ATOM 2999 C CA . LEU A 1 371 ? 15.467 -2.857 -24.373 1.00 90.12 371 LEU A CA 1
ATOM 3000 C C . LEU A 1 371 ? 14.486 -2.152 -23.431 1.00 90.12 371 LEU A C 1
ATOM 3002 O O . LEU A 1 371 ? 14.322 -0.930 -23.476 1.00 90.12 371 LEU A O 1
ATOM 3006 N N . CYS A 1 372 ? 13.835 -2.945 -22.591 1.00 88.69 372 CYS A N 1
ATOM 3007 C CA . CYS A 1 372 ? 12.946 -2.504 -21.528 1.00 88.69 372 CYS A CA 1
ATOM 3008 C C . CYS A 1 372 ? 13.771 -2.256 -20.261 1.00 88.69 372 CYS A C 1
ATOM 3010 O O . CYS A 1 372 ? 14.103 -3.207 -19.556 1.00 88.69 372 CYS A O 1
ATOM 3012 N N . LEU A 1 373 ? 14.113 -0.996 -20.001 1.00 86.25 373 LEU A N 1
ATOM 3013 C CA . LEU A 1 373 ? 14.868 -0.559 -18.829 1.00 86.25 373 LEU A CA 1
ATOM 3014 C C . LEU A 1 373 ? 13.909 -0.282 -17.670 1.00 86.25 373 LEU A C 1
ATOM 3016 O O . LEU A 1 373 ? 13.002 0.536 -17.815 1.00 86.25 373 LEU A O 1
ATOM 3020 N N . ASP A 1 374 ? 14.121 -0.937 -16.533 1.00 86.12 374 ASP A N 1
ATOM 3021 C CA . ASP A 1 374 ? 13.371 -0.713 -15.293 1.00 86.12 374 ASP A CA 1
ATOM 3022 C C . ASP A 1 374 ? 14.281 -0.128 -14.206 1.00 86.12 374 ASP A C 1
ATOM 3024 O O . ASP A 1 374 ? 15.486 -0.386 -14.194 1.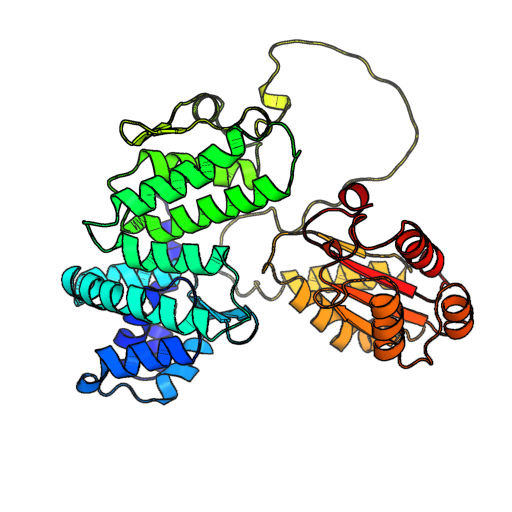00 86.12 374 ASP A O 1
ATOM 3028 N N . GLU A 1 375 ? 13.697 0.657 -13.303 1.00 81.75 375 GLU A N 1
ATOM 3029 C CA . GLU A 1 375 ? 14.414 1.433 -12.277 1.00 81.75 375 GLU A CA 1
ATOM 3030 C C . GLU A 1 375 ? 15.538 2.330 -12.837 1.00 81.75 375 GLU A C 1
ATOM 3032 O O . GLU A 1 375 ? 16.661 2.351 -12.328 1.00 81.75 375 GLU A O 1
ATOM 3037 N N . ILE A 1 376 ? 15.250 3.094 -13.897 1.00 84.62 376 ILE A N 1
ATOM 3038 C CA . ILE A 1 376 ? 16.236 3.962 -14.567 1.00 84.62 376 ILE A CA 1
ATOM 3039 C C . ILE A 1 376 ? 16.928 4.968 -13.630 1.00 84.62 376 ILE A C 1
ATOM 3041 O O . ILE A 1 376 ? 18.046 5.399 -13.897 1.00 84.62 376 ILE A O 1
ATOM 3045 N N . GLU A 1 377 ? 16.303 5.309 -12.506 1.00 82.62 377 GLU A N 1
ATOM 3046 C CA . GLU A 1 377 ? 16.842 6.209 -11.485 1.00 82.62 377 GLU A CA 1
ATOM 3047 C C . GLU A 1 377 ? 18.119 5.683 -10.832 1.00 82.62 377 GLU A C 1
ATOM 3049 O O . GLU A 1 377 ? 18.848 6.455 -10.219 1.00 82.62 377 GLU A O 1
ATOM 3054 N N . LYS A 1 378 ? 18.398 4.381 -10.959 1.00 83.44 378 LYS A N 1
ATOM 3055 C CA . LYS A 1 378 ? 19.655 3.776 -10.509 1.00 83.44 378 LYS A CA 1
ATOM 3056 C C . LYS A 1 378 ? 20.852 4.231 -11.334 1.00 83.44 378 LYS A C 1
ATOM 3058 O O . LYS A 1 378 ? 21.963 4.235 -10.818 1.00 83.44 378 LYS A O 1
ATOM 3063 N N . LEU A 1 379 ? 20.636 4.676 -12.572 1.00 76.50 379 LEU A N 1
ATOM 3064 C CA . LEU A 1 379 ? 21.655 5.365 -13.360 1.00 76.50 379 LEU A CA 1
ATOM 3065 C C . LEU A 1 379 ? 21.729 6.834 -12.931 1.00 76.50 379 LEU A C 1
ATOM 3067 O O . LEU A 1 379 ? 21.399 7.727 -13.715 1.00 76.50 379 LEU A O 1
ATOM 3071 N N . ASP A 1 380 ? 22.152 7.089 -11.692 1.00 73.88 380 ASP A N 1
ATOM 3072 C CA . ASP A 1 380 ? 22.400 8.434 -11.163 1.00 73.88 380 ASP A CA 1
ATOM 3073 C C . ASP A 1 380 ? 23.855 8.899 -11.393 1.00 73.88 380 ASP A C 1
ATOM 3075 O O . ASP A 1 380 ? 24.749 8.117 -11.722 1.00 73.88 380 ASP A O 1
ATOM 3079 N N . ASP A 1 381 ? 24.097 10.211 -11.315 1.00 63.28 381 ASP A N 1
ATOM 3080 C CA . ASP A 1 381 ? 25.421 10.815 -11.555 1.00 63.28 381 ASP A CA 1
ATOM 3081 C C . ASP A 1 381 ? 26.463 10.484 -10.474 1.00 63.28 381 ASP A C 1
ATOM 3083 O O . ASP A 1 381 ? 27.643 10.798 -10.641 1.00 63.28 381 ASP A O 1
ATOM 3087 N N . SER A 1 382 ? 26.051 9.875 -9.358 1.00 64.81 382 SER A N 1
ATOM 3088 C CA . SER A 1 382 ? 26.948 9.557 -8.247 1.00 64.81 382 SER A CA 1
ATOM 3089 C C . SER A 1 382 ? 27.741 8.271 -8.491 1.00 64.81 382 SER A C 1
ATOM 3091 O O . SER A 1 382 ? 28.889 8.171 -8.054 1.00 64.81 382 SER A O 1
ATOM 3093 N N . ALA A 1 383 ? 27.153 7.325 -9.230 1.00 60.44 383 ALA A N 1
ATOM 3094 C CA . ALA A 1 383 ? 27.731 6.013 -9.514 1.00 60.44 383 ALA A CA 1
ATOM 3095 C C . ALA A 1 383 ? 28.055 5.768 -11.002 1.00 60.44 383 ALA A C 1
ATOM 3097 O O . ALA A 1 383 ? 28.860 4.887 -11.317 1.00 60.44 383 ALA A O 1
ATOM 3098 N N . PHE A 1 384 ? 27.477 6.554 -11.919 1.00 68.94 384 PHE A N 1
ATOM 3099 C CA . PHE A 1 384 ? 27.618 6.371 -13.367 1.00 68.94 384 PHE A CA 1
ATOM 3100 C C . PHE A 1 384 ? 28.049 7.663 -14.060 1.00 68.94 384 PHE A C 1
ATOM 3102 O O . PHE A 1 384 ? 27.454 8.727 -13.873 1.00 68.94 384 PHE A O 1
ATOM 3109 N N . THR A 1 385 ? 29.060 7.579 -14.926 1.00 65.12 385 THR A N 1
ATOM 3110 C CA . THR A 1 385 ? 29.499 8.734 -15.710 1.00 65.12 385 THR A CA 1
ATOM 3111 C C . THR A 1 385 ? 28.463 9.087 -16.781 1.00 65.12 385 THR A C 1
ATOM 3113 O O . THR A 1 385 ? 27.704 8.243 -17.268 1.00 65.12 385 THR A O 1
ATOM 3116 N N . SER A 1 386 ? 28.472 10.346 -17.229 1.00 61.22 386 SER A N 1
ATOM 3117 C CA . SER A 1 386 ? 27.633 10.838 -18.336 1.00 61.22 386 SER A CA 1
ATOM 3118 C C . SER A 1 386 ? 27.821 10.068 -19.660 1.00 61.22 386 SER A C 1
ATOM 3120 O O . SER A 1 386 ? 27.025 10.216 -20.596 1.00 61.22 386 SER A O 1
ATOM 3122 N N . ASN A 1 387 ? 28.840 9.205 -19.748 1.00 67.56 387 ASN A N 1
ATOM 3123 C CA . ASN A 1 387 ? 29.140 8.398 -20.923 1.00 67.56 387 ASN A CA 1
ATOM 3124 C C . ASN A 1 387 ? 28.123 7.276 -21.170 1.00 67.56 387 ASN A C 1
ATOM 3126 O O . ASN A 1 387 ? 27.829 7.005 -22.333 1.00 67.56 387 ASN A O 1
ATOM 3130 N N . ILE A 1 388 ? 27.551 6.641 -20.138 1.00 76.12 388 ILE A N 1
ATOM 3131 C CA . ILE A 1 388 ? 26.605 5.520 -20.333 1.00 76.12 388 ILE A CA 1
ATOM 3132 C C . ILE A 1 388 ? 25.276 6.006 -20.908 1.00 76.12 388 ILE A C 1
ATOM 3134 O O . ILE A 1 388 ? 24.743 5.406 -21.840 1.00 76.12 388 ILE A O 1
ATOM 3138 N N . ARG A 1 389 ? 24.765 7.136 -20.417 1.00 76.88 389 ARG A N 1
ATOM 3139 C CA . ARG A 1 389 ? 23.531 7.751 -20.933 1.00 76.88 389 ARG A CA 1
ATOM 3140 C C . ARG A 1 389 ? 23.698 8.189 -22.381 1.00 76.88 389 ARG A C 1
ATOM 3142 O O . ARG A 1 389 ? 22.854 7.903 -23.228 1.00 76.88 389 ARG A O 1
ATOM 3149 N N . SER A 1 390 ? 24.833 8.825 -22.673 1.00 74.44 390 SER A N 1
ATOM 3150 C CA . SER A 1 390 ? 25.204 9.230 -24.030 1.00 74.44 390 SER A CA 1
ATOM 3151 C C . SER A 1 390 ? 25.343 8.023 -24.962 1.00 74.44 390 SER A C 1
ATOM 3153 O O . SER A 1 390 ? 24.912 8.087 -26.112 1.00 74.44 390 SER A O 1
ATOM 3155 N N . LEU A 1 391 ? 25.887 6.907 -24.465 1.00 78.00 391 LEU A N 1
ATOM 3156 C CA . LEU A 1 391 ? 25.990 5.646 -25.196 1.00 78.00 391 LEU A CA 1
ATOM 3157 C C . LEU A 1 391 ? 24.613 5.033 -25.480 1.00 78.00 391 LEU A C 1
ATOM 3159 O O . LEU A 1 391 ? 24.335 4.709 -26.630 1.00 78.00 391 LEU A O 1
ATOM 3163 N N . LEU A 1 392 ? 23.745 4.903 -24.471 1.00 80.62 392 LEU A N 1
ATOM 3164 C CA . LEU A 1 392 ? 22.384 4.376 -24.633 1.00 80.62 392 LEU A CA 1
ATOM 3165 C C . LEU A 1 392 ? 21.573 5.212 -25.622 1.00 80.62 392 LEU A C 1
ATOM 3167 O O . LEU A 1 392 ? 20.921 4.657 -26.504 1.00 80.62 392 LEU A O 1
ATOM 3171 N N . ARG A 1 393 ? 21.665 6.543 -25.520 1.00 78.44 393 ARG A N 1
ATOM 3172 C CA . ARG A 1 393 ? 21.049 7.457 -26.483 1.00 78.44 393 ARG A CA 1
ATOM 3173 C C . ARG A 1 393 ? 21.623 7.244 -27.881 1.00 78.44 393 ARG A C 1
ATOM 3175 O O . ARG A 1 393 ? 20.857 7.060 -28.816 1.00 78.44 393 ARG A O 1
ATOM 3182 N N . GLY A 1 394 ? 22.948 7.200 -28.022 1.00 77.81 394 GLY A N 1
ATOM 3183 C CA . GLY A 1 394 ? 23.608 6.972 -29.310 1.00 77.81 394 GLY A CA 1
ATOM 3184 C C . GLY A 1 394 ? 23.258 5.627 -29.957 1.00 77.81 394 GLY A C 1
ATOM 3185 O O . GLY A 1 394 ? 23.197 5.546 -31.174 1.00 77.81 394 GLY A O 1
ATOM 3186 N N . LEU A 1 395 ? 22.982 4.594 -29.158 1.00 82.31 395 LEU A N 1
ATOM 3187 C CA . LEU A 1 395 ? 22.551 3.272 -29.625 1.00 82.31 395 LEU A CA 1
ATOM 3188 C C . LEU A 1 395 ? 21.053 3.190 -29.967 1.00 82.31 395 LEU A C 1
ATOM 3190 O O . LEU A 1 395 ? 20.616 2.151 -30.463 1.00 82.31 395 LEU A O 1
ATOM 3194 N N . ALA A 1 396 ? 20.268 4.231 -29.669 1.00 82.69 396 ALA A N 1
ATOM 3195 C CA . ALA A 1 396 ? 18.812 4.236 -29.817 1.00 82.69 396 ALA A CA 1
ATOM 3196 C C . ALA A 1 396 ? 18.254 5.363 -30.706 1.00 82.69 396 ALA A C 1
ATOM 3198 O O . ALA A 1 396 ? 17.070 5.335 -31.074 1.00 82.69 396 ALA A O 1
ATOM 3199 N N . ASP A 1 397 ? 19.075 6.363 -31.030 1.00 73.31 397 ASP A N 1
ATOM 3200 C CA . ASP A 1 397 ? 18.690 7.581 -31.748 1.00 73.31 397 ASP A CA 1
ATOM 3201 C C . ASP A 1 397 ? 18.737 7.386 -33.275 1.00 73.31 397 ASP A C 1
ATOM 3203 O O . ASP A 1 397 ? 19.704 7.733 -33.947 1.00 73.31 397 ASP A O 1
ATOM 3207 N N . GLY A 1 398 ? 17.679 6.786 -33.829 1.00 61.84 398 GLY A N 1
ATOM 3208 C CA . GLY A 1 398 ? 17.520 6.572 -35.274 1.00 61.84 398 GLY A CA 1
ATOM 3209 C C . GLY A 1 398 ? 16.721 5.312 -35.608 1.00 61.84 398 GLY A C 1
ATOM 3210 O O . GLY A 1 398 ? 16.672 4.380 -34.817 1.00 61.84 398 GLY A O 1
ATOM 3211 N N . ILE A 1 399 ? 16.049 5.255 -36.762 1.00 59.72 399 ILE A N 1
ATOM 3212 C CA . ILE A 1 399 ? 15.091 4.174 -37.098 1.00 59.72 399 ILE A CA 1
ATOM 3213 C C . ILE A 1 399 ? 15.757 2.783 -37.164 1.00 59.72 399 ILE A C 1
ATOM 3215 O O . ILE A 1 399 ? 15.171 1.815 -36.667 1.00 59.72 399 ILE A O 1
ATOM 3219 N N . ASP A 1 400 ? 16.983 2.715 -37.692 1.00 67.69 400 ASP A N 1
ATOM 3220 C CA . ASP A 1 400 ? 17.762 1.483 -37.918 1.00 67.69 400 ASP A CA 1
ATOM 3221 C C . ASP A 1 400 ? 18.844 1.228 -36.854 1.00 67.69 400 ASP A C 1
ATOM 3223 O O . ASP A 1 400 ? 19.674 0.329 -37.005 1.00 67.69 400 ASP A O 1
ATOM 3227 N N . GLU A 1 401 ? 18.840 2.000 -35.768 1.00 80.56 401 GLU A N 1
ATOM 3228 C CA . GLU A 1 401 ? 19.772 1.798 -34.660 1.00 80.56 401 GLU A CA 1
ATOM 3229 C C . GLU A 1 401 ? 19.519 0.455 -33.939 1.00 80.56 401 GLU A C 1
ATOM 3231 O O . GLU A 1 401 ? 18.410 -0.107 -33.998 1.00 80.56 401 GLU A O 1
ATOM 3236 N N . PRO A 1 402 ? 20.549 -0.122 -33.290 1.00 83.56 402 PRO A N 1
ATOM 3237 C CA . PRO A 1 402 ? 20.473 -1.468 -32.741 1.00 83.56 402 PRO A CA 1
ATOM 3238 C C . PRO A 1 402 ? 19.541 -1.571 -31.534 1.00 83.56 402 PRO A C 1
ATOM 3240 O O . PRO A 1 402 ? 19.074 -2.671 -31.239 1.00 83.56 402 PRO A O 1
ATOM 3243 N N . LEU A 1 403 ? 19.248 -0.464 -30.845 1.00 86.06 403 LEU A N 1
ATOM 3244 C CA . LEU A 1 403 ? 18.334 -0.444 -29.710 1.00 86.06 403 LEU A CA 1
ATOM 3245 C C . LEU A 1 403 ? 17.089 0.402 -29.990 1.00 86.06 403 LEU A C 1
ATOM 3247 O O . LEU A 1 403 ? 17.117 1.457 -30.625 1.00 86.06 403 LEU A O 1
ATOM 3251 N N . LYS A 1 404 ? 15.975 -0.056 -29.434 1.00 86.69 404 LYS A N 1
ATOM 3252 C CA . LYS A 1 404 ? 14.833 0.781 -29.077 1.00 86.69 404 LYS A CA 1
ATOM 3253 C C . LYS A 1 404 ? 14.651 0.718 -27.585 1.00 86.69 404 LYS A C 1
ATOM 3255 O O . LYS A 1 404 ? 14.709 -0.367 -27.018 1.00 86.69 404 LYS A O 1
ATOM 3260 N N . LEU A 1 405 ? 14.439 1.864 -26.961 1.00 84.12 405 LEU A N 1
ATOM 3261 C CA . LEU A 1 405 ? 14.349 1.946 -25.513 1.00 84.12 405 LEU A CA 1
ATOM 3262 C C . LEU A 1 405 ? 12.894 2.075 -25.090 1.00 84.12 405 LEU A C 1
ATOM 3264 O O . LEU A 1 405 ? 12.151 2.902 -25.624 1.00 84.12 405 LEU A O 1
ATOM 3268 N N . ILE A 1 406 ? 12.515 1.273 -24.103 1.00 84.81 406 ILE A N 1
ATOM 3269 C CA . ILE A 1 406 ? 11.320 1.488 -23.296 1.00 84.81 406 ILE A CA 1
ATOM 3270 C C . ILE A 1 406 ? 11.812 1.664 -21.874 1.00 84.81 406 ILE A C 1
ATOM 3272 O O . ILE A 1 406 ? 12.319 0.725 -21.274 1.00 84.81 406 ILE A O 1
ATOM 3276 N N . ILE A 1 407 ? 11.718 2.879 -21.363 1.00 81.50 407 ILE A N 1
ATOM 3277 C CA . ILE A 1 407 ? 12.308 3.244 -20.083 1.00 81.50 407 ILE A CA 1
ATOM 3278 C C . ILE A 1 407 ? 11.183 3.413 -19.079 1.00 81.50 407 ILE A C 1
ATOM 3280 O O . ILE A 1 407 ? 10.304 4.237 -19.294 1.00 81.50 407 ILE A O 1
ATOM 3284 N N . ALA A 1 408 ? 11.195 2.648 -17.995 1.00 78.38 408 ALA A N 1
ATOM 3285 C CA . ALA A 1 408 ? 10.302 2.848 -16.869 1.00 78.38 408 ALA A CA 1
ATOM 3286 C C . ALA A 1 408 ? 11.024 3.612 -15.760 1.00 78.38 408 ALA A C 1
ATOM 3288 O O . ALA A 1 408 ? 12.094 3.219 -15.298 1.00 78.38 408 ALA A O 1
ATOM 3289 N N . GLY A 1 409 ? 10.396 4.698 -15.323 1.00 72.94 409 GLY A N 1
ATOM 3290 C CA . GLY A 1 409 ? 10.892 5.536 -14.244 1.00 72.94 409 GLY A CA 1
ATOM 3291 C C . GLY A 1 409 ? 9.756 6.212 -13.489 1.00 72.94 409 GLY A C 1
ATOM 3292 O O . GLY A 1 409 ? 8.595 6.223 -13.904 1.00 72.94 409 GLY A O 1
ATOM 3293 N N . ARG A 1 410 ? 10.090 6.759 -12.332 1.00 66.50 410 ARG A N 1
ATOM 3294 C CA . ARG A 1 410 ? 9.235 7.585 -11.478 1.00 66.50 410 ARG A CA 1
ATOM 3295 C C . ARG A 1 410 ? 9.244 9.034 -11.931 1.00 66.50 410 ARG A C 1
ATOM 3297 O O . ARG A 1 410 ? 8.253 9.727 -11.730 1.00 66.50 410 ARG A O 1
ATOM 3304 N N . SER A 1 411 ? 10.329 9.451 -12.578 1.00 63.62 411 SER A N 1
ATOM 3305 C CA . SER A 1 411 ? 10.521 10.803 -13.086 1.00 63.62 411 SER A CA 1
ATOM 3306 C C . SER A 1 411 ? 10.725 10.804 -14.604 1.00 63.62 411 SER A C 1
ATOM 3308 O O . SER A 1 411 ? 11.275 9.847 -15.153 1.00 63.62 411 SER A O 1
ATOM 3310 N N . PRO A 1 412 ? 10.304 11.878 -15.288 1.00 65.75 412 PRO A N 1
ATOM 3311 C CA . PRO A 1 412 ? 10.689 12.161 -16.665 1.00 65.75 412 PRO A CA 1
ATOM 3312 C C . PRO A 1 412 ? 12.211 12.157 -16.875 1.00 65.75 412 PRO A C 1
ATOM 3314 O O . PRO A 1 412 ? 12.986 12.479 -15.972 1.00 65.75 412 PRO A O 1
ATOM 3317 N N . LEU A 1 413 ? 12.643 11.786 -18.082 1.00 64.38 413 LEU A N 1
ATOM 3318 C CA . LEU A 1 413 ? 14.065 11.614 -18.399 1.00 64.38 413 LEU A CA 1
ATOM 3319 C C . LEU A 1 413 ? 14.835 12.936 -18.450 1.00 64.38 413 LEU A C 1
ATOM 3321 O O . LEU A 1 413 ? 16.019 12.932 -18.168 1.00 64.38 413 LEU A O 1
ATOM 3325 N N . ASP A 1 414 ? 14.173 14.049 -18.757 1.00 61.91 414 ASP A N 1
ATOM 3326 C CA . ASP A 1 414 ? 14.718 15.415 -18.717 1.00 61.91 414 ASP A CA 1
ATOM 3327 C C . ASP A 1 414 ? 15.023 15.913 -17.295 1.00 61.91 414 ASP A C 1
ATOM 3329 O O . ASP A 1 414 ? 15.708 16.916 -17.118 1.00 61.91 414 ASP A O 1
ATOM 3333 N N . ILE A 1 415 ? 14.503 15.218 -16.281 1.00 57.31 415 ILE A N 1
ATOM 3334 C CA . ILE A 1 415 ? 14.786 15.485 -14.866 1.00 57.31 415 ILE A CA 1
ATOM 3335 C C . ILE A 1 415 ? 15.881 14.547 -14.347 1.00 57.31 415 ILE A C 1
ATOM 3337 O O . ILE A 1 415 ? 16.611 14.897 -13.423 1.00 57.31 415 ILE A O 1
ATOM 3341 N N . LEU A 1 416 ? 15.989 13.352 -14.931 1.00 58.91 416 LEU A N 1
ATOM 3342 C CA . LEU A 1 416 ? 17.003 12.358 -14.586 1.00 58.91 416 LEU A CA 1
ATOM 3343 C C . LEU A 1 416 ? 18.338 12.577 -15.311 1.00 58.91 416 LEU A C 1
ATOM 3345 O O . LEU A 1 416 ? 19.355 12.107 -14.800 1.00 58.91 416 LEU A O 1
ATOM 3349 N N . PHE A 1 417 ? 18.337 13.235 -16.480 1.00 60.28 417 PHE A N 1
ATOM 3350 C CA . PHE A 1 417 ? 19.475 13.328 -17.405 1.00 60.28 417 PHE A CA 1
ATOM 3351 C C . PHE A 1 417 ? 19.749 14.733 -17.935 1.00 60.28 417 PHE A C 1
ATOM 3353 O O . PHE A 1 417 ? 18.779 15.466 -18.231 1.00 60.28 417 PHE A O 1
#

Nearest PDB structures (foldseek):
  5ujm-assembly1_A  TM=6.725E-01  e=5.140E-03  Homo sapiens
  5uj7-assembly2_B  TM=6.685E-01  e=5.407E-03  Homo sapiens
  7jpr-assembly1_A  TM=7.045E-01  e=4.305E-02  Homo sapiens

Solvent-accessible surface area (backbone atoms only — not comparable to full-atom values): 24372 Å² total; per-residue (Å²): 134,64,72,63,63,59,50,46,46,53,50,25,49,52,52,52,51,52,53,27,71,73,67,43,75,50,52,50,57,54,51,30,64,61,37,56,49,66,64,42,35,71,68,54,46,48,47,51,42,66,73,76,29,67,91,59,70,56,58,80,65,52,48,56,54,48,60,75,28,94,59,30,43,77,69,51,91,72,30,29,29,59,43,70,53,40,28,52,46,33,48,52,51,36,41,70,75,62,32,63,68,52,55,32,55,51,23,58,54,44,50,60,48,52,58,53,52,56,76,75,38,91,87,68,52,74,69,56,51,50,52,39,45,41,47,24,36,41,66,35,80,93,40,26,63,55,43,54,48,56,54,48,52,58,59,48,61,61,73,70,55,92,84,69,90,72,58,74,62,49,54,51,50,44,48,52,20,50,52,50,58,76,44,35,90,68,40,63,92,41,49,45,49,55,52,48,28,52,50,51,43,40,45,75,68,52,62,90,79,65,58,70,68,72,50,74,39,75,33,65,61,49,103,88,42,73,48,65,62,52,73,92,68,54,57,73,92,77,72,65,90,80,86,84,90,87,85,90,82,89,80,95,76,90,72,86,85,73,69,90,81,74,69,92,77,90,76,97,65,101,48,85,73,51,62,59,52,55,50,49,50,53,52,50,52,41,48,67,74,38,43,68,47,75,50,63,42,66,86,80,77,45,62,69,58,49,49,52,51,44,47,75,46,41,50,62,53,40,45,76,72,74,37,80,82,41,50,59,36,79,45,72,31,85,84,39,72,37,62,67,49,42,39,46,53,51,20,57,68,68,74,46,76,79,36,65,74,73,45,37,62,59,73,38,59,100,41,46,35,36,40,31,37,32,53,52,74,56,66,32,82,88,53,34,66,77,62,58,61,52,47,54,46,67,39,31,73,44,75,84,38,37,32,29,45,37,37,30,28,68,58,58,63,81,79,70,96

Radius of gyration: 24.68 Å; Cα contacts (8 Å, |Δi|>4): 451; chains: 1; bounding box: 57×66×65 Å

pLDDT: mean 75.73, std 19.79, range [20.56, 97.56]